Protein AF-A0A537XWY4-F1 (afdb_monomer)

Solvent-accessible surface area (backbone atoms only — not comparable to full-atom values): 31792 Å² total; per-residue (Å²): 140,81,87,78,77,74,81,78,78,73,82,76,59,54,28,32,31,28,60,40,84,79,43,77,38,29,49,48,29,44,55,50,41,40,56,51,14,59,76,58,73,21,31,32,36,41,32,32,64,43,63,71,95,50,64,73,91,37,80,66,21,56,52,53,57,57,52,48,55,60,50,35,61,50,43,32,52,53,22,27,73,66,48,43,95,41,23,36,51,47,65,44,80,39,90,48,57,33,62,51,52,33,51,49,38,61,76,71,60,31,45,30,41,36,35,31,40,69,84,62,86,61,78,48,66,61,61,75,73,39,53,49,47,35,32,67,75,67,43,94,45,47,68,45,77,38,89,42,71,60,99,77,85,60,94,78,85,91,80,86,87,88,85,93,86,77,95,74,81,87,75,84,58,75,63,60,58,53,49,53,51,50,51,54,50,45,46,56,73,56,28,62,61,52,52,59,58,70,95,82,62,90,43,74,72,48,45,40,51,20,20,50,40,46,40,55,40,25,55,72,73,29,44,71,41,20,51,50,35,37,59,50,34,62,36,66,73,64,42,58,68,50,38,28,59,44,18,59,66,52,66,52,85,48,84,72,78,51,67,73,55,52,51,52,49,46,21,66,75,68,71,34,28,53,67,81,53,27,69,45,68,48,86,65,59,77,44,50,44,63,54,35,35,29,24,44,32,26,33,65,89,69,49,56,27,32,40,39,38,43,46,92,55,35,65,63,54,48,55,54,52,49,55,55,47,50,61,47,42,63,70,47,62,80,37,80,85,48,64,80,75,39,63,56,63,65,50,48,56,49,51,53,57,51,54,59,51,68,63,27,35,52,57,30,52,51,43,43,56,53,45,42,64,69,36,67,86,36,94,28,44,49,52,60,54,67,43,71,91,72,36,37,50,53,32,37,35,29,44,53,81,90,46,44,52,46,91,68,49,68,88,52,70,57,38,41,51,29,25,51,44,53,56,36,49,50,52,42,19,46,65,70,70,18,47,35,68,40,66,52,40,58,90,40,31,28,27,44,95,73,24,42,31,50,72,70,45,82,44,66,43,68,44,56,70,71,56,31,53,49,49,51,50,43,54,47,18,59,70,69,70,33,45,66,57,35,42,53,51,50,30,53,63,33,74,43,77,83,51,87,84,56,63,60,68,63,48,37,50,52,53,40,52,54,54,57,66,59,62,80,48,56,72,58,67,56,56,67,11,58,52,41,41,53,52,44,55,52,26,51,78,60,78,39,57,54,53,60,60,54,35,35,48,12,51,21,42,35,36,38,50,53,46,26,41,72,54,30,75,82,60,39,60,61,80,54,74,110

Secondary structure (DSSP, 8-state):
----PPPPPPPP--EEEEE--S-HHHHHHHHHHHHHHHHHT-EEEEEEEEPPSS-TTSHHHHHHHHHHHHHHHHHHHHHHHHHGGGEEEEEEE-S-HHHHHHHHHHHTT-SEEEEE-TTT-SSS--TTTSHHHHHHHH-SSEEEEE--S-TTSS--------------PPPPPHHHHHHHHHHHHHHHHH-HHHHS--TT--SHHHHHHHHHHHHHHHHHH-HHHHHHHHHHHT-TTTS-HHHHHHHTT-----PPPPHHHHHHHHHHHHSS-GGGTEEEE-SS-SEE-SSEEEEEEEETTS-EEEEEEE-TTHHHHHHHHHHHHHHHHHHHHT-TTTTTT--HHHHHHHHHHHHHHHT-HHHHHHHHHHHHHHHTT-TTEE-PPB-TTT--SSEEEEE----EEGGGPPSSHHHHHHHHHHHHHHHIIIIIISEEES---GGGEEEETTEEEE---S-EEE--HHHHHHHHHHHHHHHTT-HHHHHHHHHHHTT-TT-TTS-HHHHHHHHHHHHHHHTTS-GGG--HHHHHHHHHHHHHHTT----HHHHHHHHHHHHHHHHHHHH-TT--HHHH--

Structure (mmCIF, N/CA/C/O backbone):
data_AF-A0A537XWY4-F1
#
_entry.id   AF-A0A537XWY4-F1
#
loop_
_atom_site.group_PDB
_atom_site.id
_atom_site.type_symbol
_atom_site.label_atom_id
_atom_site.label_alt_id
_atom_site.label_comp_id
_atom_site.label_asym_id
_atom_site.label_entity_id
_atom_site.label_seq_id
_atom_site.pdbx_PDB_ins_code
_atom_site.Cartn_x
_atom_site.Cartn_y
_atom_site.Cartn_z
_atom_site.occupancy
_atom_site.B_iso_or_equiv
_atom_site.auth_seq_id
_atom_site.auth_comp_id
_atom_site.auth_asym_id
_atom_site.auth_atom_id
_atom_site.pdbx_PDB_model_num
ATOM 1 N N . MET A 1 1 ? -67.926 -27.534 29.501 1.00 45.12 1 MET A N 1
ATOM 2 C CA . MET A 1 1 ? -67.457 -26.530 30.479 1.00 45.12 1 MET A CA 1
ATOM 3 C C . MET A 1 1 ? -65.952 -26.402 30.316 1.00 45.12 1 MET A C 1
ATOM 5 O O . MET A 1 1 ? -65.242 -27.316 30.701 1.00 45.12 1 MET A O 1
ATOM 9 N N . SER A 1 2 ? -65.482 -25.346 29.653 1.00 41.69 2 SER A N 1
ATOM 10 C CA . SER A 1 2 ? -64.055 -25.030 29.535 1.00 41.69 2 SER A CA 1
ATOM 11 C C . SER A 1 2 ? -63.851 -23.666 30.183 1.00 41.69 2 SER A C 1
ATOM 13 O O . SER A 1 2 ? -64.477 -22.681 29.791 1.00 41.69 2 SER A O 1
ATOM 15 N N . ASN A 1 3 ? -63.074 -23.680 31.259 1.00 44.19 3 ASN A N 1
ATOM 16 C CA . ASN A 1 3 ? -62.752 -22.554 32.114 1.00 44.19 3 ASN A CA 1
ATOM 17 C C . ASN A 1 3 ? -61.763 -21.653 31.356 1.00 44.19 3 ASN A C 1
ATOM 19 O O . ASN A 1 3 ? -60.586 -21.985 31.259 1.00 44.19 3 ASN A O 1
ATOM 23 N N . ARG A 1 4 ? -62.236 -20.552 30.757 1.00 45.38 4 ARG A N 1
ATOM 24 C CA . ARG A 1 4 ? -61.344 -19.490 30.271 1.00 45.38 4 ARG A CA 1
ATOM 25 C C . ARG A 1 4 ? -60.924 -18.661 31.479 1.00 45.38 4 ARG A C 1
ATOM 27 O O . ARG A 1 4 ? -61.712 -17.863 31.983 1.00 45.38 4 ARG A O 1
ATOM 34 N N . GLU A 1 5 ? -59.704 -18.893 31.945 1.00 46.38 5 GLU A N 1
ATOM 35 C CA . GLU A 1 5 ? -59.029 -18.019 32.899 1.00 46.38 5 GLU A CA 1
ATOM 36 C C . GLU A 1 5 ? -59.039 -16.580 32.364 1.00 46.38 5 GLU A C 1
ATOM 38 O O . GLU A 1 5 ? -58.740 -16.328 31.194 1.00 46.38 5 GLU A O 1
ATOM 43 N N . ARG A 1 6 ? -59.449 -15.632 33.214 1.00 44.97 6 ARG A N 1
ATOM 44 C CA . ARG A 1 6 ? -59.308 -14.202 32.923 1.00 44.97 6 ARG A CA 1
ATOM 45 C C . ARG A 1 6 ? -57.811 -13.883 32.809 1.00 44.97 6 ARG A C 1
ATOM 47 O O . ARG A 1 6 ? -57.036 -14.471 33.565 1.00 44.97 6 ARG A O 1
ATOM 54 N N . PRO A 1 7 ? -57.394 -12.950 31.936 1.00 44.97 7 PRO A N 1
ATOM 55 C CA . PRO A 1 7 ? -56.022 -12.460 31.952 1.00 44.97 7 PRO A CA 1
ATOM 56 C C . PRO A 1 7 ? -55.705 -11.942 33.360 1.00 44.97 7 PRO A C 1
ATOM 58 O O . PRO A 1 7 ? -56.519 -11.211 33.929 1.00 44.97 7 PRO A O 1
ATOM 61 N N . ARG A 1 8 ? -54.561 -12.340 33.932 1.00 47.19 8 ARG A N 1
ATOM 62 C CA . ARG A 1 8 ? -54.026 -11.702 35.144 1.00 47.19 8 ARG A CA 1
ATOM 63 C C . ARG A 1 8 ? -53.954 -10.195 34.871 1.00 47.19 8 ARG A C 1
ATOM 65 O O . ARG A 1 8 ? -53.407 -9.808 33.839 1.00 47.19 8 ARG A O 1
ATOM 72 N N . GLU A 1 9 ? -54.551 -9.377 35.739 1.00 51.00 9 GLU A N 1
ATOM 73 C CA . GLU A 1 9 ? -54.390 -7.919 35.687 1.00 51.00 9 GLU A CA 1
ATOM 74 C C . GLU A 1 9 ? -52.894 -7.600 35.617 1.00 51.00 9 GLU A C 1
ATOM 76 O O . GLU A 1 9 ? -52.096 -8.192 36.350 1.00 51.00 9 GLU A O 1
ATOM 81 N N . ALA A 1 10 ? -52.507 -6.726 34.684 1.00 54.03 10 ALA A N 1
ATOM 82 C CA . ALA A 1 10 ? -51.133 -6.257 34.598 1.00 54.03 10 ALA A CA 1
ATOM 83 C C . ALA A 1 10 ? -50.747 -5.636 35.954 1.00 54.03 10 ALA A C 1
ATOM 85 O O . ALA A 1 10 ? -51.573 -4.916 36.524 1.00 54.03 10 ALA A O 1
ATOM 86 N N . PRO A 1 11 ? -49.547 -5.922 36.492 1.00 58.84 11 PRO A N 1
ATOM 87 C CA . PRO A 1 11 ? -49.111 -5.335 37.753 1.00 58.84 11 PRO A CA 1
ATOM 88 C C . PRO A 1 11 ? -49.225 -3.807 37.669 1.00 58.84 11 PRO A C 1
ATOM 90 O O . PRO A 1 11 ? -48.776 -3.195 36.699 1.00 58.84 11 PRO A O 1
ATOM 93 N N . GLY A 1 12 ? -49.913 -3.204 38.641 1.00 73.69 12 GLY A N 1
ATOM 94 C CA . GLY A 1 12 ? -50.089 -1.756 38.700 1.00 73.69 12 GLY A CA 1
ATOM 95 C C . GLY A 1 12 ? -48.750 -1.067 38.948 1.00 73.69 12 GLY A C 1
ATOM 96 O O . GLY A 1 12 ? -47.970 -1.532 39.769 1.00 73.69 12 GLY A O 1
ATOM 97 N N . VAL A 1 13 ? -48.486 0.035 38.245 1.00 89.19 13 VAL A N 1
ATOM 98 C CA . VAL A 1 13 ? -47.272 0.842 38.437 1.00 89.19 13 VAL A CA 1
ATOM 99 C C . VAL A 1 13 ? -47.462 1.711 39.682 1.00 89.19 13 VAL A C 1
ATOM 101 O O . VAL A 1 13 ? -48.176 2.709 39.624 1.00 89.19 13 VAL A O 1
ATOM 104 N N . GLY A 1 14 ? -46.867 1.316 40.807 1.00 91.25 14 GLY A N 1
ATOM 105 C CA . GLY A 1 14 ? -46.901 2.045 42.077 1.00 91.25 14 GLY A CA 1
ATOM 106 C C . GLY A 1 14 ? -45.656 2.900 42.326 1.00 91.25 14 GLY A C 1
ATOM 107 O O . GLY A 1 14 ? -45.759 3.941 42.978 1.00 91.25 14 GLY A O 1
ATOM 108 N N . ARG A 1 15 ? -44.499 2.511 41.777 1.00 95.38 15 ARG A N 1
ATOM 109 C CA . ARG A 1 15 ? -43.216 3.216 41.923 1.00 95.38 15 ARG A CA 1
ATOM 110 C C . ARG A 1 15 ? -42.468 3.323 40.602 1.00 95.38 15 ARG A C 1
ATOM 112 O O . ARG A 1 15 ? -42.154 2.317 39.964 1.00 95.38 15 ARG A O 1
ATOM 119 N N . VAL A 1 16 ? -42.145 4.556 40.225 1.00 97.00 16 VAL A N 1
ATOM 120 C CA . VAL A 1 16 ? -41.323 4.883 39.058 1.00 97.00 16 VAL A CA 1
ATOM 121 C C . VAL A 1 16 ? -39.999 5.452 39.547 1.00 97.00 16 VAL A C 1
ATOM 123 O O . VAL A 1 16 ? -39.978 6.439 40.280 1.00 97.00 16 VAL A O 1
ATOM 126 N N . MET A 1 17 ? -38.894 4.855 39.119 1.00 97.50 17 MET A N 1
ATOM 127 C CA . MET A 1 17 ? -37.550 5.318 39.435 1.00 97.50 17 MET A CA 1
ATOM 128 C C . MET A 1 17 ? -36.852 5.856 38.187 1.00 97.50 17 MET A C 1
ATOM 130 O O . MET A 1 17 ? -37.028 5.330 37.089 1.00 97.50 17 MET A O 1
ATOM 134 N N . VAL A 1 18 ? -36.048 6.901 38.354 1.00 96.50 18 VAL A N 1
ATOM 135 C CA . VAL A 1 18 ? -35.192 7.468 37.310 1.00 96.50 18 VAL A CA 1
ATOM 136 C C . VAL A 1 18 ? -33.863 7.896 37.913 1.00 96.50 18 VAL A C 1
ATOM 138 O O . VAL A 1 18 ? -33.824 8.485 38.994 1.00 96.50 18 VAL A O 1
ATOM 141 N N . ALA A 1 19 ? -32.771 7.604 37.213 1.00 92.00 19 ALA A N 1
ATOM 142 C CA . ALA A 1 19 ? -31.450 8.083 37.588 1.00 92.00 19 ALA A CA 1
ATOM 143 C C . ALA A 1 19 ? -31.110 9.382 36.849 1.00 92.00 19 ALA A C 1
ATOM 145 O O . ALA A 1 19 ? -31.498 9.563 35.693 1.00 92.00 19 ALA A O 1
ATOM 146 N N . THR A 1 20 ? -30.378 10.281 37.503 1.00 88.56 20 THR A N 1
ATOM 147 C CA . THR A 1 20 ? -29.928 11.537 36.903 1.00 88.56 20 THR A CA 1
ATOM 148 C C . THR A 1 20 ? -28.519 11.908 37.343 1.00 88.56 20 THR A C 1
ATOM 150 O O . THR A 1 20 ? -28.173 11.832 38.519 1.00 88.56 20 THR A O 1
ATOM 153 N N . ASP A 1 21 ? -27.716 12.339 36.377 1.00 82.62 21 ASP A N 1
ATOM 154 C CA . ASP A 1 21 ? -26.444 13.041 36.555 1.00 82.62 21 ASP A CA 1
ATOM 155 C C . ASP A 1 21 ? -26.603 14.561 36.354 1.00 82.62 21 ASP A C 1
ATOM 157 O O . ASP A 1 21 ? -25.618 15.295 36.359 1.00 82.62 21 ASP A O 1
ATOM 161 N N . ARG A 1 22 ? -27.850 15.035 36.184 1.00 81.81 22 ARG A N 1
ATOM 162 C CA . ARG A 1 22 ? -28.225 16.426 35.871 1.00 81.81 22 ARG A CA 1
ATOM 163 C C . ARG A 1 22 ? -27.750 16.911 34.495 1.00 81.81 22 ARG A C 1
ATOM 165 O O . ARG A 1 22 ? -27.754 18.113 34.240 1.00 81.81 22 ARG A O 1
ATOM 172 N N . SER A 1 23 ? -27.384 16.000 33.593 1.00 79.50 23 SER A N 1
ATOM 173 C CA . SER A 1 23 ? -27.190 16.327 32.179 1.00 79.50 23 SER A CA 1
ATOM 174 C C . SER A 1 23 ? -28.523 16.653 31.493 1.00 79.50 23 SER A C 1
ATOM 176 O O . SER A 1 23 ? -29.594 16.210 31.918 1.00 79.50 23 SER A O 1
ATOM 178 N N . GLU A 1 24 ? -28.472 17.365 30.364 1.00 76.50 24 GLU A N 1
ATOM 179 C CA . GLU A 1 24 ? -29.677 17.682 29.581 1.00 76.50 24 GLU A CA 1
ATOM 180 C C . GLU A 1 24 ? -30.437 16.425 29.127 1.00 76.50 24 GLU A C 1
ATOM 182 O O . GLU A 1 24 ? -31.668 16.419 29.043 1.00 76.50 24 GLU A O 1
ATOM 187 N N . THR A 1 25 ? -29.714 15.341 28.833 1.00 80.00 25 THR A N 1
ATOM 188 C CA . THR A 1 25 ? -30.325 14.075 28.413 1.00 80.00 25 THR A CA 1
ATOM 189 C C . THR A 1 25 ? -30.989 13.348 29.581 1.00 80.00 25 THR A C 1
ATOM 191 O O . THR A 1 25 ? -32.087 12.812 29.412 1.00 80.00 25 THR A O 1
ATOM 194 N N . ALA A 1 26 ? -30.386 13.381 30.772 1.00 83.31 26 ALA A N 1
ATOM 195 C CA . ALA A 1 26 ? -30.977 12.824 31.980 1.00 83.31 26 ALA A CA 1
ATOM 196 C C . ALA A 1 26 ? -32.210 13.617 32.429 1.00 83.31 26 ALA A C 1
ATOM 198 O O . ALA A 1 26 ? -33.225 13.016 32.776 1.00 83.31 26 ALA A O 1
ATOM 199 N N . ASP A 1 27 ? -32.194 14.949 32.331 1.00 86.25 27 ASP A N 1
ATOM 200 C CA . ASP A 1 27 ? -33.353 15.785 32.668 1.00 86.25 27 ASP A CA 1
ATOM 201 C C . ASP A 1 27 ? -34.571 15.486 31.768 1.00 86.25 27 ASP A C 1
ATOM 203 O O . ASP A 1 27 ? -35.715 15.496 32.235 1.00 86.25 27 ASP A O 1
ATOM 207 N N . ARG A 1 28 ? -34.355 15.117 30.496 1.00 85.75 28 ARG A N 1
ATOM 208 C CA . ARG A 1 28 ? -35.433 14.621 29.614 1.00 85.75 28 ARG A CA 1
ATOM 209 C C . ARG A 1 28 ? -36.006 13.289 30.102 1.00 85.75 28 ARG A C 1
ATOM 211 O O . ARG A 1 28 ? -37.226 13.117 30.093 1.00 85.75 28 ARG A O 1
ATOM 218 N N . ALA A 1 29 ? -35.152 12.366 30.546 1.00 91.19 29 ALA A N 1
ATOM 219 C CA . ALA A 1 29 ? -35.600 11.099 31.121 1.00 91.19 29 ALA A CA 1
ATOM 220 C C . ALA A 1 29 ? -36.385 11.312 32.424 1.00 91.19 29 ALA A C 1
ATOM 222 O O . ALA A 1 29 ? -37.442 10.708 32.608 1.00 91.19 29 ALA A O 1
ATOM 223 N N . VAL A 1 30 ? -35.935 12.238 33.275 1.00 93.94 30 VAL A N 1
ATOM 224 C CA . VAL A 1 30 ? -36.631 12.639 34.505 1.00 93.94 30 VAL A CA 1
ATOM 225 C C . VAL A 1 30 ? -38.008 13.229 34.201 1.00 93.94 30 VAL A C 1
ATOM 227 O O . VAL A 1 30 ? -38.995 12.824 34.815 1.00 93.94 30 VAL A O 1
ATOM 230 N N . GLY A 1 31 ? -38.113 14.137 33.227 1.00 91.06 31 GLY A N 1
ATOM 231 C CA . GLY A 1 31 ? -39.401 14.711 32.823 1.00 91.06 31 GLY A CA 1
ATOM 232 C C . GLY A 1 31 ? -40.384 13.657 32.301 1.00 91.06 31 GLY A C 1
ATOM 233 O O . GLY A 1 31 ? -41.583 13.698 32.603 1.00 91.06 31 GLY A O 1
ATOM 234 N N . TRP A 1 32 ? -39.876 12.666 31.565 1.00 94.44 32 TRP A N 1
ATOM 235 C CA . TRP A 1 32 ? -40.682 11.540 31.101 1.00 94.44 32 TRP A CA 1
ATOM 236 C C . TRP A 1 32 ? -41.152 10.659 32.269 1.00 94.44 32 TRP A C 1
ATOM 238 O O . TRP A 1 32 ? -42.342 10.351 32.364 1.00 94.44 32 TRP A O 1
ATOM 248 N N . ALA A 1 33 ? -40.251 10.318 33.196 1.00 95.00 33 ALA A N 1
ATOM 249 C CA . ALA A 1 33 ? -40.562 9.533 34.389 1.00 95.00 33 ALA A CA 1
ATOM 250 C C . ALA A 1 33 ? -41.595 10.224 35.289 1.00 95.00 33 ALA A C 1
ATOM 252 O O . ALA A 1 33 ? -42.541 9.582 35.741 1.00 95.00 33 ALA A O 1
ATOM 253 N N . ALA A 1 34 ? -41.477 11.540 35.485 1.00 93.31 34 ALA A N 1
ATOM 254 C CA . ALA A 1 34 ? -42.448 12.330 36.238 1.00 93.31 34 ALA A CA 1
ATOM 255 C C . ALA A 1 34 ? -43.839 12.299 35.585 1.00 93.31 34 ALA A C 1
ATOM 257 O O . ALA A 1 34 ? -44.843 12.095 36.265 1.00 93.31 34 ALA A O 1
ATOM 258 N N . THR A 1 35 ? -43.901 12.410 34.254 1.00 93.44 35 THR A N 1
ATOM 259 C CA . THR A 1 35 ? -45.162 12.303 33.499 1.00 93.44 35 THR A CA 1
ATOM 260 C C . THR A 1 35 ? -45.792 10.913 33.642 1.00 93.44 35 THR A C 1
ATOM 262 O O . THR A 1 35 ? -47.014 10.788 33.751 1.00 93.44 35 THR A O 1
ATOM 265 N N . LEU A 1 36 ? -44.971 9.858 33.645 1.00 92.88 36 LEU A N 1
ATOM 266 C CA . LEU A 1 36 ? -45.437 8.492 33.868 1.00 92.88 36 LEU A CA 1
ATOM 267 C C . LEU A 1 36 ? -45.976 8.320 35.295 1.00 92.88 36 LEU A C 1
ATOM 269 O O . LEU A 1 36 ? -47.082 7.809 35.470 1.00 92.88 36 LEU A O 1
ATOM 273 N N . ALA A 1 37 ? -45.222 8.770 36.299 1.00 93.25 37 ALA A N 1
ATOM 274 C CA . ALA A 1 37 ? -45.607 8.656 37.699 1.00 93.25 37 ALA A CA 1
ATOM 275 C C . ALA A 1 37 ? -46.914 9.405 37.993 1.00 93.25 37 ALA A C 1
ATOM 277 O O . ALA A 1 37 ? -47.792 8.891 38.689 1.00 93.25 37 ALA A O 1
ATOM 278 N N . ASP A 1 38 ? -47.094 10.591 37.410 1.00 91.62 38 ASP A N 1
ATOM 279 C CA . ASP A 1 38 ? -48.334 11.346 37.550 1.00 91.62 38 ASP A CA 1
ATOM 280 C C . ASP A 1 38 ? -49.530 10.607 36.934 1.00 91.62 38 ASP A C 1
ATOM 282 O O . ASP A 1 38 ? -50.553 10.426 37.594 1.00 91.62 38 ASP A O 1
ATOM 286 N N . ARG A 1 39 ? -49.365 10.067 35.717 1.00 92.25 39 ARG A N 1
ATOM 287 C CA . ARG A 1 39 ? -50.417 9.316 35.011 1.00 92.25 39 ARG A CA 1
ATOM 288 C C . ARG A 1 39 ? -50.935 8.114 35.803 1.00 92.25 39 ARG A C 1
ATOM 290 O O . ARG A 1 39 ? -52.124 7.813 35.717 1.00 92.25 39 ARG A O 1
ATOM 297 N N . TYR A 1 40 ? -50.058 7.420 36.521 1.00 91.62 40 TYR A N 1
ATOM 298 C CA . TYR A 1 40 ? -50.412 6.222 37.287 1.00 91.62 40 TYR A CA 1
ATOM 299 C C . TYR A 1 40 ? -50.686 6.494 38.770 1.00 91.62 40 TYR A C 1
ATOM 301 O O . TYR A 1 40 ? -51.041 5.571 39.496 1.00 91.62 40 TYR A O 1
ATOM 309 N N . GLY A 1 41 ? -50.553 7.739 39.239 1.00 90.75 41 GLY A N 1
ATOM 310 C CA . GLY A 1 41 ? -50.647 8.029 40.671 1.00 90.75 41 GLY A CA 1
ATOM 311 C C . GLY A 1 41 ? -49.486 7.440 41.491 1.00 90.75 41 GLY A C 1
ATOM 312 O O . GLY A 1 41 ? -49.612 7.306 42.704 1.00 90.75 41 GLY A O 1
ATOM 313 N N . ALA A 1 42 ? -48.369 7.100 40.843 1.00 93.94 42 ALA A N 1
ATOM 314 C CA . ALA A 1 42 ? -47.212 6.433 41.434 1.00 93.94 42 ALA A CA 1
ATOM 315 C C . ALA A 1 42 ? -46.295 7.398 42.207 1.00 93.94 42 ALA A C 1
ATOM 317 O O . ALA A 1 42 ? -46.360 8.621 42.031 1.00 93.94 42 ALA A O 1
ATOM 318 N N . GLU A 1 43 ? -45.422 6.840 43.046 1.00 96.50 43 GLU A N 1
ATOM 319 C CA . GLU A 1 43 ? -44.282 7.552 43.634 1.00 96.50 43 GLU A CA 1
ATOM 320 C C . GLU A 1 43 ? -43.171 7.738 42.590 1.00 96.50 43 GLU A C 1
ATOM 322 O O . GLU A 1 43 ? -42.927 6.841 41.778 1.00 96.50 43 GLU A O 1
ATOM 327 N N . LEU A 1 44 ? -42.499 8.895 42.611 1.00 96.81 44 LEU A N 1
ATOM 328 C CA . LEU A 1 44 ? -41.341 9.180 41.760 1.00 96.81 44 LEU A CA 1
ATOM 329 C C . LEU A 1 44 ? -40.073 9.183 42.609 1.00 96.81 44 LEU A C 1
ATOM 331 O O . LEU A 1 44 ? -39.912 10.043 43.476 1.00 96.81 44 LEU A O 1
ATOM 335 N N . TYR A 1 45 ? -39.160 8.269 42.305 1.00 96.88 45 TYR A N 1
ATOM 336 C CA . TYR A 1 45 ? -37.841 8.180 42.916 1.00 96.88 45 TYR A CA 1
ATOM 337 C C . TYR A 1 45 ? -36.781 8.730 41.963 1.00 96.88 45 TYR A C 1
ATOM 339 O O . TYR A 1 45 ? -36.561 8.176 40.886 1.00 96.88 45 TYR A O 1
ATOM 347 N N . VAL A 1 46 ? -36.114 9.814 42.361 1.00 95.50 46 VAL A N 1
ATOM 348 C CA . VAL A 1 46 ? -34.989 10.393 41.616 1.00 95.50 46 VAL A CA 1
ATOM 349 C C . VAL A 1 46 ? -33.681 9.994 42.292 1.00 95.50 46 VAL A C 1
ATOM 351 O O . VAL A 1 46 ? -33.416 10.381 43.430 1.00 95.50 46 VAL A O 1
ATOM 354 N N . VAL A 1 47 ? -32.863 9.217 41.592 1.00 93.69 47 VAL A N 1
ATOM 355 C CA . VAL A 1 47 ? -31.593 8.697 42.106 1.00 93.69 47 VAL A CA 1
ATOM 356 C C . VAL A 1 47 ? -30.428 9.430 41.453 1.00 93.69 47 VAL A C 1
ATOM 358 O O . VAL A 1 47 ? -30.420 9.623 40.242 1.00 93.69 47 VAL A O 1
ATOM 361 N N . GLN A 1 48 ? -29.425 9.810 42.237 1.00 90.12 48 GLN A N 1
ATOM 362 C CA . GLN A 1 48 ? -28.163 10.345 41.728 1.00 90.12 48 GLN A CA 1
ATOM 363 C C . GLN A 1 48 ? -27.008 9.503 42.257 1.00 90.12 48 GLN A C 1
ATOM 365 O O . GLN A 1 48 ? -26.894 9.288 43.464 1.00 90.12 48 GLN A O 1
ATOM 370 N N . VAL A 1 49 ? -26.144 9.043 41.353 1.00 85.50 49 VAL A N 1
ATOM 371 C CA . VAL A 1 49 ? -24.909 8.347 41.719 1.00 85.50 49 VAL A CA 1
ATOM 372 C C . VAL A 1 49 ? -23.740 9.301 41.537 1.00 85.50 49 VAL A C 1
ATOM 374 O O . VAL A 1 49 ? -23.566 9.888 40.471 1.00 85.50 49 VAL A O 1
ATOM 377 N N . VAL A 1 50 ? -22.959 9.473 42.594 1.00 80.62 50 VAL A N 1
ATOM 378 C CA . VAL A 1 50 ? -21.744 10.281 42.620 1.00 80.62 50 VAL A CA 1
ATOM 379 C C . VAL A 1 50 ? -20.557 9.327 42.559 1.00 80.62 50 VAL A C 1
ATOM 381 O O . VAL A 1 50 ? -20.390 8.490 43.442 1.00 80.62 50 VAL A O 1
ATOM 384 N N . VAL A 1 51 ? -19.733 9.456 41.522 1.00 74.31 51 VAL A N 1
ATOM 385 C CA . VAL A 1 51 ? -18.507 8.662 41.376 1.00 74.31 51 VAL A CA 1
ATOM 386 C C . VAL A 1 51 ? -17.383 9.365 42.148 1.00 74.31 51 VAL A C 1
ATOM 388 O O . VAL A 1 51 ? -17.095 10.524 41.836 1.00 74.31 51 VAL A O 1
ATOM 391 N N . PRO A 1 52 ? -16.773 8.731 43.167 1.00 65.19 52 PRO A N 1
ATOM 392 C CA . PRO A 1 52 ? -15.733 9.366 43.974 1.00 65.19 52 PRO A CA 1
ATOM 393 C C . PRO A 1 52 ? -14.450 9.566 43.156 1.00 65.19 52 PRO A C 1
ATOM 395 O O . PRO A 1 52 ? -14.014 8.664 42.441 1.00 65.19 52 PRO A O 1
ATOM 398 N N . ALA A 1 53 ? -13.824 10.740 43.272 1.00 55.97 53 ALA A N 1
ATOM 399 C CA . ALA A 1 53 ? -12.580 11.048 42.557 1.00 55.97 53 ALA A CA 1
ATOM 400 C C . ALA A 1 53 ? -11.341 10.516 43.298 1.00 55.97 53 ALA A C 1
ATOM 402 O O . ALA A 1 53 ? -10.269 10.384 42.707 1.00 55.97 53 ALA A O 1
ATOM 403 N N . ASN A 1 54 ? -11.486 10.194 44.589 1.00 54.62 54 ASN A N 1
ATOM 404 C CA . ASN A 1 54 ? -10.426 9.675 45.445 1.00 54.62 54 ASN A CA 1
ATOM 405 C C . ASN A 1 54 ? -10.910 8.464 46.265 1.00 54.62 54 ASN A C 1
ATOM 407 O O . ASN A 1 54 ? -12.077 8.408 46.654 1.00 54.62 54 ASN A O 1
ATOM 411 N N . PRO A 1 55 ? -10.030 7.504 46.617 1.00 54.47 55 PRO A N 1
ATOM 412 C CA . PRO A 1 55 ? -10.402 6.384 47.477 1.00 54.47 55 PRO A CA 1
ATOM 413 C C . PRO A 1 55 ? -10.938 6.862 48.833 1.00 54.47 55 PRO A C 1
ATOM 415 O O . PRO A 1 55 ? -10.336 7.731 49.476 1.00 54.47 55 PRO A O 1
ATOM 418 N N . ALA A 1 56 ? -12.012 6.226 49.312 1.00 54.00 56 ALA A N 1
ATOM 419 C CA . ALA A 1 56 ? -12.722 6.578 50.551 1.00 54.00 56 ALA A CA 1
ATOM 420 C C . ALA A 1 56 ? -11.843 6.584 51.822 1.00 54.00 56 ALA A C 1
ATOM 422 O O . ALA A 1 56 ? -12.226 7.139 52.847 1.00 54.00 56 ALA A O 1
ATOM 423 N N . VAL A 1 57 ? -10.655 5.977 51.760 1.00 51.56 57 VAL A N 1
ATOM 424 C CA . VAL A 1 57 ? -9.682 5.883 52.862 1.00 51.56 57 VAL A CA 1
ATOM 425 C C . VAL A 1 57 ? -8.824 7.148 53.030 1.00 51.56 57 VAL A C 1
ATOM 427 O O . VAL A 1 57 ? -7.993 7.208 53.934 1.00 51.56 57 VAL A O 1
ATOM 430 N N . THR A 1 58 ? -8.984 8.145 52.156 1.00 56.88 58 THR A N 1
ATOM 431 C CA . THR A 1 58 ? -8.204 9.392 52.165 1.00 56.88 58 THR A CA 1
ATOM 432 C C . THR A 1 58 ? -8.959 10.540 52.841 1.00 56.88 58 THR A C 1
ATOM 434 O O . THR A 1 58 ? -10.188 10.576 52.855 1.00 56.88 58 THR A O 1
ATOM 437 N N . GLU A 1 59 ? -8.223 11.524 53.370 1.00 53.19 59 GLU A N 1
ATOM 438 C CA . GLU A 1 59 ? -8.788 12.752 53.963 1.00 53.19 59 GLU A CA 1
ATOM 439 C C . GLU A 1 59 ? -9.651 13.537 52.947 1.00 53.19 59 GLU A C 1
ATOM 441 O O . GLU A 1 59 ? -10.651 14.153 53.313 1.00 53.19 59 GLU A O 1
ATOM 446 N N . TYR A 1 60 ? -9.324 13.418 51.654 1.00 53.44 60 TYR A N 1
ATOM 447 C CA . TYR A 1 60 ? -10.103 13.942 50.527 1.00 53.44 60 TYR A CA 1
ATOM 448 C C . TYR A 1 60 ? -11.396 13.142 50.270 1.00 53.44 60 TYR A C 1
ATOM 450 O O . TYR A 1 60 ? -12.443 13.742 50.041 1.00 53.44 60 TYR A O 1
ATOM 458 N N . GLY A 1 61 ? -11.375 11.811 50.413 1.00 55.31 61 GLY A N 1
ATOM 459 C CA . GLY A 1 61 ? -12.573 10.962 50.317 1.00 55.31 61 GLY A CA 1
ATOM 460 C C . GLY A 1 61 ? -13.600 11.207 51.437 1.00 55.31 61 GLY A C 1
ATOM 461 O O . GLY A 1 61 ? -14.807 11.147 51.204 1.00 55.31 61 GLY A O 1
ATOM 462 N N . ALA A 1 62 ? -13.151 11.567 52.646 1.00 55.28 62 ALA A N 1
ATOM 463 C CA . ALA A 1 62 ? -14.044 11.951 53.748 1.00 55.28 62 ALA A CA 1
ATOM 464 C C . ALA A 1 62 ? -14.757 13.302 53.503 1.00 55.28 62 ALA A C 1
ATOM 466 O O . ALA A 1 62 ? -15.903 13.498 53.927 1.00 55.28 62 ALA A O 1
ATOM 467 N N . ALA A 1 63 ? -14.109 14.227 52.785 1.00 55.00 63 ALA A N 1
ATOM 468 C CA . ALA A 1 63 ? -14.717 15.486 52.356 1.00 55.00 63 ALA A CA 1
ATOM 469 C C . ALA A 1 63 ? -15.776 15.267 51.256 1.00 55.00 63 ALA A C 1
ATOM 471 O O . ALA A 1 63 ? -16.859 15.853 51.335 1.00 55.00 63 ALA A O 1
ATOM 472 N N . GLU A 1 64 ? -15.521 14.363 50.302 1.00 56.56 64 GLU A N 1
ATOM 473 C CA . GLU A 1 64 ? -16.476 13.974 49.246 1.00 56.56 64 GLU A CA 1
ATOM 474 C C . GLU A 1 64 ? -17.765 13.353 49.832 1.00 56.56 64 GLU A C 1
ATOM 476 O O . GLU A 1 64 ? -18.872 13.694 49.408 1.00 56.56 64 GLU A O 1
ATOM 481 N N . ALA A 1 65 ? -17.661 12.546 50.896 1.00 56.22 65 ALA A N 1
ATOM 482 C CA . ALA A 1 65 ? -18.825 11.993 51.603 1.00 56.22 65 ALA A CA 1
ATOM 483 C C . ALA A 1 65 ? -19.701 13.067 52.286 1.00 56.22 65 ALA A C 1
ATOM 485 O O . ALA A 1 65 ? -20.922 12.926 52.367 1.00 56.22 65 ALA A O 1
ATOM 486 N N . THR A 1 66 ? -19.101 14.169 52.749 1.00 57.69 66 THR A N 1
ATOM 487 C CA . THR A 1 66 ? -19.836 15.299 53.350 1.00 57.69 66 THR A CA 1
ATOM 488 C C . THR A 1 66 ? -20.553 16.130 52.274 1.00 57.69 66 THR A C 1
ATOM 490 O O . THR A 1 66 ? -21.641 16.658 52.507 1.00 57.69 66 THR A O 1
ATOM 493 N N . GLN A 1 67 ? -19.985 16.192 51.065 1.00 60.16 67 GLN A N 1
ATOM 494 C CA . GLN A 1 67 ? -20.564 16.852 49.891 1.00 60.16 67 GLN A CA 1
ATOM 495 C C . GLN A 1 67 ? -21.799 16.103 49.348 1.00 60.16 67 GLN A C 1
ATOM 497 O O . GLN A 1 67 ? -22.761 16.737 48.909 1.00 60.16 67 GLN A O 1
ATOM 502 N N . ALA A 1 68 ? -21.831 14.770 49.479 1.00 60.78 68 ALA A N 1
ATOM 503 C CA . ALA A 1 68 ? -22.991 13.941 49.135 1.00 60.78 68 ALA A CA 1
ATOM 504 C C . ALA A 1 68 ? -24.235 14.238 50.002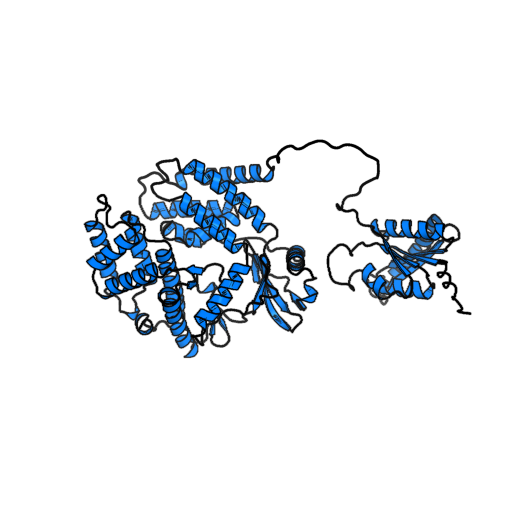 1.00 60.78 68 ALA A C 1
ATOM 506 O O . ALA A 1 68 ? -25.362 14.157 49.513 1.00 60.78 68 ALA A O 1
ATOM 507 N N . GLY A 1 69 ? -24.051 14.648 51.264 1.00 63.25 69 GLY A N 1
ATOM 508 C CA . GLY A 1 69 ? -25.155 15.045 52.148 1.00 63.25 69 GLY A CA 1
ATOM 509 C C . GLY A 1 69 ? -25.863 16.327 51.694 1.00 63.25 69 GLY A C 1
ATOM 510 O O . GLY A 1 69 ? -27.089 16.384 51.682 1.00 63.25 69 GLY A O 1
ATOM 511 N N . ALA A 1 70 ? -25.107 17.333 51.241 1.00 67.06 70 ALA A N 1
ATOM 512 C CA . ALA A 1 70 ? -25.680 18.565 50.689 1.00 67.06 70 ALA A CA 1
ATOM 513 C C . ALA A 1 70 ? -26.382 18.329 49.337 1.00 67.06 70 ALA A C 1
ATOM 515 O O . ALA A 1 70 ? -27.425 18.929 49.068 1.00 67.06 70 ALA A O 1
ATOM 516 N N . ALA A 1 71 ? -25.847 17.418 48.514 1.00 70.94 71 ALA A N 1
ATOM 517 C CA . ALA A 1 71 ? -26.475 16.996 47.261 1.00 70.94 71 ALA A CA 1
ATOM 518 C C . ALA A 1 71 ? -27.824 16.287 47.491 1.00 70.94 71 ALA A C 1
ATOM 520 O O . ALA A 1 71 ? -28.752 16.461 46.701 1.00 70.94 71 ALA A O 1
ATOM 521 N N . ALA A 1 72 ? -27.976 15.546 48.596 1.00 79.81 72 ALA A N 1
ATOM 522 C CA . ALA A 1 72 ? -29.225 14.859 48.928 1.00 79.81 72 ALA A CA 1
ATOM 523 C C . ALA A 1 72 ? -30.386 15.831 49.203 1.00 79.81 72 ALA A C 1
ATOM 525 O O . ALA A 1 72 ? -31.483 15.643 48.676 1.00 79.81 72 ALA A O 1
ATOM 526 N N . ASP A 1 73 ? -30.146 16.912 49.952 1.00 81.88 73 ASP A N 1
ATOM 527 C CA . ASP A 1 73 ? -31.174 17.924 50.242 1.00 81.88 73 ASP A CA 1
ATOM 528 C C . ASP A 1 73 ? -31.607 18.705 48.990 1.00 81.88 73 ASP A C 1
ATOM 530 O O . ASP A 1 73 ? -32.751 19.163 48.874 1.00 81.88 73 ASP A O 1
ATOM 534 N N . GLU A 1 74 ? -30.693 18.907 48.040 1.00 85.62 74 GLU A N 1
ATOM 535 C CA . GLU A 1 74 ? -31.006 19.520 46.749 1.00 85.62 74 GLU A CA 1
ATOM 536 C C . GLU A 1 74 ? -31.821 18.579 45.858 1.00 85.62 74 GLU A C 1
ATOM 538 O O . GLU A 1 74 ? -32.860 18.984 45.325 1.00 85.62 74 GLU A O 1
ATOM 543 N N . LEU A 1 75 ? -31.412 17.313 45.764 1.00 88.50 75 LEU A N 1
ATOM 544 C CA . LEU A 1 75 ? -32.115 16.309 44.974 1.00 88.50 75 LEU A CA 1
ATOM 545 C C . LEU A 1 75 ? -33.522 16.035 45.520 1.00 88.50 75 LEU A C 1
ATOM 547 O O . LEU A 1 75 ? -34.466 15.891 44.742 1.00 88.50 75 LEU A O 1
ATOM 551 N N . GLN A 1 76 ? -33.704 16.053 46.844 1.00 91.38 76 GLN A N 1
ATOM 552 C CA . GLN A 1 76 ? -35.019 15.898 47.467 1.00 91.38 76 GLN A CA 1
ATOM 553 C C . GLN A 1 76 ? -35.954 17.054 47.111 1.00 91.38 76 GLN A C 1
ATOM 555 O O . GLN A 1 76 ? -37.117 16.825 46.770 1.00 91.38 76 GLN A O 1
ATOM 560 N N . ARG A 1 77 ? -35.456 18.298 47.131 1.00 88.81 77 ARG A N 1
ATOM 561 C CA . ARG A 1 77 ? -36.236 19.466 46.689 1.00 88.81 77 ARG A CA 1
ATOM 562 C C . ARG A 1 77 ? -36.603 19.368 45.210 1.00 88.81 77 ARG A C 1
ATOM 564 O O . ARG A 1 77 ? -37.731 19.698 44.849 1.00 88.81 77 ARG A O 1
ATOM 571 N N . PHE A 1 78 ? -35.687 18.885 44.374 1.00 90.31 78 PHE A N 1
ATOM 572 C CA . PHE A 1 78 ? -35.944 18.658 42.954 1.00 90.31 78 PHE A CA 1
ATOM 573 C C . PHE A 1 78 ? -37.026 17.590 42.723 1.00 90.31 78 PHE A C 1
ATOM 575 O O . PHE A 1 78 ? -37.996 17.849 42.011 1.00 90.31 78 PHE A O 1
ATOM 582 N N . ALA A 1 79 ? -36.936 16.438 43.395 1.00 91.00 79 ALA A N 1
ATOM 583 C CA . ALA A 1 79 ? -37.934 15.371 43.306 1.00 91.00 79 ALA A CA 1
ATOM 584 C C . ALA A 1 79 ? -39.328 15.829 43.780 1.00 91.00 79 ALA A C 1
ATOM 586 O O . ALA A 1 79 ? -40.333 15.558 43.118 1.00 91.00 79 ALA A O 1
ATOM 587 N N . MET A 1 80 ? -39.401 16.583 44.884 1.00 91.06 80 MET A N 1
ATOM 588 C CA . MET A 1 80 ? -40.660 17.174 45.364 1.00 91.06 80 MET A CA 1
ATOM 589 C C . MET A 1 80 ? -41.216 18.231 44.404 1.00 91.06 80 MET A C 1
ATOM 591 O O . MET A 1 80 ? -42.431 18.357 44.274 1.00 91.06 80 MET A O 1
ATOM 595 N N . GLY A 1 81 ? -40.355 18.966 43.695 1.00 90.12 81 GLY A N 1
ATOM 596 C CA . GLY A 1 81 ? -40.775 19.895 42.645 1.00 90.12 81 GLY A CA 1
ATOM 597 C C . GLY A 1 81 ? -41.450 19.205 41.455 1.00 90.12 81 GLY A C 1
ATOM 598 O O . GLY A 1 81 ? -42.320 19.799 40.824 1.00 90.12 81 GLY A O 1
ATOM 599 N N . LEU A 1 82 ? -41.086 17.950 41.173 1.00 90.38 82 LEU A N 1
ATOM 600 C CA . LEU A 1 82 ? -41.622 17.167 40.056 1.00 90.38 82 LEU A CA 1
ATOM 601 C C . LEU A 1 82 ? -42.897 16.390 40.409 1.00 90.38 82 LEU A C 1
ATOM 603 O O . LEU A 1 82 ? -43.797 16.304 39.579 1.00 90.38 82 LEU A O 1
ATOM 607 N N . ALA A 1 83 ? -42.977 15.816 41.616 1.00 90.50 83 ALA A N 1
ATOM 608 C CA . ALA A 1 83 ? -44.057 14.898 42.006 1.00 90.50 83 ALA A CA 1
ATOM 609 C C . ALA A 1 83 ? -44.775 15.264 43.325 1.00 90.50 83 ALA A C 1
ATOM 611 O O . ALA A 1 83 ? -45.601 14.494 43.823 1.00 90.50 83 ALA A O 1
ATOM 612 N N . GLY A 1 84 ? -44.494 16.432 43.910 1.00 90.62 84 GLY A N 1
ATOM 613 C CA . GLY A 1 84 ? -45.088 16.872 45.175 1.00 90.62 84 GLY A CA 1
ATOM 614 C C . GLY A 1 84 ? -44.701 15.967 46.349 1.00 90.62 84 GLY A C 1
ATOM 615 O O . GLY A 1 84 ? -43.551 15.551 46.476 1.00 90.62 84 GLY A O 1
ATOM 616 N N . GLU A 1 85 ? -45.669 15.619 47.201 1.00 90.69 85 GLU A N 1
ATOM 617 C CA . GLU A 1 85 ? -45.458 14.720 48.354 1.00 90.69 85 GLU A CA 1
ATOM 618 C C . GLU A 1 85 ? -45.064 13.284 47.955 1.00 90.69 85 GLU A C 1
ATOM 620 O O . GLU A 1 85 ? -44.531 12.541 48.781 1.00 90.69 85 GLU A O 1
ATOM 625 N N . ARG A 1 86 ? -45.288 12.908 46.687 1.00 91.56 86 ARG A N 1
ATOM 626 C CA . ARG A 1 86 ? -44.906 11.612 46.101 1.00 91.56 86 ARG A CA 1
ATOM 627 C C . ARG A 1 86 ? -43.468 11.590 45.562 1.00 91.56 86 ARG A C 1
ATOM 629 O O . ARG A 1 86 ? -43.032 10.562 45.050 1.00 91.56 86 ARG A O 1
ATOM 636 N N . GLY A 1 87 ? -42.746 12.711 45.643 1.00 93.88 87 GLY A N 1
ATOM 637 C CA . GLY A 1 87 ? -41.353 12.827 45.216 1.00 93.88 87 GLY A CA 1
ATOM 638 C C . GLY A 1 87 ? -40.372 12.366 46.293 1.00 93.88 87 GLY A C 1
ATOM 639 O O . GLY A 1 87 ? -40.306 12.938 47.386 1.00 93.88 87 GLY A O 1
ATOM 640 N N . ARG A 1 88 ? -39.570 11.353 45.973 1.00 95.12 88 ARG A N 1
ATOM 641 C CA . ARG A 1 88 ? -38.491 10.817 46.810 1.00 95.12 88 ARG A CA 1
ATOM 642 C C . ARG A 1 88 ? -37.162 10.936 46.075 1.00 95.12 88 ARG A C 1
ATOM 644 O O . ARG A 1 88 ? -37.123 10.922 44.846 1.00 95.12 88 ARG A O 1
ATOM 651 N N . SER A 1 89 ? -36.072 11.045 46.823 1.00 93.06 89 SER A N 1
ATOM 652 C CA . SER A 1 89 ? -34.731 11.093 46.252 1.00 93.06 89 SER A CA 1
ATOM 653 C C . SER A 1 89 ? -33.752 10.215 47.009 1.00 93.06 89 SER A C 1
ATOM 655 O O . SER A 1 89 ? -33.950 9.925 48.191 1.00 93.06 89 SER A O 1
ATOM 657 N N . ARG A 1 90 ? -32.688 9.808 46.320 1.00 89.81 90 ARG A N 1
ATOM 658 C CA . ARG A 1 90 ? -31.583 9.068 46.922 1.00 89.81 90 ARG A CA 1
ATOM 659 C C . ARG A 1 90 ? -30.271 9.434 46.244 1.00 89.81 90 ARG A C 1
ATOM 661 O O . ARG A 1 90 ? -30.168 9.373 45.023 1.00 89.81 90 ARG A O 1
ATOM 668 N N . VAL A 1 91 ? -29.270 9.789 47.044 1.00 87.75 91 VAL A N 1
ATOM 669 C CA . VAL A 1 91 ? -27.896 9.999 46.573 1.00 87.75 91 VAL A CA 1
ATOM 670 C C . VAL A 1 91 ? -27.050 8.818 47.022 1.00 87.75 91 VAL A C 1
ATOM 672 O O . VAL A 1 91 ? -27.120 8.404 48.178 1.00 87.75 91 VAL A O 1
ATOM 675 N N . MET A 1 92 ? -26.275 8.262 46.100 1.00 84.31 92 MET A N 1
ATOM 676 C CA . MET A 1 92 ? -25.383 7.131 46.339 1.00 84.31 92 MET A CA 1
ATOM 677 C C . MET A 1 92 ? -23.974 7.507 45.905 1.00 84.31 92 MET A C 1
ATOM 679 O O . MET A 1 92 ? -23.811 8.254 44.945 1.00 84.31 92 MET A O 1
ATOM 683 N N . VAL A 1 93 ? -22.968 6.986 46.602 1.00 80.25 93 VAL A N 1
ATOM 684 C CA . VAL A 1 93 ? -21.565 7.116 46.199 1.00 80.25 93 VAL A CA 1
ATOM 685 C C . VAL A 1 93 ? -21.083 5.732 45.802 1.00 80.25 93 VAL A C 1
ATOM 687 O O . VAL A 1 93 ? -21.089 4.832 46.639 1.00 80.25 93 VAL A O 1
ATOM 690 N N . ASP A 1 94 ? -20.736 5.557 44.532 1.00 78.44 94 ASP A N 1
ATOM 691 C CA . ASP A 1 94 ? -20.382 4.258 43.956 1.00 78.44 94 ASP A CA 1
ATOM 692 C C . ASP A 1 94 ? -19.481 4.472 42.735 1.00 78.44 94 ASP A C 1
ATOM 694 O O . ASP A 1 94 ? -19.679 5.425 41.979 1.00 78.44 94 ASP A O 1
ATOM 698 N N . ASP A 1 95 ? -18.487 3.609 42.551 1.00 75.12 95 ASP A N 1
ATOM 699 C CA . ASP A 1 95 ? -17.606 3.621 41.380 1.00 75.12 95 ASP A CA 1
ATOM 700 C C . ASP A 1 95 ? -18.274 3.008 40.138 1.00 75.12 95 ASP A C 1
ATOM 702 O O . ASP A 1 95 ? -17.822 3.240 39.016 1.00 75.12 95 ASP A O 1
ATOM 706 N N . ASP A 1 96 ? -19.395 2.302 40.323 1.00 79.94 96 ASP A N 1
ATOM 707 C CA . ASP A 1 96 ? -20.195 1.705 39.264 1.00 79.94 96 ASP A CA 1
ATOM 708 C C . ASP A 1 96 ? -21.638 2.259 39.243 1.00 79.94 96 ASP A C 1
ATOM 710 O O . ASP A 1 96 ? -22.558 1.686 39.846 1.00 79.94 96 ASP A O 1
ATOM 714 N N . PRO A 1 97 ? -21.893 3.343 38.480 1.00 84.25 97 PRO A N 1
ATOM 715 C CA . PRO A 1 97 ? -23.209 3.970 38.406 1.00 84.25 97 PRO A CA 1
ATOM 716 C C . PRO A 1 97 ? -24.332 3.026 37.987 1.00 84.25 97 PRO A C 1
ATOM 718 O O . PRO A 1 97 ? -25.435 3.100 38.525 1.00 84.25 97 PRO A O 1
ATOM 721 N N . ALA A 1 98 ? -24.072 2.120 37.043 1.00 87.06 98 ALA A N 1
ATOM 722 C CA . ALA A 1 98 ? -25.108 1.242 36.521 1.00 87.06 98 ALA A CA 1
ATOM 723 C C . ALA A 1 98 ? -25.561 0.226 37.571 1.00 87.06 98 ALA A C 1
ATOM 725 O O . ALA A 1 98 ? -26.761 0.059 37.791 1.00 87.06 98 ALA A O 1
ATOM 726 N N . MET A 1 99 ? -24.612 -0.421 38.251 1.00 89.12 99 MET A N 1
ATOM 727 C CA . MET A 1 99 ? -24.947 -1.406 39.278 1.00 89.12 99 MET A CA 1
ATOM 728 C C . MET A 1 99 ? -25.496 -0.752 40.545 1.00 89.12 99 MET A C 1
ATOM 730 O O . MET A 1 99 ? -26.371 -1.333 41.186 1.00 89.12 99 MET A O 1
ATOM 734 N N . ALA A 1 100 ? -25.064 0.466 40.878 1.00 87.50 100 ALA A N 1
ATOM 735 C CA . ALA A 1 100 ? -25.668 1.250 41.951 1.00 87.50 100 ALA A CA 1
ATOM 736 C C . ALA A 1 100 ? -27.150 1.548 41.678 1.00 87.50 100 ALA A C 1
ATOM 738 O O . ALA A 1 100 ? -27.988 1.348 42.557 1.00 87.50 100 ALA A O 1
ATOM 739 N N . ILE A 1 101 ? -27.491 1.951 40.447 1.00 93.00 101 ILE A N 1
ATOM 740 C CA . ILE A 1 101 ? -28.882 2.194 40.039 1.00 93.00 101 ILE A CA 1
ATOM 741 C C . ILE A 1 101 ? -29.700 0.897 40.086 1.00 93.00 101 ILE A C 1
ATOM 743 O O . ILE A 1 101 ? -30.826 0.911 40.576 1.00 93.00 101 ILE A O 1
ATOM 747 N N . VAL A 1 102 ? -29.149 -0.231 39.629 1.00 92.75 102 VAL A N 1
ATOM 748 C CA . VAL A 1 102 ? -29.834 -1.536 39.698 1.00 92.75 102 VAL A CA 1
ATOM 749 C C . VAL A 1 102 ? -30.122 -1.935 41.149 1.00 92.75 102 VAL A C 1
ATOM 751 O O . VAL A 1 102 ? -31.263 -2.266 41.465 1.00 92.75 102 VAL A O 1
ATOM 754 N N . ARG A 1 103 ? -29.137 -1.820 42.050 1.00 92.88 103 ARG A N 1
ATOM 755 C CA . ARG A 1 103 ? -29.334 -2.087 43.487 1.00 92.88 103 ARG A CA 1
ATOM 756 C C . ARG A 1 103 ? -30.395 -1.172 44.097 1.00 92.88 103 ARG A C 1
ATOM 758 O O . ARG A 1 103 ? -31.257 -1.645 44.829 1.00 92.88 103 ARG A O 1
ATOM 765 N N . ALA A 1 104 ? -30.381 0.118 43.757 1.00 92.06 104 ALA A N 1
ATOM 766 C CA . ALA A 1 104 ? -31.397 1.062 44.221 1.00 92.06 104 ALA A CA 1
ATOM 767 C C . ALA A 1 104 ? -32.807 0.669 43.752 1.00 92.06 104 ALA A C 1
ATOM 769 O O . ALA A 1 104 ? -33.758 0.758 44.525 1.00 92.06 104 ALA A O 1
ATOM 770 N N . ALA A 1 105 ? -32.943 0.192 42.511 1.00 94.25 105 ALA A N 1
ATOM 771 C CA . ALA A 1 105 ? -34.223 -0.258 41.969 1.00 94.25 105 ALA A CA 1
ATOM 772 C C . ALA A 1 105 ? -34.793 -1.436 42.768 1.00 94.25 105 ALA A C 1
ATOM 774 O O . ALA A 1 105 ? -35.996 -1.487 43.025 1.00 94.25 105 ALA A O 1
ATOM 775 N N . GLU A 1 106 ? -33.929 -2.372 43.163 1.00 92.81 106 GLU A N 1
ATOM 776 C CA . GLU A 1 106 ? -34.297 -3.542 43.960 1.00 92.81 106 GLU A CA 1
ATOM 777 C C . GLU A 1 106 ? -34.639 -3.163 45.407 1.00 92.81 106 GLU A C 1
ATOM 779 O O . GLU A 1 106 ? -35.674 -3.585 45.923 1.00 92.81 106 GLU A O 1
ATOM 784 N N . GLU A 1 107 ? -33.817 -2.329 46.049 1.00 92.50 107 GLU A N 1
ATOM 785 C CA . GLU A 1 107 ? -34.022 -1.891 47.436 1.00 92.50 107 GLU A CA 1
ATOM 786 C C . GLU A 1 107 ? -35.309 -1.078 47.619 1.00 92.50 107 GLU A C 1
ATOM 788 O O . GLU A 1 107 ? -36.038 -1.279 48.591 1.00 92.50 107 GLU A O 1
ATOM 793 N N . GLU A 1 108 ? -35.617 -0.187 46.673 1.00 91.38 108 GLU A N 1
ATOM 794 C CA . GLU A 1 108 ? -36.842 0.623 46.698 1.00 91.38 108 GLU A CA 1
ATOM 795 C C . GLU A 1 108 ? -38.061 -0.133 46.132 1.00 91.38 108 GLU A C 1
ATOM 797 O O . GLU A 1 108 ? -39.188 0.377 46.146 1.00 91.38 108 GLU A O 1
ATOM 802 N N . ALA A 1 109 ? -37.854 -1.365 45.648 1.00 92.44 109 ALA A N 1
ATOM 803 C CA . ALA A 1 109 ? -38.842 -2.176 44.943 1.00 92.44 109 ALA A CA 1
ATOM 804 C C . ALA A 1 109 ? -39.568 -1.364 43.854 1.00 92.44 109 ALA A C 1
ATOM 806 O O . ALA A 1 109 ? -40.792 -1.217 43.872 1.00 92.44 109 ALA A O 1
ATOM 807 N N . ALA A 1 110 ? -38.790 -0.776 42.943 1.00 93.44 110 ALA A N 1
ATOM 808 C CA . ALA A 1 110 ? -39.307 -0.019 41.813 1.00 93.44 110 ALA A CA 1
ATOM 809 C C . ALA A 1 110 ? -40.051 -0.946 40.838 1.00 93.44 110 ALA A C 1
ATOM 811 O O . ALA A 1 110 ? -39.511 -1.968 40.419 1.00 93.44 110 ALA A O 1
ATOM 812 N N . ASP A 1 111 ? -41.261 -0.566 40.420 1.00 94.25 111 ASP A N 1
ATOM 813 C CA . ASP A 1 111 ? -42.006 -1.312 39.396 1.00 94.25 111 ASP A CA 1
ATOM 814 C C . ASP A 1 111 ? -41.468 -1.000 37.995 1.00 94.25 111 ASP A C 1
ATOM 816 O O . ASP A 1 111 ? -41.398 -1.873 37.121 1.00 94.25 111 ASP A O 1
ATOM 820 N N . VAL A 1 112 ? -41.088 0.269 37.795 1.00 95.81 112 VAL A N 1
ATOM 821 C CA . VAL A 1 112 ? -40.567 0.801 36.538 1.00 95.81 112 VAL A CA 1
ATOM 822 C C . VAL A 1 112 ? -39.288 1.596 36.779 1.00 95.81 112 VAL A C 1
ATOM 824 O O . VAL A 1 112 ? -39.273 2.516 37.594 1.00 95.81 112 VAL A O 1
ATOM 827 N N . LEU A 1 113 ? -38.246 1.299 36.006 1.00 96.75 113 LEU A N 1
ATOM 828 C CA . LEU A 1 113 ? -37.002 2.059 35.940 1.00 96.75 113 LEU A CA 1
ATOM 829 C C . LEU A 1 113 ? -36.879 2.750 34.578 1.00 96.75 113 LEU A C 1
ATOM 831 O O . LEU A 1 113 ? -36.805 2.097 33.539 1.00 96.75 113 LEU A O 1
ATOM 835 N N . VAL A 1 114 ? -36.868 4.079 34.577 1.00 95.56 114 VAL A N 1
ATOM 836 C CA . VAL A 1 114 ? -36.751 4.910 33.374 1.00 95.56 114 VAL A CA 1
ATOM 837 C C . VAL A 1 114 ? -35.298 5.318 33.158 1.00 95.56 114 VAL A C 1
ATOM 839 O O . VAL A 1 114 ? -34.652 5.829 34.074 1.00 95.56 114 VAL A O 1
ATOM 842 N N . VAL A 1 115 ? -34.801 5.144 31.933 1.00 91.75 115 VAL A N 1
ATOM 843 C CA . VAL A 1 115 ? -33.434 5.515 31.543 1.00 91.75 115 VAL A CA 1
ATOM 844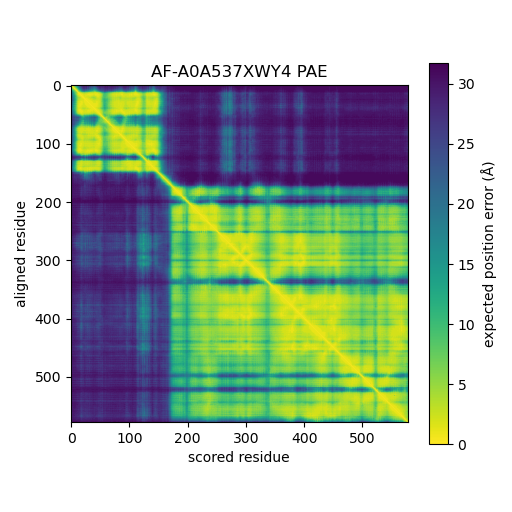 C C . VAL A 1 115 ? -33.435 6.202 30.175 1.00 91.75 115 VAL A C 1
ATOM 846 O O . VAL A 1 115 ? -34.193 5.824 29.285 1.00 91.75 115 VAL A O 1
ATOM 849 N N . GLY A 1 116 ? -32.603 7.228 29.988 1.00 86.75 116 GLY A N 1
ATOM 850 C CA . GLY A 1 116 ? -32.400 7.847 28.673 1.00 86.75 116 GLY A CA 1
ATOM 851 C C . GLY A 1 116 ? -31.562 6.968 27.739 1.00 86.75 116 GLY A C 1
ATOM 852 O O . GLY A 1 116 ? -30.764 6.159 28.198 1.00 86.75 116 GLY A O 1
ATOM 853 N N . ASN A 1 117 ? -31.695 7.150 26.425 1.00 79.88 117 ASN A N 1
ATOM 854 C CA . ASN A 1 117 ? -30.895 6.436 25.419 1.00 79.88 117 ASN A CA 1
ATOM 855 C C . ASN A 1 117 ? -29.545 7.109 25.097 1.00 79.88 117 ASN A C 1
ATOM 857 O O . ASN A 1 117 ? -28.900 6.747 24.111 1.00 79.88 117 ASN A O 1
ATOM 861 N N . ALA A 1 118 ? -29.120 8.091 25.900 1.00 72.25 118 ALA A N 1
ATOM 862 C CA . ALA A 1 118 ? -27.804 8.716 25.800 1.00 72.25 118 ALA A CA 1
ATOM 863 C C . ALA A 1 118 ? -26.703 7.643 25.894 1.00 72.25 118 ALA A C 1
ATOM 865 O O . ALA A 1 118 ? -26.657 6.879 26.854 1.00 72.25 118 ALA A O 1
ATOM 866 N N . GLY A 1 119 ? -25.859 7.547 24.864 1.00 63.31 119 GLY A N 1
ATOM 867 C CA . GLY A 1 119 ? -24.840 6.497 24.741 1.00 63.31 119 GLY A CA 1
ATOM 868 C C . GLY A 1 119 ? -25.305 5.199 24.064 1.00 63.31 119 GLY A C 1
ATOM 869 O O . GLY A 1 119 ? -24.467 4.348 23.792 1.00 63.31 119 GLY A O 1
ATOM 870 N N . MET A 1 120 ? -26.598 5.044 23.738 1.00 68.50 120 MET A N 1
ATOM 871 C CA . MET A 1 120 ? -27.124 3.902 22.962 1.00 68.50 120 MET A CA 1
ATOM 872 C C . MET A 1 120 ? -27.176 4.159 21.443 1.00 68.50 120 MET A C 1
ATOM 874 O O . MET A 1 120 ? -27.448 3.240 20.670 1.00 68.50 120 MET A O 1
ATOM 878 N N . ALA A 1 121 ? -26.962 5.403 20.998 1.00 52.41 121 ALA A N 1
ATOM 879 C CA . ALA A 1 121 ? -26.932 5.782 19.585 1.00 52.41 121 ALA A CA 1
ATOM 880 C C . ALA A 1 121 ? -25.522 5.593 19.003 1.00 52.41 121 ALA A C 1
ATOM 882 O O . ALA A 1 121 ? -24.746 6.530 18.872 1.00 52.41 121 ALA A O 1
ATOM 883 N N . GLY A 1 122 ? -25.220 4.344 18.677 1.00 49.72 122 GLY A N 1
ATOM 884 C CA . GLY A 1 122 ? -24.018 3.865 18.005 1.00 49.72 122 GLY A CA 1
ATOM 885 C C . GLY A 1 122 ? -24.228 2.367 17.845 1.00 49.72 122 GLY A C 1
ATOM 886 O O . GLY A 1 122 ? -24.580 1.697 18.820 1.00 49.72 122 GLY A O 1
ATOM 887 N N . ARG A 1 123 ? -24.206 1.837 16.617 1.00 39.78 123 ARG A N 1
ATOM 888 C CA . ARG A 1 123 ? -24.476 0.407 16.443 1.00 39.78 123 ARG A CA 1
ATOM 889 C C . ARG A 1 123 ? -23.251 -0.384 16.882 1.00 39.78 123 ARG A C 1
ATOM 891 O O . ARG A 1 123 ? -22.368 -0.579 16.064 1.00 39.78 123 ARG A O 1
ATOM 898 N N . LYS A 1 124 ? -23.418 -0.924 18.101 1.00 39.88 124 LYS A N 1
ATOM 899 C CA . LYS A 1 124 ? -22.923 -2.202 18.633 1.00 39.88 124 LYS A CA 1
ATOM 900 C C . LYS A 1 124 ? -21.437 -2.173 18.990 1.00 39.88 124 LYS A C 1
ATOM 902 O O . LYS A 1 124 ? -20.686 -1.733 18.152 1.00 39.88 124 LYS A O 1
ATOM 907 N N . GLU A 1 125 ? -20.909 -2.648 20.121 1.00 40.69 125 GLU A N 1
ATOM 908 C CA . GLU A 1 125 ? -21.347 -3.192 21.411 1.00 40.69 125 GLU A CA 1
ATOM 909 C C . GLU A 1 125 ? -20.180 -2.949 22.386 1.00 40.69 125 GLU A C 1
ATOM 911 O O . GLU A 1 125 ? -19.198 -3.670 22.425 1.00 40.69 125 GLU A O 1
ATOM 916 N N . PHE A 1 126 ? -20.384 -2.044 23.328 1.00 32.38 126 PHE A N 1
ATOM 917 C CA . PHE A 1 126 ? -20.326 -2.540 24.688 1.00 32.38 126 PHE A CA 1
ATOM 918 C C . PHE A 1 126 ? -21.743 -2.456 25.240 1.00 32.38 126 PHE A C 1
ATOM 920 O O . PHE A 1 126 ? -22.188 -1.432 25.769 1.00 32.38 126 PHE A O 1
ATOM 927 N N . LEU A 1 127 ? -22.472 -3.571 25.148 1.00 37.56 127 LEU A N 1
ATOM 928 C CA . LEU A 1 127 ? -23.730 -3.765 25.881 1.00 37.56 127 LEU A CA 1
ATOM 929 C C . LEU A 1 127 ? -23.526 -3.618 27.403 1.00 37.56 127 LEU A C 1
ATOM 931 O O . LEU A 1 127 ? -24.490 -3.461 28.147 1.00 37.56 127 LEU A O 1
ATOM 935 N N . LEU A 1 128 ? -22.272 -3.615 27.870 1.00 43.34 128 LEU A N 1
ATOM 936 C CA . LEU A 1 128 ? -21.905 -3.483 29.273 1.00 43.34 128 LEU A CA 1
ATOM 937 C C . LEU A 1 128 ? -21.024 -2.268 29.618 1.00 43.34 128 LEU A C 1
ATOM 939 O O . LEU A 1 128 ? -20.599 -2.190 30.763 1.00 43.34 128 LEU A O 1
ATOM 943 N N . ALA A 1 129 ? -20.759 -1.317 28.710 1.00 45.03 129 ALA A N 1
ATOM 944 C CA . ALA A 1 129 ? -19.957 -0.124 29.050 1.00 45.03 129 ALA A CA 1
ATOM 945 C C . ALA A 1 129 ? -20.816 1.110 29.335 1.00 45.03 129 ALA A C 1
ATOM 947 O O . ALA A 1 129 ? -20.492 1.881 30.235 1.00 45.03 129 ALA A O 1
ATOM 948 N N . ASN A 1 130 ? -21.937 1.296 28.625 1.00 66.94 130 ASN A N 1
ATOM 949 C CA . ASN A 1 130 ? -22.833 2.418 28.903 1.00 66.94 130 ASN A CA 1
ATOM 950 C C . ASN A 1 130 ? -23.898 2.052 29.956 1.00 66.94 130 ASN A C 1
ATOM 952 O O . ASN A 1 130 ? -24.386 0.921 30.044 1.00 66.94 130 ASN A O 1
ATOM 956 N N . VAL A 1 131 ? -24.249 3.037 30.783 1.00 77.19 131 VAL A N 1
ATOM 957 C CA . VAL A 1 131 ? -25.177 2.876 31.911 1.00 77.19 131 VAL A CA 1
ATOM 958 C C . VAL A 1 131 ? -26.556 2.334 31.481 1.00 77.19 131 VAL A C 1
ATOM 960 O O . VAL A 1 131 ? -27.029 1.395 32.126 1.00 77.19 131 VAL A O 1
ATOM 963 N N . PRO A 1 132 ? -27.197 2.817 30.394 1.00 81.94 132 PRO A N 1
ATOM 964 C CA . PRO A 1 132 ? -28.515 2.323 29.988 1.00 81.94 132 PRO A CA 1
ATOM 965 C C . PRO A 1 132 ? -28.539 0.850 29.577 1.00 81.94 132 PRO A C 1
ATOM 967 O O . PRO A 1 132 ? -29.452 0.123 29.979 1.00 81.94 132 PRO A O 1
ATOM 970 N N . ASN A 1 133 ? -27.532 0.377 28.834 1.00 76.38 133 ASN A N 1
ATOM 971 C CA . ASN A 1 133 ? -27.476 -1.024 28.427 1.00 76.38 133 ASN A CA 1
ATOM 972 C C . ASN A 1 133 ? -27.253 -1.933 29.642 1.00 76.38 133 ASN A C 1
ATOM 974 O O . ASN A 1 133 ? -27.967 -2.924 29.802 1.00 76.38 133 ASN A O 1
ATOM 978 N N . ARG A 1 134 ? -26.337 -1.567 30.546 1.00 80.94 134 ARG A N 1
ATOM 979 C CA . ARG A 1 134 ? -26.077 -2.329 31.778 1.00 80.94 134 ARG A CA 1
ATOM 980 C C . ARG A 1 134 ? -27.314 -2.439 32.663 1.00 80.94 134 ARG A C 1
ATOM 982 O O . ARG A 1 134 ? -27.599 -3.522 33.170 1.00 80.94 134 ARG A O 1
ATOM 989 N N . ILE A 1 135 ? -28.075 -1.355 32.807 1.00 87.94 135 ILE A N 1
ATOM 990 C CA . ILE A 1 135 ? -29.338 -1.362 33.554 1.00 87.94 135 ILE A CA 1
ATOM 991 C C . ILE A 1 135 ? -30.357 -2.291 32.885 1.00 87.94 135 ILE A C 1
ATOM 993 O O . ILE A 1 135 ? -30.952 -3.123 33.567 1.00 87.94 135 ILE A O 1
ATOM 997 N N . SER A 1 136 ? -30.524 -2.203 31.560 1.00 85.69 136 SER A N 1
ATOM 998 C CA . SER A 1 136 ? -31.486 -3.033 30.823 1.00 85.69 136 SER A CA 1
ATOM 999 C C . SER A 1 136 ? -31.231 -4.538 30.956 1.00 85.69 136 SER A C 1
ATOM 1001 O O . SER A 1 136 ? -32.174 -5.311 30.807 1.00 85.69 136 SER A O 1
ATOM 1003 N N . HIS A 1 137 ? -29.987 -4.957 31.201 1.00 81.06 137 HIS A N 1
ATOM 1004 C CA . HIS A 1 137 ? -29.630 -6.372 31.338 1.00 81.06 137 HIS A CA 1
ATOM 1005 C C . HIS A 1 137 ? -29.691 -6.890 32.780 1.00 81.06 137 HIS A C 1
ATOM 1007 O O . HIS A 1 137 ? -29.834 -8.094 32.971 1.00 81.06 137 HIS A O 1
ATOM 1013 N N . ASN A 1 138 ? -29.569 -6.015 33.785 1.00 83.94 138 ASN A N 1
ATOM 1014 C CA . ASN A 1 138 ? -29.417 -6.430 35.185 1.00 83.94 138 ASN A CA 1
ATOM 1015 C C . ASN A 1 138 ? -30.609 -6.062 36.084 1.00 83.94 138 ASN A C 1
ATOM 1017 O O . ASN A 1 138 ? -30.754 -6.647 37.153 1.00 83.94 138 ASN A O 1
ATOM 1021 N N . ALA A 1 139 ? -31.464 -5.115 35.688 1.00 90.25 139 ALA A N 1
ATOM 1022 C CA . ALA A 1 139 ? -32.623 -4.735 36.493 1.00 90.25 139 ALA A CA 1
ATOM 1023 C C . ALA A 1 139 ? -33.707 -5.827 36.491 1.00 90.25 139 ALA A C 1
ATOM 1025 O O . ALA A 1 139 ? -34.085 -6.351 35.445 1.00 90.25 139 ALA A O 1
ATOM 1026 N N . GLN A 1 140 ? -34.262 -6.122 37.669 1.00 90.38 140 GLN A N 1
ATOM 1027 C CA . GLN A 1 140 ? -35.339 -7.110 37.844 1.00 90.38 140 GLN A CA 1
ATOM 1028 C C . GLN A 1 140 ? -36.756 -6.516 37.710 1.00 90.38 140 GLN A C 1
ATOM 1030 O O . GLN A 1 140 ? -37.746 -7.207 37.950 1.00 90.38 140 GLN A O 1
ATOM 1035 N N . CYS A 1 141 ? -36.869 -5.239 37.337 1.00 91.75 141 CYS A N 1
ATOM 1036 C CA . CYS A 1 141 ? -38.132 -4.525 37.146 1.00 91.75 141 CYS A CA 1
ATOM 1037 C C . CYS A 1 141 ? -38.348 -4.118 35.680 1.00 91.75 141 CYS A C 1
ATOM 1039 O O . CYS A 1 141 ? -37.513 -4.374 34.813 1.00 91.75 141 CYS A O 1
ATOM 1041 N N . THR A 1 142 ? -39.487 -3.487 35.374 1.00 94.06 142 THR A N 1
ATOM 1042 C CA . THR A 1 142 ? -39.755 -3.018 34.007 1.00 94.06 142 THR A CA 1
ATOM 1043 C C . THR A 1 142 ? -38.820 -1.861 33.669 1.00 94.06 142 THR A C 1
ATOM 1045 O O . THR A 1 142 ? -38.952 -0.778 34.231 1.00 94.06 142 THR A O 1
ATOM 1048 N N . VAL A 1 143 ? -37.912 -2.046 32.714 1.00 94.25 143 VAL A N 1
ATOM 1049 C CA . VAL A 1 143 ? -37.045 -0.960 32.235 1.00 94.25 143 VAL A CA 1
ATOM 1050 C C . VAL A 1 143 ? -37.688 -0.267 31.036 1.00 94.25 143 VAL A C 1
ATOM 1052 O O . VAL A 1 143 ? -38.082 -0.919 30.069 1.00 94.25 143 VAL A O 1
ATOM 1055 N N . ILE A 1 144 ? -37.784 1.063 31.080 1.00 93.88 144 ILE A N 1
ATOM 1056 C CA . ILE A 1 144 ? -38.244 1.885 29.958 1.00 93.88 144 ILE A CA 1
ATOM 1057 C C . ILE A 1 144 ? -37.106 2.785 29.495 1.00 93.88 144 ILE A C 1
ATOM 1059 O O . ILE A 1 144 ? -36.653 3.667 30.222 1.00 93.88 144 ILE A O 1
ATOM 1063 N N . ILE A 1 145 ? -36.700 2.589 28.245 1.00 90.69 145 ILE A N 1
ATOM 1064 C CA . ILE A 1 145 ? -35.676 3.397 27.592 1.00 90.69 145 ILE A CA 1
ATOM 1065 C C . ILE A 1 145 ? -36.362 4.494 26.781 1.00 90.69 145 ILE A C 1
ATOM 1067 O O . ILE A 1 145 ? -37.175 4.211 25.897 1.00 90.69 145 ILE A O 1
ATOM 1071 N N . VAL A 1 146 ? -36.044 5.750 27.080 1.00 88.62 146 VAL A N 1
ATOM 1072 C CA . VAL A 1 146 ? -36.668 6.917 26.449 1.00 88.62 146 VAL A CA 1
ATOM 1073 C C . VAL A 1 146 ? -35.695 7.621 25.513 1.00 88.62 146 VAL A C 1
ATOM 1075 O O . VAL A 1 146 ? -34.506 7.740 25.804 1.00 88.62 146 VAL A O 1
ATOM 1078 N N . ASN A 1 147 ? -36.197 8.089 24.368 1.00 82.81 147 ASN A N 1
ATOM 1079 C CA . ASN A 1 147 ? -35.370 8.820 23.416 1.00 82.81 147 ASN A CA 1
ATOM 1080 C C . ASN A 1 147 ? -35.077 10.230 23.942 1.00 82.81 147 ASN A C 1
ATOM 1082 O O . ASN A 1 147 ? -35.975 11.071 24.009 1.00 82.81 147 ASN A O 1
ATOM 1086 N N . THR A 1 148 ? -33.827 10.475 24.319 1.00 78.62 148 THR A N 1
ATOM 1087 C CA . THR A 1 148 ? -33.348 11.740 24.878 1.00 78.62 148 THR A CA 1
ATOM 1088 C C . THR A 1 148 ? -32.391 12.474 23.939 1.00 78.62 148 THR A C 1
ATOM 1090 O O . THR A 1 148 ? -32.094 13.639 24.202 1.00 78.62 148 THR A O 1
ATOM 1093 N N . ILE A 1 149 ? -31.996 11.862 22.814 1.00 64.25 149 ILE A N 1
ATOM 1094 C CA . ILE A 1 149 ? -31.109 12.431 21.786 1.00 64.25 149 ILE A CA 1
ATOM 1095 C C . ILE A 1 149 ? -31.941 12.958 20.596 1.00 64.25 149 ILE A C 1
ATOM 1097 O O . ILE A 1 149 ? -32.848 12.282 20.111 1.00 64.25 149 ILE A O 1
ATOM 1101 N N . SER A 1 150 ? -31.649 14.172 20.111 1.00 49.84 150 SER A N 1
ATOM 1102 C CA . SER A 1 150 ? -32.251 14.703 18.871 1.00 49.84 150 SER A CA 1
ATOM 1103 C C . SER A 1 150 ? -31.488 14.208 17.626 1.00 49.84 150 SER A C 1
ATOM 1105 O O . SER A 1 150 ? -30.270 14.079 17.710 1.00 49.84 150 SER A O 1
ATOM 1107 N N . PRO A 1 151 ? -32.147 13.994 16.466 1.00 44.22 151 PRO A N 1
ATOM 1108 C CA . PRO A 1 151 ? -31.521 13.422 15.262 1.00 44.22 151 PRO A CA 1
ATOM 1109 C C . PRO A 1 151 ? -30.303 14.176 14.690 1.00 44.22 151 PRO A C 1
ATOM 1111 O O . PRO A 1 151 ? -29.529 13.556 13.974 1.00 44.22 151 PRO A O 1
ATOM 1114 N N . ASP A 1 152 ? -30.119 15.463 15.014 1.00 41.19 152 ASP A N 1
ATOM 1115 C CA . ASP A 1 152 ? -29.090 16.336 14.415 1.00 41.19 152 ASP A CA 1
ATOM 1116 C C . ASP A 1 152 ? -28.068 16.907 15.422 1.00 41.19 152 ASP A C 1
ATOM 1118 O O . ASP A 1 152 ? -27.343 17.840 15.098 1.00 41.19 152 ASP A O 1
ATOM 1122 N N . GLY A 1 153 ? -28.005 16.419 16.666 1.00 46.69 153 GLY A N 1
ATOM 1123 C CA . GLY A 1 153 ? -27.009 16.903 17.643 1.00 46.69 153 GLY A CA 1
ATOM 1124 C C . GLY A 1 153 ? -27.164 18.360 18.129 1.00 46.69 153 GLY A C 1
ATOM 1125 O O . GLY A 1 153 ? -26.455 18.744 19.051 1.00 46.69 153 GLY A O 1
ATOM 1126 N N . ASP A 1 154 ? -28.122 19.137 17.606 1.00 33.78 154 ASP A N 1
ATOM 1127 C CA . ASP A 1 154 ? -28.437 20.507 18.044 1.00 33.78 154 ASP A CA 1
ATOM 1128 C C . ASP A 1 154 ? -29.839 20.640 18.682 1.00 33.78 154 ASP A C 1
ATOM 1130 O O . ASP A 1 154 ? -30.796 19.923 18.361 1.00 33.78 154 ASP A O 1
ATOM 1134 N N . VAL A 1 155 ? -29.968 21.593 19.616 1.00 36.72 155 VAL A N 1
ATOM 1135 C CA . VAL A 1 155 ? -31.199 21.903 20.368 1.00 36.72 155 VAL A CA 1
ATOM 1136 C C . VAL A 1 155 ? -32.272 22.496 19.445 1.00 36.72 155 VAL A C 1
ATOM 1138 O O . VAL A 1 155 ? -32.100 23.589 18.909 1.00 36.72 155 VAL A O 1
ATOM 1141 N N . GLN A 1 156 ? -33.441 21.847 19.333 1.00 28.81 156 GLN A N 1
ATOM 1142 C CA . GLN A 1 156 ? -34.633 22.459 18.730 1.00 28.81 156 GLN A CA 1
ATOM 1143 C C . GLN A 1 156 ? -35.790 22.635 19.718 1.00 28.81 156 GLN A C 1
ATOM 1145 O O . GLN A 1 156 ? -36.332 21.685 20.284 1.00 28.81 156 GLN A O 1
ATOM 1150 N N . VAL A 1 157 ? -36.214 23.894 19.842 1.00 32.69 157 VAL A N 1
ATOM 1151 C CA . VAL A 1 157 ? -37.497 24.324 20.403 1.00 32.69 157 VAL A CA 1
ATOM 1152 C C . VAL A 1 157 ? -38.600 24.055 19.375 1.00 32.69 157 VAL A C 1
ATOM 1154 O O . VAL A 1 157 ? -38.524 24.500 18.233 1.00 32.69 157 VAL A O 1
ATOM 1157 N N . VAL A 1 158 ? -39.668 23.370 19.786 1.00 28.72 158 VAL A N 1
ATOM 1158 C CA . VAL A 1 158 ? -40.840 23.097 18.937 1.00 28.72 158 VAL A CA 1
ATOM 1159 C C . VAL A 1 158 ? -41.631 24.378 18.653 1.00 28.72 158 VAL A C 1
ATOM 1161 O O . VAL A 1 158 ? -42.169 24.960 19.594 1.00 28.72 158 VAL A O 1
ATOM 1164 N N . ARG A 1 159 ? -41.829 24.737 17.369 1.00 23.45 159 ARG A N 1
ATOM 1165 C CA . ARG A 1 159 ? -43.023 25.456 16.848 1.00 23.45 159 ARG A CA 1
ATOM 1166 C C . ARG A 1 159 ? -43.327 25.117 15.364 1.00 23.45 159 ARG A C 1
ATOM 1168 O O . ARG A 1 159 ? -42.446 24.621 14.672 1.00 23.45 159 ARG A O 1
ATOM 1175 N N . PRO A 1 160 ? -44.582 25.299 14.881 1.00 27.17 160 PRO A N 1
ATOM 1176 C CA . PRO A 1 160 ? -45.188 24.428 13.863 1.00 27.17 160 PRO A CA 1
ATOM 1177 C C . PRO A 1 160 ? -45.244 24.957 12.406 1.00 27.17 160 PRO A C 1
ATOM 1179 O O . PRO A 1 160 ? -45.565 26.114 12.173 1.00 27.17 160 PRO A O 1
ATOM 1182 N N . ARG A 1 161 ? -45.081 23.994 11.475 1.00 26.86 161 ARG A N 1
ATOM 1183 C CA . ARG A 1 161 ? -45.599 23.784 10.089 1.00 26.86 161 ARG A CA 1
ATOM 1184 C C . ARG A 1 161 ? -45.441 24.818 8.943 1.00 26.86 161 ARG A C 1
ATOM 1186 O O . ARG A 1 161 ? -45.752 25.997 9.066 1.00 26.86 161 ARG A O 1
ATOM 1193 N N . THR A 1 162 ? -45.280 24.193 7.754 1.00 24.12 162 THR A N 1
ATOM 1194 C CA . THR A 1 162 ? -45.502 24.601 6.329 1.00 24.12 162 THR A CA 1
ATOM 1195 C C . THR A 1 162 ? -44.318 25.321 5.652 1.00 24.12 162 THR A C 1
ATOM 1197 O O . THR A 1 162 ? -43.735 26.193 6.266 1.00 24.12 162 THR A O 1
ATOM 1200 N N . ALA A 1 163 ? -43.868 25.039 4.415 1.00 23.52 163 ALA A N 1
ATOM 1201 C CA . ALA A 1 163 ? -44.473 24.419 3.228 1.00 23.52 163 ALA A CA 1
ATOM 1202 C C . ALA A 1 163 ? -43.404 23.868 2.237 1.00 23.52 163 ALA A C 1
ATOM 1204 O O . ALA A 1 163 ? -42.232 24.214 2.321 1.00 23.52 163 ALA A O 1
ATOM 1205 N N . ILE A 1 164 ? -43.843 23.046 1.275 1.00 28.97 164 ILE A N 1
ATOM 1206 C CA . ILE A 1 164 ? -43.067 22.479 0.151 1.00 28.97 164 ILE A CA 1
ATOM 1207 C C . ILE A 1 164 ? -42.893 23.509 -0.983 1.00 28.97 164 ILE A C 1
ATOM 1209 O O . ILE A 1 164 ? -43.873 24.157 -1.348 1.00 28.97 164 ILE A O 1
ATOM 1213 N N . ARG A 1 165 ? -41.694 23.575 -1.584 1.00 25.89 165 ARG A N 1
ATOM 1214 C CA . ARG A 1 165 ? -41.320 23.953 -2.979 1.00 25.89 165 ARG A CA 1
ATOM 1215 C C . ARG A 1 165 ? -39.788 23.838 -3.046 1.00 25.89 165 ARG A C 1
ATOM 1217 O O . ARG A 1 165 ? -39.148 24.190 -2.070 1.00 25.89 165 ARG A O 1
ATOM 1224 N N . GLY A 1 166 ? -39.088 23.391 -4.077 1.00 23.92 166 GLY A N 1
ATOM 1225 C CA . GLY A 1 166 ? -39.312 22.995 -5.465 1.00 23.92 166 GLY A CA 1
ATOM 1226 C C . GLY A 1 166 ? -37.886 22.821 -6.029 1.00 23.92 166 GLY A C 1
ATOM 1227 O O . GLY A 1 166 ? -36.983 23.519 -5.574 1.00 23.92 166 GLY A O 1
ATOM 1228 N N . GLY A 1 167 ? -37.652 21.842 -6.904 1.00 34.66 167 GLY A N 1
ATOM 1229 C CA . GLY A 1 167 ? -36.299 21.454 -7.324 1.00 34.66 167 GLY A CA 1
ATOM 1230 C C . GLY A 1 167 ? -35.499 22.570 -8.004 1.00 34.66 167 GLY A C 1
ATOM 1231 O O . GLY A 1 167 ? -36.017 23.245 -8.888 1.00 34.66 167 GLY A O 1
ATOM 1232 N N . GLU A 1 168 ? -34.226 22.683 -7.623 1.00 24.02 168 GLU A N 1
ATOM 1233 C CA . GLU A 1 168 ? -33.152 23.357 -8.357 1.00 24.02 168 GLU A CA 1
ATOM 1234 C C . GLU A 1 168 ? -31.847 22.564 -8.161 1.00 24.02 168 GLU A C 1
ATOM 1236 O O . GLU A 1 168 ? -31.612 21.983 -7.101 1.00 24.02 168 GLU A O 1
ATOM 1241 N N . PHE A 1 169 ? -31.044 22.506 -9.226 1.00 26.58 169 PHE A N 1
ATOM 1242 C CA . PHE A 1 169 ? -29.780 21.775 -9.361 1.00 26.58 169 PHE A CA 1
ATOM 1243 C C . PHE A 1 169 ? -28.749 22.117 -8.261 1.00 26.58 169 PHE A C 1
ATOM 1245 O O . PHE A 1 169 ? -28.796 23.224 -7.716 1.00 26.58 169 PHE A O 1
ATOM 1252 N N . PRO A 1 170 ? -27.792 21.217 -7.938 1.00 30.48 170 PRO A N 1
ATOM 1253 C CA . PRO A 1 170 ? -26.856 21.439 -6.841 1.00 30.48 170 PRO A CA 1
ATOM 1254 C C . PRO A 1 170 ? -25.976 22.665 -7.105 1.00 30.48 170 PRO A C 1
ATOM 1256 O O . PRO A 1 170 ? -25.374 22.810 -8.169 1.00 30.48 170 PRO A O 1
ATOM 1259 N N . LYS A 1 171 ? -25.911 23.552 -6.111 1.00 33.56 171 LYS A N 1
ATOM 1260 C CA . LYS A 1 171 ? -25.003 24.700 -6.068 1.00 33.56 171 LYS A CA 1
ATOM 1261 C C . LYS A 1 171 ? -23.573 24.185 -5.881 1.00 33.56 171 LYS A C 1
ATOM 1263 O O . LYS A 1 171 ? -23.332 23.397 -4.976 1.00 33.56 171 LYS A O 1
ATOM 1268 N N . THR A 1 172 ? -22.640 24.661 -6.702 1.00 37.66 172 THR A N 1
ATOM 1269 C CA . THR A 1 172 ? -21.187 24.462 -6.547 1.00 37.66 172 THR A CA 1
ATOM 1270 C C . THR A 1 172 ? -20.737 24.742 -5.113 1.00 37.66 172 THR A C 1
ATOM 1272 O O . THR A 1 172 ? -20.945 25.848 -4.606 1.00 37.66 172 THR A O 1
ATOM 1275 N N . GLU A 1 173 ? -20.125 23.745 -4.475 1.00 45.28 173 GLU A N 1
ATOM 1276 C CA . GLU A 1 173 ? -19.658 23.812 -3.091 1.00 45.28 173 GLU A CA 1
ATOM 1277 C C . GLU A 1 173 ? -18.491 24.811 -2.919 1.00 45.28 173 GLU A C 1
ATOM 1279 O O . GLU A 1 173 ? -17.573 24.842 -3.746 1.00 45.28 173 GLU A O 1
ATOM 1284 N N . PRO A 1 174 ? -18.460 25.607 -1.830 1.00 52.31 174 PRO A N 1
ATOM 1285 C CA . PRO A 1 174 ? -17.375 26.551 -1.522 1.00 52.31 174 PRO A CA 1
ATOM 1286 C C . PRO A 1 174 ? -15.973 25.917 -1.466 1.00 52.31 174 PRO A C 1
ATOM 1288 O O . PRO A 1 174 ? -14.975 26.595 -1.722 1.00 52.31 174 PRO A O 1
ATOM 1291 N N . HIS A 1 175 ? -15.896 24.619 -1.157 1.00 56.41 175 HIS A N 1
ATOM 1292 C CA . HIS A 1 175 ? -14.646 23.871 -1.019 1.00 56.41 175 HIS A CA 1
ATOM 1293 C C . HIS A 1 175 ? -13.913 23.673 -2.356 1.00 56.41 175 HIS A C 1
ATOM 1295 O O . HIS A 1 175 ? -12.703 23.896 -2.414 1.00 56.41 175 HIS A O 1
ATOM 1301 N N . LEU A 1 176 ? -14.625 23.381 -3.451 1.00 61.47 176 LEU A N 1
ATOM 1302 C CA . LEU A 1 176 ? -14.031 23.199 -4.785 1.00 61.47 176 LEU A CA 1
ATOM 1303 C C . LEU A 1 176 ? -13.404 24.491 -5.326 1.00 61.47 176 LEU A C 1
ATOM 1305 O O . LEU A 1 176 ? -12.306 24.479 -5.883 1.00 61.47 176 LEU A O 1
ATOM 1309 N N . ALA A 1 177 ? -14.070 25.631 -5.120 1.00 65.94 177 ALA A N 1
ATOM 1310 C CA . ALA A 1 177 ? -13.553 26.933 -5.542 1.00 65.94 177 ALA A CA 1
ATOM 1311 C C . ALA A 1 177 ? -12.288 27.330 -4.756 1.00 65.94 177 ALA A C 1
ATOM 1313 O O . ALA A 1 177 ? -11.319 27.833 -5.337 1.00 65.94 177 ALA A O 1
ATOM 1314 N N . ALA A 1 178 ? -12.267 27.067 -3.445 1.00 72.25 178 ALA A N 1
ATOM 1315 C CA . ALA A 1 178 ? -11.092 27.288 -2.605 1.00 72.25 178 ALA A CA 1
ATOM 1316 C C . ALA A 1 178 ? -9.925 26.367 -3.008 1.00 72.25 178 ALA A C 1
ATOM 1318 O O . ALA A 1 178 ? -8.792 26.837 -3.151 1.00 72.25 178 ALA A O 1
ATOM 1319 N N . ARG A 1 179 ? -10.205 25.082 -3.268 1.00 77.12 179 ARG A N 1
ATOM 1320 C CA . ARG A 1 179 ? -9.215 24.093 -3.721 1.00 77.12 179 ARG A CA 1
ATOM 1321 C C . ARG A 1 179 ? -8.625 24.466 -5.081 1.00 77.12 179 ARG A C 1
ATOM 1323 O O . ARG A 1 179 ? -7.405 24.550 -5.206 1.00 77.12 179 ARG A O 1
ATOM 1330 N N . GLY A 1 180 ? -9.460 24.819 -6.059 1.00 75.12 180 GLY A N 1
ATOM 1331 C CA . GLY A 1 180 ? -9.010 25.286 -7.374 1.00 75.12 180 GLY A CA 1
ATOM 1332 C C . GLY A 1 180 ? -8.156 26.558 -7.302 1.00 75.12 180 GLY A C 1
ATOM 1333 O O . GLY A 1 180 ? -7.137 26.663 -7.985 1.00 75.12 180 GLY A O 1
ATOM 1334 N N . THR A 1 181 ? -8.507 27.498 -6.416 1.00 76.12 181 THR A N 1
ATOM 1335 C CA . THR A 1 181 ? -7.703 28.711 -6.176 1.00 76.12 181 THR A CA 1
ATOM 1336 C C . THR A 1 181 ? -6.336 28.364 -5.582 1.00 76.12 181 THR A C 1
ATOM 1338 O O . THR A 1 181 ? -5.322 28.922 -6.010 1.00 76.12 181 THR A O 1
ATOM 1341 N N . ARG A 1 182 ? -6.272 27.411 -4.642 1.00 78.31 182 ARG A N 1
ATOM 1342 C CA . ARG A 1 182 ? -5.008 26.924 -4.071 1.00 78.31 182 ARG A CA 1
ATOM 1343 C C . ARG A 1 182 ? -4.129 26.277 -5.139 1.00 78.31 182 ARG A C 1
ATOM 1345 O O . ARG A 1 182 ? -2.964 26.654 -5.239 1.00 78.31 182 ARG A O 1
ATOM 1352 N N . ILE A 1 183 ? -4.688 25.396 -5.974 1.00 76.62 183 ILE A N 1
ATOM 1353 C CA . ILE A 1 183 ? -3.955 24.767 -7.085 1.00 76.62 183 ILE A CA 1
ATOM 1354 C C . ILE A 1 183 ? -3.365 25.835 -8.009 1.00 76.62 183 ILE A C 1
ATOM 1356 O O . ILE A 1 183 ? -2.159 25.852 -8.253 1.00 76.62 183 ILE A O 1
ATOM 1360 N N . ALA A 1 184 ? -4.189 26.785 -8.460 1.00 72.19 184 ALA A N 1
ATOM 1361 C CA . ALA A 1 184 ? -3.740 27.879 -9.317 1.00 72.19 184 ALA A CA 1
ATOM 1362 C C . ALA A 1 184 ? -2.633 28.728 -8.666 1.00 72.19 184 ALA A C 1
ATOM 1364 O O . ALA A 1 184 ? -1.666 29.097 -9.333 1.00 72.19 184 ALA A O 1
ATOM 1365 N N . THR A 1 185 ? -2.741 29.005 -7.365 1.00 77.81 185 THR A N 1
ATOM 1366 C CA . THR A 1 185 ? -1.746 29.790 -6.619 1.00 77.81 185 THR A CA 1
ATOM 1367 C C . THR A 1 185 ? -0.401 29.070 -6.533 1.00 77.81 185 THR A C 1
ATOM 1369 O O . THR A 1 185 ? 0.633 29.681 -6.804 1.00 77.81 185 THR A O 1
ATOM 1372 N N . VAL A 1 186 ? -0.400 27.775 -6.206 1.00 77.94 186 VAL A N 1
ATOM 1373 C CA . VAL A 1 186 ? 0.830 26.972 -6.119 1.00 77.94 186 VAL A CA 1
ATOM 1374 C C . VAL A 1 186 ? 1.481 26.843 -7.498 1.00 77.94 186 VAL A C 1
ATOM 1376 O O . VAL A 1 186 ? 2.670 27.121 -7.646 1.00 77.94 186 VAL A O 1
ATOM 1379 N N . MET A 1 187 ? 0.700 26.550 -8.540 1.00 71.12 187 MET A N 1
ATOM 1380 C CA . MET A 1 187 ? 1.203 26.480 -9.919 1.00 71.12 187 MET A CA 1
ATOM 1381 C C . MET A 1 187 ? 1.780 27.821 -10.406 1.00 71.12 187 MET A C 1
ATOM 1383 O O . MET A 1 187 ? 2.777 27.850 -11.130 1.00 71.12 187 MET A O 1
ATOM 1387 N N . ALA A 1 188 ? 1.195 28.952 -9.994 1.00 70.94 188 ALA A N 1
ATOM 1388 C CA . ALA A 1 188 ? 1.729 30.279 -10.296 1.00 70.94 188 ALA A CA 1
ATOM 1389 C C . ALA A 1 188 ? 3.035 30.574 -9.539 1.00 70.94 188 ALA A C 1
ATOM 1391 O O . ALA A 1 188 ? 3.963 31.125 -10.133 1.00 70.94 188 ALA A O 1
ATOM 1392 N N . LYS A 1 189 ? 3.128 30.179 -8.261 1.00 75.19 189 LYS A N 1
ATOM 1393 C CA . LYS A 1 189 ? 4.313 30.349 -7.401 1.00 75.19 189 LYS A CA 1
ATOM 1394 C C . LYS A 1 189 ? 5.527 29.583 -7.923 1.00 75.19 189 LYS A C 1
ATOM 1396 O O . LYS A 1 189 ? 6.619 30.142 -7.965 1.00 75.19 189 LYS A O 1
ATOM 1401 N N . HIS A 1 190 ? 5.331 28.334 -8.342 1.00 71.31 190 HIS A N 1
ATOM 1402 C CA . HIS A 1 190 ? 6.399 27.517 -8.935 1.00 71.31 190 HIS A CA 1
ATOM 1403 C C . HIS A 1 190 ? 6.675 27.876 -10.398 1.00 71.31 190 HIS A C 1
ATOM 1405 O O . HIS A 1 190 ? 7.677 27.445 -10.950 1.00 71.31 190 HIS A O 1
ATOM 1411 N N . GLY A 1 191 ? 5.833 28.725 -11.000 1.00 57.97 191 GLY A N 1
ATOM 1412 C CA . GLY A 1 191 ? 5.986 29.250 -12.347 1.00 57.97 191 GLY A CA 1
ATOM 1413 C C . GLY A 1 191 ? 5.756 28.182 -13.412 1.00 57.97 191 GLY A C 1
ATOM 1414 O O . GLY A 1 191 ? 6.620 27.358 -13.677 1.00 57.97 191 GLY A O 1
ATOM 1415 N N . VAL A 1 192 ? 4.639 28.259 -14.142 1.00 57.25 192 VAL A N 1
ATOM 1416 C CA . VAL A 1 192 ? 4.335 27.342 -15.266 1.00 57.25 192 VAL A CA 1
ATOM 1417 C C . VAL A 1 192 ? 5.494 27.265 -16.283 1.00 57.25 192 VAL A C 1
ATOM 1419 O O . VAL A 1 192 ? 5.768 26.212 -16.834 1.00 57.25 192 VAL A O 1
ATOM 1422 N N . LYS A 1 193 ? 6.247 28.356 -16.487 1.00 47.38 193 LYS A N 1
ATOM 1423 C CA . LYS A 1 193 ? 7.454 28.372 -17.340 1.00 47.38 193 LYS A CA 1
ATOM 1424 C C . LYS A 1 193 ? 8.699 27.714 -16.729 1.00 47.38 193 LYS A C 1
ATOM 1426 O O . LYS A 1 193 ? 9.606 27.408 -17.482 1.00 47.38 193 LYS A O 1
ATOM 1431 N N . ALA A 1 194 ? 8.781 27.564 -15.411 1.00 50.50 194 ALA A N 1
ATOM 1432 C CA . ALA A 1 194 ? 9.866 26.861 -14.722 1.00 50.50 194 ALA A CA 1
ATOM 1433 C C . ALA A 1 194 ? 9.529 25.375 -14.484 1.00 50.50 194 ALA A C 1
ATOM 1435 O O . ALA A 1 194 ? 10.436 24.563 -14.354 1.00 50.50 194 ALA A O 1
ATOM 1436 N N . LEU A 1 195 ? 8.238 25.021 -14.500 1.00 51.09 195 LEU A N 1
ATOM 1437 C CA . LEU A 1 195 ? 7.737 23.642 -14.538 1.00 51.09 195 LEU A CA 1
ATOM 1438 C C . LEU A 1 195 ? 7.799 23.029 -15.949 1.00 51.09 195 LEU A C 1
ATOM 1440 O O . LEU A 1 195 ? 8.050 21.839 -16.086 1.00 51.09 195 LEU A O 1
ATOM 1444 N N . PHE A 1 196 ? 7.596 23.846 -16.990 1.00 54.75 196 PHE A N 1
ATOM 1445 C CA . PHE A 1 196 ? 7.495 23.419 -18.393 1.00 54.75 196 PHE A CA 1
ATOM 1446 C C . PHE A 1 196 ? 8.372 24.303 -19.307 1.00 54.75 196 PHE A C 1
ATOM 1448 O O . PHE A 1 196 ? 7.854 25.022 -20.159 1.00 54.75 196 PHE A O 1
ATOM 1455 N N . GLY A 1 197 ? 9.686 24.342 -19.051 1.00 48.44 197 GLY A N 1
ATOM 1456 C CA . GLY A 1 197 ? 10.684 25.249 -19.652 1.00 48.44 197 GLY A CA 1
ATOM 1457 C C . GLY A 1 197 ? 10.626 25.490 -21.171 1.00 48.44 197 GLY A C 1
ATOM 1458 O O . GLY A 1 197 ? 10.015 24.751 -21.935 1.00 48.44 197 GLY A O 1
ATOM 1459 N N . ARG A 1 198 ? 11.288 26.568 -21.626 1.00 41.97 198 ARG A N 1
ATOM 1460 C CA . ARG A 1 198 ? 11.405 26.918 -23.057 1.00 41.97 198 ARG A CA 1
ATOM 1461 C C . ARG A 1 198 ? 12.156 25.823 -23.840 1.00 41.97 198 ARG A C 1
ATOM 1463 O O . ARG A 1 198 ? 13.160 25.341 -23.324 1.00 41.97 198 ARG A O 1
ATOM 1470 N N . PRO A 1 199 ? 11.763 25.539 -25.099 1.00 40.94 199 PRO A N 1
ATOM 1471 C CA . PRO A 1 199 ? 12.535 24.670 -25.988 1.00 40.94 199 PRO A CA 1
ATOM 1472 C C . PRO A 1 199 ? 13.923 25.296 -26.198 1.00 40.94 199 PRO A C 1
ATOM 1474 O O . PRO A 1 199 ? 14.004 26.422 -26.703 1.00 40.94 199 PRO A O 1
ATOM 1477 N N . GLY A 1 200 ? 14.990 24.637 -25.732 1.00 46.22 200 GLY A N 1
ATOM 1478 C CA . GLY A 1 200 ? 16.370 25.120 -25.877 1.00 46.22 200 GLY A CA 1
ATOM 1479 C C . GLY A 1 200 ? 17.270 25.080 -24.632 1.00 46.22 200 GLY A C 1
ATOM 1480 O O . GLY A 1 200 ? 18.445 25.419 -24.757 1.00 46.22 200 GLY A O 1
ATOM 1481 N N . GLU A 1 201 ? 16.789 24.662 -23.455 1.00 46.91 201 GLU A N 1
ATOM 1482 C CA . GLU A 1 201 ? 17.648 24.256 -22.317 1.00 46.91 201 GLU A CA 1
ATOM 1483 C C . GLU A 1 201 ? 17.692 22.717 -22.214 1.00 46.91 201 GLU A C 1
ATOM 1485 O O . GLU A 1 201 ? 17.420 22.117 -21.174 1.00 46.91 201 GLU A O 1
ATOM 1490 N N . ASP A 1 202 ? 18.006 22.069 -23.338 1.00 51.50 202 ASP A N 1
ATOM 1491 C CA . ASP A 1 202 ? 17.831 20.630 -23.583 1.00 51.50 202 ASP A CA 1
ATOM 1492 C C . ASP A 1 202 ? 18.989 19.787 -23.004 1.00 51.50 202 ASP A C 1
ATOM 1494 O O . ASP A 1 202 ? 19.646 19.011 -23.696 1.00 51.50 202 ASP A O 1
ATOM 1498 N N . GLY A 1 203 ? 19.286 19.964 -21.714 1.00 61.53 203 GLY A N 1
ATOM 1499 C CA . GLY A 1 203 ? 20.290 19.184 -20.983 1.00 61.53 203 GLY A CA 1
ATOM 1500 C C . GLY A 1 203 ? 19.721 18.543 -19.717 1.00 61.53 203 GLY A C 1
ATOM 1501 O O . GLY A 1 203 ? 18.785 19.067 -19.112 1.00 61.53 203 GLY A O 1
ATOM 1502 N N . ALA A 1 204 ? 20.316 17.431 -19.268 1.00 60.38 204 ALA A N 1
ATOM 1503 C CA . ALA A 1 204 ? 19.914 16.720 -18.042 1.00 60.38 204 ALA A CA 1
ATOM 1504 C C . ALA A 1 204 ? 19.834 17.647 -16.804 1.00 60.38 204 ALA A C 1
ATOM 1506 O O . ALA A 1 204 ? 18.969 17.498 -15.943 1.00 60.38 204 ALA A O 1
ATOM 1507 N N . THR A 1 205 ? 20.691 18.672 -16.738 1.00 65.75 205 THR A N 1
ATOM 1508 C CA . THR A 1 205 ? 20.712 19.671 -15.657 1.00 65.75 205 THR A CA 1
ATOM 1509 C C . THR A 1 205 ? 19.452 20.546 -15.618 1.00 65.75 205 THR A C 1
ATOM 1511 O O . THR A 1 205 ? 18.972 20.869 -14.532 1.00 65.75 205 THR A O 1
ATOM 1514 N N . GLY A 1 206 ? 18.895 20.907 -16.781 1.00 72.69 206 GLY A N 1
ATOM 1515 C CA . GLY A 1 206 ? 17.651 21.678 -16.884 1.00 72.69 206 GLY A CA 1
ATOM 1516 C C . GLY A 1 206 ? 16.437 20.847 -16.469 1.00 72.69 206 GLY A C 1
ATOM 1517 O O . GLY A 1 206 ? 15.622 21.303 -15.665 1.00 72.69 206 GLY A O 1
ATOM 1518 N N . ARG A 1 207 ? 16.380 19.584 -16.921 1.00 73.00 207 ARG A N 1
ATOM 1519 C CA . ARG A 1 207 ? 15.338 18.616 -16.533 1.00 73.00 207 ARG A CA 1
ATOM 1520 C C . ARG A 1 207 ? 15.313 18.353 -15.027 1.00 73.00 207 ARG A C 1
ATOM 1522 O O . ARG A 1 207 ? 14.242 18.421 -14.434 1.00 73.00 207 ARG A O 1
ATOM 1529 N N . ARG A 1 208 ? 16.471 18.174 -14.373 1.00 80.12 208 ARG A N 1
ATOM 1530 C CA . ARG A 1 208 ? 16.539 18.047 -12.898 1.00 80.12 208 ARG A CA 1
ATOM 1531 C C . ARG A 1 208 ? 15.994 19.281 -12.171 1.00 80.12 208 ARG A C 1
ATOM 1533 O O . ARG A 1 208 ? 15.334 19.149 -11.145 1.00 80.12 208 ARG A O 1
ATOM 1540 N N . GLY A 1 209 ? 16.249 20.485 -12.688 1.00 79.06 209 GLY A N 1
ATOM 1541 C CA . GLY A 1 209 ? 15.680 21.716 -12.130 1.00 79.06 209 GLY A CA 1
ATOM 1542 C C . GLY A 1 209 ? 14.149 21.732 -12.200 1.00 79.06 209 GLY A C 1
ATOM 1543 O O . GLY A 1 209 ? 13.487 21.991 -11.197 1.00 79.06 209 GLY A O 1
ATOM 1544 N N . GLN A 1 210 ? 13.589 21.388 -13.361 1.00 77.44 210 GLN A N 1
ATOM 1545 C CA . GLN A 1 210 ? 12.139 21.310 -13.581 1.00 77.44 210 GLN A CA 1
ATOM 1546 C C . GLN A 1 210 ? 11.483 20.234 -12.706 1.00 77.44 210 GLN A C 1
ATOM 1548 O O . GLN A 1 210 ? 10.475 20.500 -12.050 1.00 77.44 210 GLN A O 1
ATOM 1553 N N . ALA A 1 211 ? 12.098 19.053 -12.623 1.00 84.06 211 ALA A N 1
ATOM 1554 C CA . ALA A 1 211 ? 11.650 17.948 -11.785 1.00 84.06 211 ALA A CA 1
ATOM 1555 C C . ALA A 1 211 ? 11.549 18.344 -10.300 1.00 84.06 211 ALA A C 1
ATOM 1557 O O . ALA A 1 211 ? 10.537 18.080 -9.651 1.00 84.06 211 ALA A O 1
ATOM 1558 N N . ARG A 1 212 ? 12.534 19.088 -9.775 1.00 85.81 212 ARG A N 1
ATOM 1559 C CA . ARG A 1 212 ? 12.507 19.625 -8.399 1.00 85.81 212 ARG A CA 1
ATOM 1560 C C . ARG A 1 212 ? 11.386 20.624 -8.160 1.00 85.81 212 ARG A C 1
ATOM 1562 O O . ARG A 1 212 ? 10.786 20.621 -7.081 1.00 85.81 212 ARG A O 1
ATOM 1569 N N . HIS A 1 213 ? 11.113 21.490 -9.134 1.00 81.31 213 HIS A N 1
ATOM 1570 C CA . HIS A 1 213 ? 9.994 22.426 -9.054 1.00 81.31 213 HIS A CA 1
ATOM 1571 C C . HIS A 1 213 ? 8.657 21.686 -9.058 1.00 81.31 213 HIS A C 1
ATOM 1573 O O . HIS A 1 213 ? 7.792 22.012 -8.248 1.00 81.31 213 HIS A O 1
ATOM 1579 N N . LEU A 1 214 ? 8.511 20.656 -9.898 1.00 83.06 214 LEU A N 1
ATOM 1580 C CA . LEU A 1 214 ? 7.306 19.830 -9.935 1.00 83.06 214 LEU A CA 1
ATOM 1581 C C . LEU A 1 214 ? 7.095 19.094 -8.612 1.00 83.06 214 LEU A C 1
ATOM 1583 O O . LEU A 1 214 ? 6.026 19.216 -8.023 1.00 83.06 214 LEU A O 1
ATOM 1587 N N . ARG A 1 215 ? 8.128 18.413 -8.103 1.00 88.25 215 ARG A N 1
ATOM 1588 C CA . ARG A 1 215 ? 8.111 17.745 -6.794 1.00 88.25 215 ARG A CA 1
ATOM 1589 C C . ARG A 1 215 ? 7.645 18.703 -5.694 1.00 88.25 215 ARG A C 1
ATOM 1591 O O . ARG A 1 215 ? 6.685 18.420 -4.990 1.00 88.25 215 ARG A O 1
ATOM 1598 N N . SER A 1 216 ? 8.262 19.884 -5.614 1.00 84.88 216 SER A N 1
ATOM 1599 C CA . SER A 1 216 ? 7.934 20.892 -4.594 1.00 84.88 216 SER A CA 1
ATOM 1600 C C . SER A 1 216 ? 6.510 21.450 -4.739 1.00 84.88 216 SER A C 1
ATOM 1602 O O . SER A 1 216 ? 5.870 21.780 -3.741 1.00 84.88 216 SER A O 1
ATOM 1604 N N . ALA A 1 217 ? 5.998 21.562 -5.969 1.00 82.81 217 ALA A N 1
ATOM 1605 C CA . ALA A 1 217 ? 4.614 21.948 -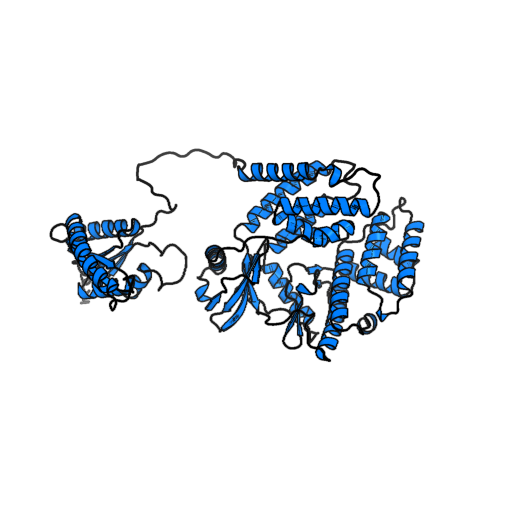6.214 1.00 82.81 217 ALA A CA 1
ATOM 1606 C C . ALA A 1 217 ? 3.642 20.867 -5.724 1.00 82.81 217 ALA A C 1
ATOM 1608 O O . ALA A 1 217 ? 2.699 21.191 -5.008 1.00 82.81 217 ALA A O 1
ATOM 1609 N N . LEU A 1 218 ? 3.892 19.596 -6.053 1.00 85.50 218 LEU A N 1
ATOM 1610 C CA . LEU A 1 218 ? 3.060 18.471 -5.618 1.00 85.50 218 LEU A CA 1
ATOM 1611 C C . LEU A 1 218 ? 3.037 18.335 -4.086 1.00 85.50 218 LEU A C 1
ATOM 1613 O O . LEU A 1 218 ? 1.960 18.174 -3.516 1.00 85.50 218 LEU A O 1
ATOM 1617 N N . GLU A 1 219 ? 4.177 18.518 -3.411 1.00 84.25 219 GLU A N 1
ATOM 1618 C CA . GLU A 1 219 ? 4.251 18.558 -1.939 1.00 84.25 219 GLU A CA 1
ATOM 1619 C C . GLU A 1 219 ? 3.381 19.678 -1.340 1.00 84.25 219 GLU A C 1
ATOM 1621 O O . GLU A 1 219 ? 2.663 19.467 -0.364 1.00 84.25 219 GLU A O 1
ATOM 1626 N N . GLU A 1 220 ? 3.405 20.879 -1.927 1.00 83.06 220 GLU A N 1
ATOM 1627 C CA . GLU A 1 220 ? 2.649 22.038 -1.427 1.00 83.06 220 GLU A CA 1
ATOM 1628 C C . GLU A 1 220 ? 1.130 21.923 -1.674 1.00 83.06 220 GLU A C 1
ATOM 1630 O O . GLU A 1 220 ? 0.308 22.442 -0.896 1.00 83.06 220 GLU A O 1
ATOM 1635 N N . LEU A 1 221 ? 0.745 21.229 -2.748 1.00 81.25 221 LEU A N 1
ATOM 1636 C CA . LEU A 1 221 ? -0.648 20.903 -3.066 1.00 81.25 221 LEU A CA 1
ATOM 1637 C C . LEU A 1 221 ? -1.239 19.879 -2.087 1.00 81.25 221 LEU A C 1
ATOM 1639 O O . LEU A 1 221 ? -2.442 19.920 -1.803 1.00 81.25 221 LEU A O 1
ATOM 1643 N N . GLY A 1 222 ? -0.384 19.050 -1.492 1.00 81.44 222 GLY A N 1
ATOM 1644 C CA . GLY A 1 222 ? -0.714 18.173 -0.380 1.00 81.44 222 GLY A CA 1
ATOM 1645 C C . GLY A 1 222 ? -0.713 16.687 -0.748 1.00 81.44 222 GLY A C 1
ATOM 1646 O O . GLY A 1 222 ? -0.300 16.317 -1.847 1.00 81.44 222 GLY A O 1
ATOM 1647 N N . PRO A 1 223 ? -1.188 15.832 0.172 1.00 80.94 223 PRO A N 1
ATOM 1648 C CA . PRO A 1 223 ? -0.969 14.385 0.119 1.00 80.94 223 PRO A CA 1
ATOM 1649 C C . PRO A 1 223 ? -1.468 13.710 -1.163 1.00 80.94 223 PRO A C 1
ATOM 1651 O O . PRO A 1 223 ? -0.726 12.950 -1.774 1.00 80.94 223 PRO A O 1
ATOM 1654 N N . THR A 1 224 ? -2.660 14.064 -1.656 1.00 80.69 224 THR A N 1
ATOM 1655 C CA . THR A 1 224 ? -3.184 13.536 -2.928 1.00 80.69 224 THR A CA 1
ATOM 1656 C C . THR A 1 224 ? -2.226 13.785 -4.093 1.00 80.69 224 THR A C 1
ATOM 1658 O O . THR A 1 224 ? -1.953 12.884 -4.877 1.00 80.69 224 THR A O 1
ATOM 1661 N N . PHE A 1 225 ? -1.659 14.989 -4.193 1.00 82.19 225 PHE A N 1
ATOM 1662 C CA . PHE A 1 225 ? -0.728 15.350 -5.264 1.00 82.19 225 PHE A CA 1
ATOM 1663 C C . PHE A 1 225 ? 0.657 14.728 -5.076 1.00 82.19 225 PHE A C 1
ATOM 1665 O O . PHE A 1 225 ? 1.289 14.357 -6.066 1.00 82.19 225 PHE A O 1
ATOM 1672 N N . ALA A 1 226 ? 1.111 14.557 -3.833 1.00 84.00 226 ALA A N 1
ATOM 1673 C CA . ALA A 1 226 ? 2.314 13.784 -3.536 1.00 84.00 226 ALA A CA 1
ATOM 1674 C C . ALA A 1 226 ? 2.156 12.322 -3.991 1.00 84.00 226 ALA A C 1
ATOM 1676 O O . ALA A 1 226 ? 3.002 11.814 -4.729 1.00 84.00 226 ALA A O 1
ATOM 1677 N N . LYS A 1 227 ? 1.018 11.694 -3.670 1.00 82.69 227 LYS A N 1
ATOM 1678 C CA . LYS A 1 227 ? 0.673 10.341 -4.113 1.00 82.69 227 LYS A CA 1
ATOM 1679 C C . LYS A 1 227 ? 0.562 10.236 -5.636 1.00 82.69 227 LYS A C 1
ATOM 1681 O O . LYS A 1 227 ? 1.081 9.293 -6.222 1.00 82.69 227 LYS A O 1
ATOM 1686 N N . LEU A 1 228 ? -0.032 11.227 -6.306 1.00 82.00 228 LEU A N 1
ATOM 1687 C CA . LEU A 1 228 ? -0.042 11.304 -7.774 1.00 82.00 228 LEU A CA 1
ATOM 1688 C C . LEU A 1 228 ? 1.378 11.349 -8.357 1.00 82.00 228 LEU A C 1
ATOM 1690 O O . LEU A 1 228 ? 1.666 10.664 -9.336 1.00 82.00 228 LEU A O 1
ATOM 1694 N N . GLY A 1 229 ? 2.280 12.122 -7.749 1.00 84.56 229 GLY A N 1
ATOM 1695 C CA . GLY A 1 229 ? 3.686 12.148 -8.143 1.00 84.56 229 GLY A CA 1
ATOM 1696 C C . GLY A 1 229 ? 4.376 10.795 -7.954 1.00 84.56 229 GLY A C 1
ATOM 1697 O O . GLY A 1 229 ? 5.083 10.352 -8.856 1.00 84.56 229 GLY A O 1
ATOM 1698 N N . GLN A 1 230 ? 4.113 10.097 -6.845 1.00 83.44 230 GLN A N 1
ATOM 1699 C CA . GLN A 1 230 ? 4.613 8.735 -6.624 1.00 83.44 230 GLN A CA 1
ATOM 1700 C C . GLN A 1 230 ? 4.083 7.764 -7.687 1.00 83.44 230 GLN A C 1
ATOM 1702 O O . GLN A 1 230 ? 4.878 7.053 -8.297 1.00 83.44 230 GLN A O 1
ATOM 1707 N N . VAL A 1 231 ? 2.777 7.774 -7.984 1.00 82.12 231 VAL A N 1
ATOM 1708 C CA . VAL A 1 231 ? 2.189 6.941 -9.049 1.00 82.12 231 VAL A CA 1
ATOM 1709 C C . VAL A 1 231 ? 2.860 7.244 -10.391 1.00 82.12 231 VAL A C 1
ATOM 1711 O O . VAL A 1 231 ? 3.258 6.322 -11.100 1.00 82.12 231 VAL A O 1
ATOM 1714 N N . LEU A 1 232 ? 3.083 8.517 -10.724 1.00 81.56 232 LEU A N 1
ATOM 1715 C CA . LEU A 1 232 ? 3.789 8.900 -11.949 1.00 81.56 232 LEU A CA 1
ATOM 1716 C C . LEU A 1 232 ? 5.251 8.461 -11.983 1.00 81.56 232 LEU A C 1
ATOM 1718 O O . LEU A 1 232 ? 5.737 8.062 -13.039 1.00 81.56 232 LEU A O 1
ATOM 1722 N N . SER A 1 233 ? 5.941 8.458 -10.843 1.00 81.56 233 SER A N 1
ATOM 1723 C CA . SER A 1 233 ? 7.309 7.933 -10.747 1.00 81.56 233 SER A CA 1
ATOM 1724 C C . SER A 1 233 ? 7.396 6.432 -11.059 1.00 81.56 233 SER A C 1
ATOM 1726 O O . SER A 1 233 ? 8.476 5.888 -11.256 1.00 81.56 233 SER A O 1
ATOM 1728 N N . THR A 1 234 ? 6.266 5.728 -11.146 1.00 76.38 234 THR A N 1
ATOM 1729 C CA . THR A 1 234 ? 6.240 4.316 -11.547 1.00 76.38 234 THR A CA 1
ATOM 1730 C C . THR A 1 234 ? 6.072 4.103 -13.052 1.00 76.38 234 THR A C 1
ATOM 1732 O O . THR A 1 234 ? 6.100 2.958 -13.501 1.00 76.38 234 THR A O 1
ATOM 1735 N N . ARG A 1 235 ? 5.935 5.182 -13.837 1.00 77.62 235 ARG A N 1
ATOM 1736 C CA . ARG A 1 235 ? 5.691 5.155 -15.286 1.00 77.62 235 ARG A CA 1
ATOM 1737 C C . ARG A 1 235 ? 6.857 5.751 -16.084 1.00 77.62 235 ARG A C 1
ATOM 1739 O O . ARG A 1 235 ? 6.770 6.898 -16.529 1.00 77.62 235 ARG A O 1
ATOM 1746 N N . PRO A 1 236 ? 7.943 4.981 -16.295 1.00 72.81 236 PRO A N 1
ATOM 1747 C CA . PRO A 1 236 ? 9.099 5.449 -17.057 1.00 72.81 236 PRO A CA 1
ATOM 1748 C C . PRO A 1 236 ? 8.818 5.721 -18.533 1.00 72.81 236 PRO A C 1
ATOM 1750 O O . PRO A 1 236 ? 9.572 6.428 -19.187 1.00 72.81 236 PRO A O 1
ATOM 1753 N N . ASP A 1 237 ? 7.711 5.201 -19.050 1.00 74.56 237 ASP A N 1
ATOM 1754 C CA . ASP A 1 237 ? 7.224 5.487 -20.392 1.00 74.56 237 ASP A CA 1
ATOM 1755 C C . ASP A 1 237 ? 6.545 6.864 -20.520 1.00 74.56 237 ASP A C 1
ATOM 1757 O O . ASP A 1 237 ? 6.383 7.361 -21.632 1.00 74.56 237 ASP A O 1
ATOM 1761 N N . LEU A 1 238 ? 6.155 7.495 -19.402 1.00 75.62 238 LEU A N 1
ATOM 1762 C CA . LEU A 1 238 ? 5.450 8.784 -19.394 1.00 75.62 238 LEU A CA 1
ATOM 1763 C C . LEU A 1 238 ? 6.334 9.972 -19.005 1.00 75.62 238 LEU A C 1
ATOM 1765 O O . LEU A 1 238 ? 5.978 11.114 -19.305 1.00 75.62 238 LEU A O 1
ATOM 1769 N N . LEU A 1 239 ? 7.443 9.735 -18.300 1.00 76.19 239 LEU A N 1
ATOM 1770 C CA . LEU A 1 239 ? 8.288 10.788 -17.745 1.00 76.19 239 LEU A CA 1
ATOM 1771 C C . LEU A 1 239 ? 9.777 10.504 -17.964 1.00 76.19 239 LEU A C 1
ATOM 1773 O O . LEU A 1 239 ? 10.204 9.364 -17.813 1.00 76.19 239 LEU A O 1
ATOM 1777 N N . PRO A 1 240 ? 10.600 11.538 -18.223 1.00 75.44 240 PRO A N 1
ATOM 1778 C CA . PRO A 1 240 ? 12.050 11.383 -18.240 1.00 75.44 240 PRO A CA 1
ATOM 1779 C C . PRO A 1 240 ? 12.604 10.955 -16.875 1.00 75.44 240 PRO A C 1
ATOM 1781 O O . PRO A 1 240 ? 12.083 11.355 -15.831 1.00 75.44 240 PRO A O 1
ATOM 1784 N N . THR A 1 241 ? 13.726 10.237 -16.881 1.00 76.12 241 THR A N 1
ATOM 1785 C CA . THR A 1 241 ? 14.375 9.654 -15.693 1.00 76.12 241 THR A CA 1
ATOM 1786 C C . THR A 1 241 ? 14.638 10.670 -14.579 1.00 76.12 241 THR A C 1
ATOM 1788 O O . THR A 1 241 ? 14.434 10.368 -13.407 1.00 76.12 241 THR A O 1
ATOM 1791 N N . GLU A 1 242 ? 14.982 11.920 -14.907 1.00 83.88 242 GLU A N 1
ATOM 1792 C CA . GLU A 1 242 ? 15.186 12.968 -13.898 1.00 83.88 242 GLU A CA 1
ATOM 1793 C C . GLU A 1 242 ? 13.906 13.326 -13.122 1.00 83.88 242 GLU A C 1
ATOM 1795 O O . GLU A 1 242 ? 13.983 13.697 -11.952 1.00 83.88 242 GLU A O 1
ATOM 1800 N N . PHE A 1 243 ? 12.735 13.232 -13.761 1.00 83.69 243 PHE A N 1
ATOM 1801 C CA . PHE A 1 243 ? 11.441 13.444 -13.109 1.00 83.69 243 PHE A CA 1
ATOM 1802 C C . PHE A 1 243 ? 11.061 12.247 -12.250 1.00 83.69 243 PHE A C 1
ATOM 1804 O O . PHE A 1 243 ? 10.625 12.434 -11.120 1.00 83.69 243 PHE A O 1
ATOM 1811 N N . ILE A 1 244 ? 11.270 11.034 -12.761 1.00 82.75 244 ILE A N 1
ATOM 1812 C CA . ILE A 1 244 ? 11.046 9.789 -12.022 1.00 82.75 244 ILE A CA 1
ATOM 1813 C C . ILE A 1 244 ? 11.831 9.808 -10.709 1.00 82.75 244 ILE A C 1
ATOM 1815 O O . ILE A 1 244 ? 11.238 9.627 -9.649 1.00 82.75 244 ILE A O 1
ATOM 1819 N N . GLU A 1 245 ? 13.139 10.083 -10.775 1.00 83.69 245 GLU A N 1
ATOM 1820 C CA . GLU A 1 245 ? 14.029 10.121 -9.609 1.00 83.69 245 GLU A CA 1
ATOM 1821 C C . GLU A 1 245 ? 13.536 11.108 -8.541 1.00 83.69 245 GLU A C 1
ATOM 1823 O O . GLU A 1 245 ? 13.468 10.765 -7.365 1.00 83.69 245 GLU A O 1
ATOM 1828 N N . GLU A 1 246 ? 13.175 12.332 -8.933 1.00 88.00 246 GLU A N 1
ATOM 1829 C CA . GLU A 1 246 ? 12.742 13.371 -7.990 1.00 88.00 246 GLU A CA 1
ATOM 1830 C C . GLU A 1 246 ? 11.336 13.092 -7.433 1.00 88.00 246 GLU A C 1
ATOM 1832 O O . GLU A 1 246 ? 11.104 13.276 -6.236 1.00 88.00 246 GLU A O 1
ATOM 1837 N N . LEU A 1 247 ? 10.401 12.611 -8.260 1.00 87.56 247 LEU A N 1
ATOM 1838 C CA . LEU A 1 247 ? 9.041 12.273 -7.830 1.00 87.56 247 LEU A CA 1
ATOM 1839 C C . LEU A 1 247 ? 9.007 11.030 -6.932 1.00 87.56 247 LEU A C 1
ATOM 1841 O O . LEU A 1 247 ? 8.191 10.977 -6.016 1.00 87.56 247 LEU A O 1
ATOM 1845 N N . ALA A 1 248 ? 9.923 10.077 -7.123 1.00 83.31 248 ALA A N 1
ATOM 1846 C CA . ALA A 1 248 ? 10.059 8.907 -6.255 1.00 83.31 248 ALA A CA 1
ATOM 1847 C C . ALA A 1 248 ? 10.443 9.269 -4.807 1.00 83.31 248 ALA A C 1
ATOM 1849 O O . ALA A 1 248 ? 10.230 8.475 -3.896 1.00 83.31 248 ALA A O 1
ATOM 1850 N N . THR A 1 249 ? 10.990 10.468 -4.567 1.00 85.06 249 THR A N 1
ATOM 1851 C CA . THR A 1 249 ? 11.308 10.946 -3.207 1.00 85.06 249 THR A CA 1
ATOM 1852 C C . THR A 1 249 ? 10.129 11.581 -2.474 1.00 85.06 249 THR A C 1
ATOM 1854 O O . THR A 1 249 ? 10.269 11.935 -1.301 1.00 85.06 249 THR A O 1
ATOM 1857 N N . LEU A 1 250 ? 8.987 11.762 -3.145 1.00 84.00 250 LEU A N 1
ATOM 1858 C CA . LEU A 1 250 ? 7.793 12.316 -2.519 1.00 84.00 250 LEU A CA 1
ATOM 1859 C C . LEU A 1 250 ? 7.368 11.415 -1.367 1.00 84.00 250 LEU A C 1
ATOM 1861 O O . LEU A 1 250 ? 7.216 10.209 -1.540 1.00 84.00 250 LEU A O 1
ATOM 1865 N N . GLN A 1 251 ? 7.147 12.006 -0.199 1.00 69.38 251 GLN A N 1
ATOM 1866 C CA . GLN A 1 251 ? 6.625 11.296 0.960 1.00 69.38 251 GLN A CA 1
ATOM 1867 C C . GLN A 1 251 ? 5.236 11.800 1.316 1.00 69.38 251 GLN A C 1
ATOM 1869 O O . GLN A 1 251 ? 4.960 13.002 1.298 1.00 69.38 251 GLN A O 1
ATOM 1874 N N . ASP A 1 252 ? 4.387 10.864 1.719 1.00 68.94 252 ASP A N 1
ATOM 1875 C CA . ASP A 1 252 ? 3.064 11.156 2.242 1.00 68.94 252 ASP A CA 1
ATOM 1876 C C . ASP A 1 252 ? 3.201 11.560 3.712 1.00 68.94 252 ASP A C 1
ATOM 1878 O O . ASP A 1 252 ? 3.190 10.721 4.608 1.00 68.94 252 ASP A O 1
ATOM 1882 N N . ASN A 1 253 ? 3.360 12.857 3.983 1.00 66.81 253 ASN A N 1
ATOM 1883 C CA . ASN A 1 253 ? 3.345 13.351 5.357 1.00 66.81 253 ASN A CA 1
ATOM 1884 C C . ASN A 1 253 ? 1.919 13.740 5.751 1.00 66.81 253 ASN A C 1
ATOM 1886 O O . ASN A 1 253 ? 1.472 14.865 5.506 1.00 66.81 253 ASN A O 1
ATOM 1890 N N . VAL A 1 254 ? 1.196 12.783 6.330 1.00 78.06 254 VAL A N 1
ATOM 1891 C CA . VAL A 1 254 ? -0.193 12.964 6.759 1.00 78.06 254 VAL A CA 1
ATOM 1892 C C . VAL A 1 254 ? -0.296 12.660 8.249 1.00 78.06 254 VAL A C 1
ATOM 1894 O O . VAL A 1 254 ? 0.216 11.625 8.684 1.00 78.06 254 VAL A O 1
ATOM 1897 N N . PRO A 1 255 ? -0.953 13.518 9.052 1.00 84.69 255 PRO A N 1
ATOM 1898 C CA . PRO A 1 255 ? -1.179 13.209 10.455 1.00 84.69 255 PRO A CA 1
ATOM 1899 C C . PRO A 1 255 ? -1.940 11.880 10.590 1.00 84.69 255 PRO A C 1
ATOM 1901 O O . PRO A 1 255 ? -2.830 11.594 9.774 1.00 84.69 255 PRO A O 1
ATOM 1904 N N . PRO A 1 256 ? -1.608 11.057 11.597 1.00 89.75 256 PRO A N 1
ATOM 1905 C CA . PRO A 1 256 ? -2.400 9.884 11.911 1.00 89.75 256 PRO A CA 1
ATOM 1906 C C . PRO A 1 256 ? -3.873 10.228 12.143 1.00 89.75 256 PRO A C 1
ATOM 1908 O O . PRO A 1 256 ? -4.182 11.286 12.691 1.00 89.75 256 PRO A O 1
ATOM 1911 N N . LEU A 1 257 ? -4.763 9.328 11.733 1.00 86.19 257 LEU A N 1
ATOM 1912 C CA . LEU A 1 257 ? -6.153 9.311 12.176 1.00 86.19 257 LEU A CA 1
ATOM 1913 C C . LEU A 1 257 ? -6.203 9.220 13.701 1.00 86.19 257 LEU A C 1
ATOM 1915 O O . LEU A 1 257 ? -5.364 8.550 14.315 1.00 86.19 257 LEU A O 1
ATOM 1919 N N . THR A 1 258 ? -7.200 9.864 14.298 1.00 87.00 258 THR A N 1
ATOM 1920 C CA . THR A 1 258 ? -7.491 9.666 15.718 1.00 87.00 258 THR A CA 1
ATOM 1921 C C . THR A 1 258 ? -8.036 8.259 15.953 1.00 87.00 258 THR A C 1
ATOM 1923 O O . THR A 1 258 ? -8.594 7.630 15.052 1.00 87.00 258 THR A O 1
ATOM 1926 N N . GLU A 1 259 ? -7.917 7.767 17.183 1.00 80.75 259 GLU A N 1
ATOM 1927 C CA . GLU A 1 259 ? -8.504 6.483 17.584 1.00 80.75 259 GLU A CA 1
ATOM 1928 C C . GLU A 1 259 ? -10.008 6.425 17.260 1.00 80.75 259 GLU A C 1
ATOM 1930 O O . GLU A 1 259 ? -10.482 5.464 16.662 1.00 80.75 259 GLU A O 1
ATOM 1935 N N . GLU A 1 260 ? -10.739 7.512 17.525 1.00 82.12 260 GLU A N 1
ATOM 1936 C CA . GLU A 1 260 ? -12.167 7.643 17.205 1.00 82.12 260 GLU A CA 1
ATOM 1937 C C . GLU A 1 260 ? -12.469 7.553 15.698 1.00 82.12 260 GLU A C 1
ATOM 1939 O O . GLU A 1 260 ? -13.540 7.102 15.289 1.00 82.12 260 GLU A O 1
ATOM 1944 N N . GLU A 1 261 ? -11.572 8.036 14.837 1.00 87.06 261 GLU A N 1
ATOM 1945 C CA . GLU A 1 261 ? -11.715 7.908 13.384 1.00 87.06 261 GLU A CA 1
ATOM 1946 C C . GLU A 1 261 ? -11.467 6.475 12.921 1.00 87.06 261 GLU A C 1
ATOM 1948 O O . GLU A 1 261 ? -12.248 5.964 12.118 1.00 87.06 261 GLU A O 1
ATOM 1953 N N . VAL A 1 262 ? -10.428 5.825 13.452 1.00 88.62 262 VAL A N 1
ATOM 1954 C CA . VAL A 1 262 ? -10.089 4.428 13.147 1.00 88.62 262 VAL A CA 1
ATOM 1955 C C . VAL A 1 262 ? -11.236 3.507 13.554 1.00 88.62 262 VAL A C 1
ATOM 1957 O O . VAL A 1 262 ? -11.781 2.805 12.701 1.00 88.62 262 VAL A O 1
ATOM 1960 N N . VAL A 1 263 ? -11.664 3.582 14.818 1.00 84.88 263 VAL A N 1
ATOM 1961 C CA . VAL A 1 263 ? -12.767 2.784 15.375 1.00 84.88 263 VAL A CA 1
ATOM 1962 C C . VAL A 1 263 ? -14.034 2.962 14.548 1.00 84.88 263 VAL A C 1
ATOM 1964 O O . VAL A 1 263 ? -14.620 1.989 14.087 1.00 84.88 263 VAL A O 1
ATOM 1967 N N . ARG A 1 264 ? -14.413 4.207 14.248 1.00 86.38 264 ARG A N 1
ATOM 1968 C CA . ARG A 1 264 ? -15.610 4.499 13.452 1.00 86.38 264 ARG A CA 1
ATOM 1969 C C . ARG A 1 264 ? -15.583 3.868 12.062 1.00 86.38 264 ARG A C 1
ATOM 1971 O O . ARG A 1 264 ? -16.625 3.405 11.608 1.00 86.38 264 ARG A O 1
ATOM 1978 N N . VAL A 1 265 ? -14.448 3.882 11.359 1.00 89.56 265 VAL A N 1
ATOM 1979 C CA . VAL A 1 265 ? -14.354 3.220 10.045 1.00 89.56 265 VAL A CA 1
ATOM 1980 C C . VAL A 1 265 ? -14.455 1.708 10.211 1.00 89.56 265 VAL A C 1
ATOM 1982 O O . VAL A 1 265 ? -15.197 1.073 9.469 1.00 89.56 265 VAL A O 1
ATOM 1985 N N . MET A 1 266 ? -13.768 1.138 11.199 1.00 88.25 266 MET A N 1
ATOM 1986 C CA . MET A 1 266 ? -13.817 -0.300 11.461 1.00 88.25 266 MET A CA 1
ATOM 1987 C C . MET A 1 266 ? -15.239 -0.774 11.770 1.00 88.25 266 MET A C 1
ATOM 1989 O O . MET A 1 266 ? -15.728 -1.679 11.106 1.00 88.25 266 MET A O 1
ATOM 1993 N N . GLU A 1 267 ? -15.948 -0.122 12.691 1.00 85.38 267 GLU A N 1
ATOM 1994 C CA . GLU A 1 267 ? -17.329 -0.476 13.049 1.00 85.38 267 GLU A CA 1
ATOM 1995 C C . GLU A 1 267 ? -18.305 -0.335 11.870 1.00 85.38 267 GLU A C 1
ATOM 1997 O O . GLU A 1 267 ? -19.221 -1.143 11.704 1.00 85.38 267 GLU A O 1
ATOM 2002 N N . GLN A 1 268 ? -18.109 0.677 11.015 1.00 86.88 268 GLN A N 1
ATOM 2003 C CA . GLN A 1 268 ? -18.909 0.851 9.798 1.00 86.88 268 GLN A CA 1
ATOM 2004 C C . GLN A 1 268 ? -18.744 -0.320 8.826 1.00 86.88 268 GLN A C 1
ATOM 2006 O O . GLN A 1 268 ? -19.736 -0.772 8.255 1.00 86.88 268 GLN A O 1
ATOM 2011 N N . GLU A 1 269 ? -17.510 -0.784 8.628 1.00 89.69 269 GLU A N 1
ATOM 2012 C CA . GLU A 1 269 ? -17.193 -1.854 7.680 1.00 89.69 269 GLU A CA 1
ATOM 2013 C C . GLU A 1 269 ? -17.517 -3.247 8.239 1.00 89.69 269 GLU A C 1
ATOM 2015 O O . GLU A 1 269 ? -18.022 -4.094 7.505 1.00 89.69 269 GLU A O 1
ATOM 2020 N N . LEU A 1 270 ? -17.295 -3.474 9.536 1.00 87.12 270 LEU A N 1
ATOM 2021 C CA . LEU A 1 270 ? -17.592 -4.741 10.215 1.00 87.12 270 LEU A CA 1
ATOM 2022 C C . LEU A 1 270 ? -19.097 -4.915 10.490 1.00 87.12 270 LEU A C 1
ATOM 2024 O O . LEU A 1 270 ? -19.598 -6.038 10.554 1.00 87.12 270 LEU A O 1
ATOM 2028 N N . GLY A 1 271 ? -19.843 -3.816 10.664 1.00 79.25 271 GLY A N 1
ATOM 2029 C CA . GLY A 1 271 ? -21.279 -3.826 10.985 1.00 79.25 271 GLY A CA 1
ATOM 2030 C C . GLY A 1 271 ? -21.617 -4.260 12.423 1.00 79.25 271 GLY A C 1
ATOM 2031 O O . GLY A 1 271 ? -22.795 -4.426 12.766 1.00 79.25 271 GLY A O 1
ATOM 2032 N N . VAL A 1 272 ? -20.584 -4.442 13.241 1.00 77.25 272 VAL A N 1
ATOM 2033 C CA . VAL A 1 272 ? -20.541 -4.847 14.654 1.00 77.25 272 VAL A CA 1
ATOM 2034 C C . VAL A 1 272 ? -19.396 -4.041 15.309 1.00 77.25 272 VAL A C 1
ATOM 2036 O O . VAL A 1 272 ? -18.616 -3.443 14.557 1.00 77.25 272 VAL A O 1
ATOM 2039 N N . PRO A 1 273 ? -19.265 -3.965 16.648 1.00 78.50 273 PRO A N 1
ATOM 2040 C CA . PRO A 1 273 ? -18.115 -3.284 17.239 1.00 78.50 273 PRO A CA 1
ATOM 2041 C C . PRO A 1 273 ? -16.837 -3.970 16.819 1.00 78.50 273 PRO A C 1
ATOM 2043 O O . PRO A 1 273 ? -16.799 -5.184 16.594 1.00 78.50 273 PRO A O 1
ATOM 2046 N N . TRP A 1 274 ? -15.763 -3.199 16.807 1.00 82.88 274 TRP A N 1
ATOM 2047 C CA . TRP A 1 274 ? -14.462 -3.777 16.554 1.00 82.88 274 TRP A CA 1
ATOM 2048 C C . TRP A 1 274 ? -14.058 -4.757 17.672 1.00 82.88 274 TRP A C 1
ATOM 2050 O O . TRP A 1 274 ? -13.423 -5.761 17.369 1.00 82.88 274 TRP A O 1
ATOM 2060 N N . GLU A 1 275 ? -14.488 -4.551 18.920 1.00 82.88 275 GLU A N 1
ATOM 2061 C CA . GLU A 1 275 ? -14.169 -5.413 20.071 1.00 82.88 275 GLU A CA 1
ATOM 2062 C C . GLU A 1 275 ? -14.774 -6.828 19.992 1.00 82.88 275 GLU A C 1
ATOM 2064 O O . GLU A 1 275 ? -14.256 -7.759 20.607 1.00 82.88 275 GLU A O 1
ATOM 2069 N N . ASP A 1 276 ? -15.839 -7.030 19.207 1.00 81.88 276 ASP A N 1
ATOM 2070 C CA . ASP A 1 276 ? -16.388 -8.376 18.963 1.00 81.88 276 ASP A CA 1
ATOM 2071 C C . ASP A 1 276 ? -15.474 -9.207 18.044 1.00 81.88 276 ASP A C 1
ATOM 2073 O O . ASP A 1 276 ? -15.556 -10.439 18.003 1.00 81.88 276 ASP A O 1
ATOM 2077 N N . VAL A 1 277 ? -14.604 -8.533 17.289 1.00 87.50 277 VAL A N 1
ATOM 2078 C CA . VAL A 1 277 ? -13.720 -9.124 16.278 1.00 87.50 277 VAL A CA 1
ATOM 2079 C C . VAL A 1 277 ? -12.267 -9.138 16.753 1.00 87.50 277 VAL A C 1
ATOM 2081 O O . VAL A 1 277 ? -11.576 -10.150 16.601 1.00 87.50 277 VAL A O 1
ATOM 2084 N N . PHE A 1 278 ? -11.804 -8.048 17.366 1.00 89.25 278 PHE A N 1
ATOM 2085 C CA . PHE A 1 278 ? -10.435 -7.880 17.844 1.00 89.25 278 PHE A CA 1
ATOM 2086 C C . PHE A 1 278 ? -10.386 -7.777 19.371 1.00 89.25 278 PHE A C 1
ATOM 2088 O O . PHE A 1 278 ? -11.124 -7.019 19.984 1.00 89.25 278 PHE A O 1
ATOM 2095 N N . ASP A 1 279 ? -9.449 -8.504 19.974 1.00 87.75 279 ASP A N 1
ATOM 2096 C CA . ASP A 1 279 ? -9.102 -8.410 21.395 1.00 87.75 279 ASP A CA 1
ATOM 2097 C C . ASP A 1 279 ? -8.342 -7.110 21.704 1.00 87.75 279 ASP A C 1
ATOM 2099 O O . ASP A 1 279 ? -8.564 -6.463 22.725 1.00 87.75 279 ASP A O 1
ATOM 2103 N N . THR A 1 280 ? -7.439 -6.701 20.807 1.00 87.62 280 THR A N 1
ATOM 2104 C CA . THR A 1 280 ? -6.647 -5.471 20.954 1.00 87.62 280 THR A CA 1
ATOM 2105 C C . THR A 1 280 ? -6.360 -4.826 19.606 1.00 87.62 280 THR A C 1
ATOM 2107 O O . THR A 1 280 ? -6.149 -5.523 18.615 1.00 87.62 280 THR A O 1
ATOM 2110 N N . ILE A 1 281 ? -6.276 -3.495 19.584 1.00 89.81 281 ILE A N 1
ATOM 2111 C CA . ILE A 1 281 ? -5.730 -2.701 18.476 1.00 89.81 281 ILE A CA 1
ATOM 2112 C C . ILE A 1 281 ? -4.704 -1.737 19.067 1.00 89.81 281 ILE A C 1
ATOM 2114 O O . ILE A 1 281 ? -4.962 -1.090 20.080 1.00 89.81 281 ILE A O 1
ATOM 2118 N N . ASP A 1 282 ? -3.525 -1.657 18.455 1.00 88.69 282 ASP A N 1
ATOM 2119 C CA . ASP A 1 282 ? -2.498 -0.698 18.851 1.00 88.69 282 ASP A CA 1
ATOM 2120 C C . ASP A 1 282 ? -2.937 0.718 18.437 1.00 88.69 282 ASP A C 1
ATOM 2122 O O . ASP A 1 282 ? -3.119 0.966 17.237 1.00 88.69 282 ASP A O 1
ATOM 2126 N N . PRO A 1 283 ? -3.111 1.661 19.382 1.00 80.62 283 PRO A N 1
ATOM 2127 C CA . PRO A 1 283 ? -3.501 3.028 19.051 1.00 80.62 283 PRO A CA 1
ATOM 2128 C C . PRO A 1 283 ? -2.420 3.753 18.238 1.00 80.62 283 PRO A C 1
ATOM 2130 O O . PRO A 1 283 ? -2.729 4.682 17.489 1.00 80.62 283 PRO A O 1
ATOM 2133 N N . ALA A 1 284 ? -1.154 3.336 18.349 1.00 89.44 284 ALA A N 1
ATOM 2134 C CA . ALA A 1 284 ? -0.088 3.856 17.510 1.00 89.44 284 ALA A CA 1
ATOM 2135 C C . ALA A 1 284 ? -0.096 3.134 16.150 1.00 89.44 284 ALA A C 1
ATOM 2137 O O . ALA A 1 284 ? 0.059 1.910 16.096 1.00 89.44 284 ALA A O 1
ATOM 2138 N N . PRO A 1 285 ? -0.235 3.857 15.024 1.00 93.12 285 PRO A N 1
ATOM 2139 C CA . PRO A 1 285 ? -0.187 3.217 13.722 1.00 93.12 285 PRO A CA 1
ATOM 2140 C C . PRO A 1 285 ? 1.218 2.695 13.411 1.00 93.12 285 PRO A C 1
ATOM 2142 O O . PRO A 1 285 ? 2.231 3.327 13.714 1.00 93.12 285 PRO A O 1
ATOM 2145 N N . LEU A 1 286 ? 1.260 1.563 12.715 1.00 90.19 286 LEU A N 1
ATOM 2146 C CA . LEU A 1 286 ? 2.447 1.045 12.039 1.00 90.19 286 LEU A CA 1
ATOM 2147 C C . LEU A 1 286 ? 2.941 1.996 10.955 1.00 90.19 286 LEU A C 1
ATOM 2149 O O . LEU A 1 286 ? 4.138 2.238 10.821 1.00 90.19 286 LEU A O 1
ATOM 2153 N N . ALA A 1 287 ? 1.992 2.488 10.164 1.00 87.81 287 ALA A N 1
ATOM 2154 C CA . ALA A 1 287 ? 2.220 3.374 9.042 1.00 87.81 287 ALA A CA 1
ATOM 2155 C C . ALA A 1 287 ? 0.967 4.218 8.812 1.00 87.81 287 ALA A C 1
ATOM 2157 O O . ALA A 1 287 ? -0.155 3.746 8.997 1.00 87.81 287 ALA A O 1
ATOM 2158 N N . ALA A 1 288 ? 1.155 5.459 8.378 1.00 87.94 288 ALA A N 1
ATOM 2159 C CA . ALA A 1 288 ? 0.078 6.347 7.971 1.00 87.94 288 ALA A CA 1
ATOM 2160 C C . ALA A 1 288 ? 0.397 6.879 6.573 1.00 87.94 288 ALA A C 1
ATOM 2162 O O . ALA A 1 288 ? 1.470 7.433 6.355 1.00 87.94 288 ALA A O 1
ATOM 2163 N N . GLY A 1 289 ? -0.528 6.697 5.635 1.00 85.19 289 GLY A N 1
ATOM 2164 C CA . GLY A 1 289 ? -0.424 7.192 4.265 1.00 85.19 289 GLY A CA 1
ATOM 2165 C C . GLY A 1 289 ? -1.609 8.078 3.890 1.00 85.19 289 GLY A C 1
ATOM 2166 O O . GLY A 1 289 ? -2.502 8.333 4.708 1.00 85.19 289 GLY A O 1
ATOM 2167 N N . THR A 1 290 ? -1.626 8.541 2.639 1.00 83.94 290 THR A N 1
ATOM 2168 C CA . THR A 1 290 ? -2.690 9.413 2.113 1.00 83.94 290 THR A CA 1
ATOM 2169 C C . THR A 1 290 ? -4.060 8.739 2.082 1.00 83.94 290 THR A C 1
ATOM 2171 O O . THR A 1 290 ? -5.056 9.372 2.411 1.00 83.94 290 THR A O 1
ATOM 2174 N N . ILE A 1 291 ? -4.128 7.455 1.723 1.00 88.69 291 ILE A N 1
ATOM 2175 C CA . ILE A 1 291 ? -5.403 6.730 1.573 1.00 88.69 291 ILE A CA 1
ATOM 2176 C C . ILE A 1 291 ? -5.770 5.961 2.840 1.00 88.69 291 ILE A C 1
ATOM 2178 O O . ILE A 1 291 ? -6.945 5.858 3.189 1.00 88.69 291 ILE A O 1
ATOM 2182 N N . ALA A 1 292 ? -4.773 5.417 3.533 1.00 91.81 292 ALA A N 1
ATOM 2183 C CA . ALA A 1 292 ? -4.981 4.440 4.587 1.00 91.81 292 ALA A CA 1
ATOM 2184 C C . ALA A 1 292 ? -4.015 4.629 5.752 1.00 91.81 292 ALA A C 1
ATOM 2186 O O . ALA A 1 292 ? -2.931 5.195 5.604 1.00 91.81 292 ALA A O 1
ATOM 2187 N N . GLN A 1 293 ? -4.400 4.083 6.895 1.00 93.38 293 GLN A N 1
ATOM 2188 C CA . GLN A 1 293 ? -3.560 3.926 8.068 1.00 93.38 293 GLN A CA 1
ATOM 2189 C C . GLN A 1 293 ? -3.519 2.454 8.466 1.00 93.38 293 GLN A C 1
ATOM 2191 O O . GLN A 1 293 ? -4.517 1.750 8.357 1.00 93.38 293 GLN A O 1
ATOM 2196 N N . VAL A 1 294 ? -2.358 1.983 8.899 1.00 94.25 294 VAL A N 1
ATOM 2197 C CA . VAL A 1 294 ? -2.100 0.578 9.207 1.00 94.25 294 VAL A CA 1
ATOM 2198 C C . VAL A 1 294 ? -1.870 0.435 10.706 1.00 94.25 294 VAL A C 1
ATOM 2200 O O . VAL A 1 294 ? -1.062 1.169 11.271 1.00 94.25 294 VAL A O 1
ATOM 2203 N N . HIS A 1 295 ? -2.543 -0.516 11.345 1.00 95.50 295 HIS A N 1
ATOM 2204 C CA . HIS A 1 295 ? -2.461 -0.792 12.779 1.00 95.50 295 HIS A CA 1
ATOM 2205 C C . HIS A 1 295 ? -2.103 -2.250 13.045 1.00 95.50 295 HIS A C 1
ATOM 2207 O O . HIS A 1 295 ? -2.487 -3.137 12.286 1.00 95.50 295 HIS A O 1
ATOM 2213 N N . ARG A 1 296 ? -1.400 -2.504 14.152 1.00 96.12 296 ARG A N 1
ATOM 2214 C CA . ARG A 1 296 ? -1.321 -3.856 14.721 1.00 96.12 296 ARG A CA 1
ATOM 2215 C C . ARG A 1 296 ? -2.606 -4.152 15.474 1.00 96.12 296 ARG A C 1
ATOM 2217 O O . ARG A 1 296 ? -3.113 -3.276 16.170 1.00 96.12 296 ARG A O 1
ATOM 2224 N N . ALA A 1 297 ? -3.079 -5.384 15.393 1.00 95.44 297 ALA A N 1
ATOM 2225 C CA . ALA A 1 297 ? -4.203 -5.852 16.181 1.00 95.44 297 ALA A CA 1
ATOM 2226 C C . ALA A 1 297 ? -4.059 -7.338 16.530 1.00 95.44 297 ALA A C 1
ATOM 2228 O O . ALA A 1 297 ? -3.231 -8.062 15.972 1.00 95.44 297 ALA A O 1
ATOM 2229 N N . THR A 1 298 ? -4.884 -7.793 17.463 1.00 95.50 298 THR A N 1
ATOM 2230 C CA . THR A 1 298 ? -5.036 -9.208 17.804 1.00 95.50 298 THR A CA 1
ATOM 2231 C C . THR A 1 298 ? -6.509 -9.559 17.677 1.00 95.50 298 THR A C 1
ATOM 2233 O O . THR A 1 298 ? -7.339 -8.864 18.253 1.00 95.50 298 THR A O 1
ATOM 2236 N N . LEU A 1 299 ? -6.850 -10.609 16.930 1.00 93.25 299 LEU A N 1
ATOM 2237 C CA . LEU A 1 299 ? -8.219 -11.126 16.850 1.00 93.25 299 LEU A CA 1
ATOM 2238 C C . LEU A 1 299 ? -8.645 -11.740 18.190 1.00 93.25 299 LEU A C 1
ATOM 2240 O O . LEU A 1 299 ? -7.800 -12.179 18.970 1.00 93.25 299 LEU A O 1
ATOM 2244 N N . THR A 1 300 ? -9.950 -11.860 18.443 1.00 86.38 300 THR A N 1
ATOM 2245 C CA . THR A 1 300 ? -10.484 -12.524 19.655 1.00 86.38 300 THR A CA 1
ATOM 2246 C C . THR A 1 300 ? -10.045 -13.991 19.797 1.00 86.38 300 THR A C 1
ATOM 2248 O O . THR A 1 300 ? -10.026 -14.536 20.900 1.00 86.38 300 THR A O 1
ATOM 2251 N N . GLY A 1 301 ? -9.622 -14.629 18.699 1.00 84.88 301 GLY A N 1
ATOM 2252 C CA . GLY A 1 301 ? -8.990 -15.955 18.689 1.00 84.88 301 GLY A CA 1
ATOM 2253 C C . GLY A 1 301 ? -7.512 -15.985 19.118 1.00 84.88 301 GLY A C 1
ATOM 2254 O O . GLY A 1 301 ? -6.938 -17.066 19.229 1.00 84.88 301 GLY A O 1
ATOM 2255 N N . GLY A 1 302 ? -6.888 -14.827 19.362 1.00 91.31 302 GLY A N 1
ATOM 2256 C CA . GLY A 1 302 ? -5.472 -14.679 19.728 1.00 91.31 302 GLY A CA 1
ATOM 2257 C C . GLY A 1 302 ? -4.507 -14.549 18.543 1.00 91.31 302 GLY A C 1
ATOM 2258 O O . GLY A 1 302 ? -3.297 -14.421 18.739 1.00 91.31 302 GLY A O 1
ATOM 2259 N N . GLU A 1 303 ? -5.016 -14.583 17.313 1.00 95.88 303 GLU A N 1
ATOM 2260 C CA . GLU A 1 303 ? -4.222 -14.428 16.094 1.00 95.88 303 GLU A CA 1
ATOM 2261 C C . GLU A 1 303 ? -3.774 -12.973 15.918 1.00 95.88 303 GLU A C 1
ATOM 2263 O O . GLU A 1 303 ? -4.564 -12.042 16.074 1.00 95.88 303 GLU A O 1
ATOM 2268 N N . ARG A 1 304 ? -2.491 -12.768 15.603 1.00 97.06 304 ARG A N 1
ATOM 2269 C CA . ARG A 1 304 ? -1.915 -11.434 15.399 1.00 97.06 304 ARG A CA 1
ATOM 2270 C C . ARG A 1 304 ? -2.086 -11.007 13.951 1.00 97.06 304 ARG A C 1
ATOM 2272 O O . ARG A 1 304 ? -1.664 -11.720 13.041 1.00 97.06 304 ARG A O 1
ATOM 2279 N N . VAL A 1 305 ? -2.660 -9.829 13.760 1.00 97.75 305 VAL A N 1
ATOM 2280 C CA . VAL A 1 305 ? -3.012 -9.301 12.446 1.00 97.75 305 VAL A CA 1
ATOM 2281 C C . VAL A 1 305 ? -2.571 -7.851 12.297 1.00 97.75 305 VAL A C 1
ATOM 2283 O O . VAL A 1 305 ? -2.319 -7.126 13.262 1.00 97.75 305 VAL A O 1
ATOM 2286 N N . VAL A 1 306 ? -2.477 -7.427 11.050 1.00 96.94 306 VAL A N 1
ATOM 2287 C CA . VAL A 1 306 ? -2.342 -6.041 10.642 1.00 96.94 306 VAL A CA 1
ATOM 2288 C C . VAL A 1 306 ? -3.655 -5.614 10.003 1.00 96.94 306 VAL A C 1
ATOM 2290 O O . VAL A 1 306 ? -4.205 -6.316 9.155 1.00 96.94 306 VAL A O 1
ATOM 2293 N N . VAL A 1 307 ? -4.155 -4.456 10.422 1.00 96.69 307 VAL A N 1
ATOM 2294 C CA . VAL A 1 307 ? -5.418 -3.887 9.959 1.00 96.69 307 VAL A CA 1
ATOM 2295 C C . VAL A 1 307 ? -5.130 -2.584 9.232 1.00 96.69 307 VAL A C 1
ATOM 2297 O O . VAL A 1 307 ? -4.646 -1.619 9.825 1.00 96.69 307 VAL A O 1
ATOM 2300 N N . LYS A 1 308 ? -5.419 -2.549 7.935 1.00 96.12 308 LYS A N 1
ATOM 2301 C CA . LYS A 1 308 ? -5.331 -1.353 7.096 1.00 96.12 308 LYS A CA 1
ATOM 2302 C C . LYS A 1 308 ? -6.719 -0.728 6.996 1.00 96.12 308 LYS A C 1
ATOM 2304 O O . LYS A 1 308 ? -7.655 -1.341 6.491 1.00 96.12 308 LYS A O 1
ATOM 2309 N N . VAL A 1 309 ? -6.842 0.494 7.499 1.00 95.94 309 VAL A N 1
ATOM 2310 C CA . 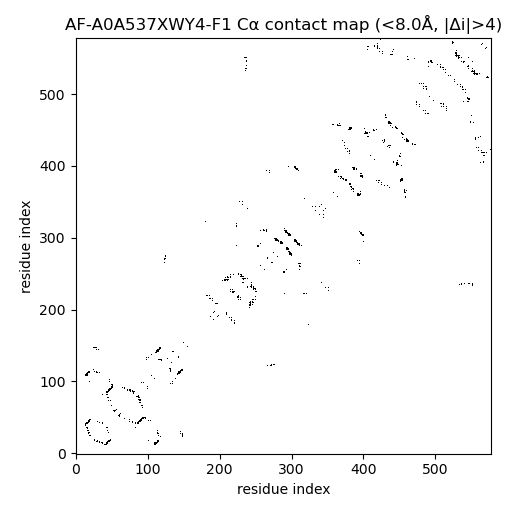VAL A 1 309 ? -8.090 1.253 7.623 1.00 95.94 309 VAL A CA 1
ATOM 2311 C C . VAL A 1 309 ? -8.040 2.445 6.677 1.00 95.94 309 VAL A C 1
ATOM 2313 O O . VAL A 1 309 ? -7.113 3.255 6.735 1.00 95.94 309 VAL A O 1
ATOM 2316 N N . GLN A 1 310 ? -9.021 2.566 5.784 1.00 94.94 310 GLN A N 1
ATOM 2317 C CA . GLN A 1 310 ? -9.102 3.694 4.859 1.00 94.94 310 GLN A CA 1
ATOM 2318 C C . GLN A 1 310 ? -9.494 4.975 5.603 1.00 94.94 310 GLN A C 1
ATOM 2320 O O . GLN A 1 310 ? -10.397 4.969 6.441 1.00 94.94 310 GLN A O 1
ATOM 2325 N N . ARG A 1 311 ? -8.867 6.106 5.263 1.00 92.56 311 ARG A N 1
ATOM 2326 C CA . ARG A 1 311 ? -9.257 7.402 5.828 1.00 92.56 311 ARG A CA 1
ATOM 2327 C C . ARG A 1 311 ? -10.695 7.750 5.423 1.00 92.56 311 ARG A C 1
ATOM 2329 O O . ARG A 1 311 ? -11.044 7.569 4.255 1.00 92.56 311 ARG A O 1
ATOM 2336 N N . PRO A 1 312 ? -11.522 8.301 6.332 1.00 87.81 312 PRO A N 1
ATOM 2337 C CA . PRO A 1 312 ? -12.924 8.609 6.044 1.00 87.81 312 PRO A CA 1
ATOM 2338 C C . PRO A 1 312 ? -13.144 9.470 4.793 1.00 87.81 312 PRO A C 1
ATOM 2340 O O . PRO A 1 312 ? -14.069 9.203 4.034 1.00 87.81 312 PRO A O 1
ATOM 2343 N N . THR A 1 313 ? -12.282 10.464 4.562 1.00 84.38 313 THR A N 1
ATOM 2344 C CA . THR A 1 313 ? -12.421 11.453 3.481 1.00 84.38 313 THR A CA 1
ATOM 2345 C C . THR A 1 313 ? -11.617 11.122 2.222 1.00 84.38 313 THR A C 1
ATOM 2347 O O . THR A 1 313 ? -11.737 11.841 1.233 1.00 84.38 313 THR A O 1
ATOM 2350 N N . ALA A 1 314 ? -10.830 10.034 2.208 1.00 87.19 314 ALA A N 1
ATOM 2351 C CA . ALA A 1 314 ? -9.887 9.745 1.119 1.00 87.19 314 ALA A CA 1
ATOM 2352 C C . ALA A 1 314 ? -10.561 9.710 -0.258 1.00 87.19 314 ALA A C 1
ATOM 2354 O O . ALA A 1 314 ? -10.057 10.304 -1.207 1.00 87.19 314 ALA A O 1
ATOM 2355 N N . ARG A 1 315 ? -11.718 9.042 -0.361 1.00 87.06 315 ARG A N 1
ATOM 2356 C CA . ARG A 1 315 ? -12.476 8.957 -1.614 1.00 87.06 315 ARG A CA 1
ATOM 2357 C C . ARG A 1 315 ? -12.908 10.338 -2.096 1.00 87.06 315 ARG A C 1
ATOM 2359 O O . ARG A 1 31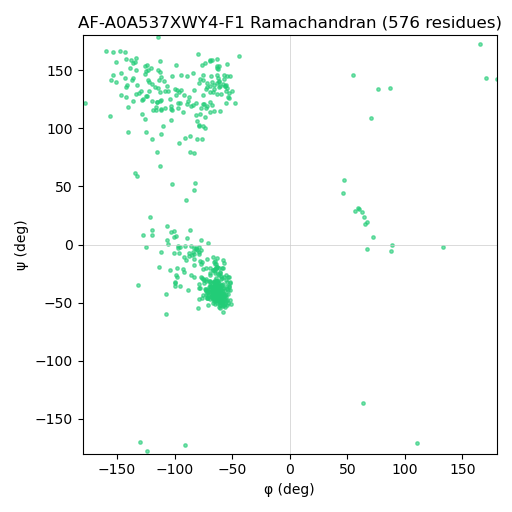5 ? -12.628 10.694 -3.229 1.00 87.06 315 ARG A O 1
ATOM 2366 N N . GLU A 1 316 ? -13.577 11.109 -1.246 1.00 84.94 316 GLU A N 1
ATOM 2367 C CA . GLU A 1 316 ? -14.107 12.423 -1.624 1.00 84.94 316 GLU A CA 1
ATOM 2368 C C . GLU A 1 316 ? -12.987 13.392 -2.023 1.00 84.94 316 GLU A C 1
ATOM 2370 O O . GLU A 1 316 ? -13.105 14.081 -3.034 1.00 84.94 316 GLU A O 1
ATOM 2375 N N . GLU A 1 317 ? -11.878 13.407 -1.282 1.00 83.62 317 GLU A N 1
ATOM 2376 C CA . GLU A 1 317 ? -10.720 14.253 -1.587 1.00 83.62 317 GLU A CA 1
ATOM 2377 C C . GLU A 1 317 ? -10.057 13.877 -2.918 1.00 83.62 317 GLU A C 1
ATOM 2379 O O . GLU A 1 317 ? -9.745 14.760 -3.721 1.00 83.62 317 GLU A O 1
ATOM 2384 N N . ILE A 1 318 ? -9.881 12.577 -3.180 1.00 85.06 318 ILE A N 1
ATOM 2385 C CA . ILE A 1 318 ? -9.307 12.079 -4.435 1.00 85.06 318 ILE A CA 1
ATOM 2386 C C . ILE A 1 318 ? -10.203 12.427 -5.624 1.00 85.06 318 ILE A C 1
ATOM 2388 O O . ILE A 1 318 ? -9.702 12.947 -6.617 1.00 85.06 318 ILE A O 1
ATOM 2392 N N . GLU A 1 319 ? -11.512 12.196 -5.528 1.00 85.00 319 GLU A N 1
ATOM 2393 C CA . GLU A 1 319 ? -12.462 12.500 -6.609 1.00 85.00 319 GLU A CA 1
ATOM 2394 C C . GLU A 1 319 ? -12.485 14.000 -6.936 1.00 85.00 319 GLU A C 1
ATOM 2396 O O . GLU A 1 319 ? -12.474 14.397 -8.103 1.00 85.00 319 GLU A O 1
ATOM 2401 N N . GLN A 1 320 ? -12.457 14.858 -5.911 1.00 83.81 320 GLN A N 1
ATOM 2402 C CA . GLN A 1 320 ? -12.398 16.308 -6.101 1.00 83.81 320 GLN A CA 1
ATOM 2403 C C . GLN A 1 320 ? -11.094 16.748 -6.778 1.00 83.81 320 GLN A C 1
ATOM 2405 O O . GLN A 1 320 ? -11.123 17.574 -7.695 1.00 83.81 320 GLN A O 1
ATOM 2410 N N . ASP A 1 321 ? -9.951 16.211 -6.346 1.00 83.50 321 ASP A N 1
ATOM 2411 C CA . ASP A 1 321 ? -8.651 16.548 -6.927 1.00 83.50 321 ASP A CA 1
ATOM 2412 C C . ASP A 1 321 ? -8.513 16.005 -8.365 1.00 83.50 321 ASP A C 1
ATOM 2414 O O . ASP A 1 321 ? -8.005 16.718 -9.236 1.00 83.50 321 ASP A O 1
ATOM 2418 N N . LEU A 1 322 ? -9.030 14.804 -8.654 1.00 82.06 322 LEU A N 1
ATOM 2419 C CA . LEU A 1 322 ? -9.077 14.236 -10.007 1.00 82.06 322 LEU A CA 1
ATOM 2420 C C . LEU A 1 322 ? -9.958 15.069 -10.945 1.00 82.06 322 LEU A C 1
ATOM 2422 O O . LEU A 1 322 ? -9.518 15.395 -12.045 1.00 82.06 322 LEU A O 1
ATOM 2426 N N . ALA A 1 323 ? -11.141 15.508 -10.506 1.00 81.50 323 ALA A N 1
ATOM 2427 C CA . ALA A 1 323 ? -12.002 16.378 -11.310 1.00 81.50 323 ALA A CA 1
ATOM 2428 C C . ALA A 1 323 ? -11.323 17.721 -11.651 1.00 81.50 323 ALA A C 1
ATOM 2430 O O . ALA A 1 323 ? -11.457 18.251 -12.756 1.00 81.50 323 ALA A O 1
ATOM 2431 N N . LEU A 1 324 ? -10.553 18.289 -10.715 1.00 77.12 324 LEU A N 1
ATOM 2432 C CA . LEU A 1 324 ? -9.786 19.515 -10.963 1.00 77.12 324 LEU A CA 1
ATOM 2433 C C . LEU A 1 324 ? -8.627 19.286 -11.944 1.00 77.12 324 LEU A C 1
ATOM 2435 O O . LEU A 1 324 ? -8.336 20.166 -12.761 1.00 77.12 324 LEU A O 1
ATOM 2439 N N . LEU A 1 325 ? -7.979 18.122 -11.875 1.00 75.06 325 LEU A N 1
ATOM 2440 C CA . LEU A 1 325 ? -6.922 17.720 -12.802 1.00 75.06 325 LEU A CA 1
ATOM 2441 C C . LEU A 1 325 ? -7.449 17.468 -14.212 1.00 75.06 325 LEU A C 1
ATOM 2443 O O . LEU A 1 325 ? -6.809 17.910 -15.162 1.00 75.06 325 LEU A O 1
ATOM 2447 N N . GLU A 1 326 ? -8.618 16.849 -14.353 1.00 76.69 326 GLU A N 1
ATOM 2448 C CA . GLU A 1 326 ? -9.284 16.639 -15.642 1.00 76.69 326 GLU A CA 1
ATOM 2449 C C . GLU A 1 326 ? -9.555 17.979 -16.340 1.00 76.69 326 GLU A C 1
ATOM 2451 O O . GLU A 1 326 ? -9.100 18.223 -17.459 1.00 76.69 326 GLU A O 1
ATOM 2456 N N . LEU A 1 327 ? -10.169 18.926 -15.618 1.00 71.50 327 LEU A N 1
ATOM 2457 C CA . LEU A 1 327 ? -10.429 20.282 -16.114 1.00 71.50 327 LEU A CA 1
ATOM 2458 C C . LEU A 1 327 ? -9.148 21.038 -16.500 1.00 71.50 327 LEU A C 1
ATOM 2460 O O . LEU A 1 327 ? -9.179 21.941 -17.345 1.00 71.50 327 LEU A O 1
ATOM 2464 N N . PHE A 1 328 ? -8.024 20.738 -15.846 1.00 70.25 328 PHE A N 1
ATOM 2465 C CA . PHE A 1 328 ? -6.723 21.290 -16.210 1.00 70.25 328 PHE A CA 1
ATOM 2466 C C . PHE A 1 328 ? -6.157 20.611 -17.462 1.00 70.25 328 PHE A C 1
ATOM 2468 O O . PHE A 1 328 ? -5.706 21.314 -18.370 1.00 70.25 328 PHE A O 1
ATOM 2475 N N . ALA A 1 329 ? -6.214 19.280 -17.532 1.00 69.50 329 ALA A N 1
ATOM 2476 C CA . ALA A 1 329 ? -5.738 18.485 -18.656 1.00 69.50 329 ALA A CA 1
ATOM 2477 C C . ALA A 1 329 ? -6.449 18.883 -19.955 1.00 69.50 329 ALA A C 1
ATOM 2479 O O . ALA A 1 329 ? -5.773 19.164 -20.946 1.00 69.50 329 ALA A O 1
ATOM 2480 N N . GLU A 1 330 ? -7.775 19.044 -19.943 1.00 69.25 330 GLU A N 1
ATOM 2481 C CA . GLU A 1 330 ? -8.546 19.521 -21.101 1.00 69.25 330 GLU A CA 1
ATOM 2482 C C . GLU A 1 330 ? -8.073 20.904 -21.583 1.00 69.25 330 GLU A C 1
ATOM 2484 O O . GLU A 1 330 ? -7.807 21.114 -22.766 1.00 69.25 330 GLU A O 1
ATOM 2489 N N . LYS A 1 331 ? -7.886 21.859 -20.661 1.00 66.94 331 LYS A N 1
ATOM 2490 C CA . LYS A 1 331 ? -7.484 23.242 -20.996 1.00 66.94 331 LYS A CA 1
ATOM 2491 C C . LYS A 1 331 ? -6.055 23.366 -21.516 1.00 66.94 331 LYS A C 1
ATOM 2493 O O . LYS A 1 331 ? -5.711 24.370 -22.149 1.00 66.94 331 LYS A O 1
ATOM 2498 N N . VAL A 1 332 ? -5.197 22.416 -21.167 1.00 64.00 332 VAL A N 1
ATOM 2499 C CA . VAL A 1 332 ? -3.772 22.429 -21.501 1.00 64.00 332 VAL A CA 1
ATOM 2500 C C . VAL A 1 332 ? -3.470 21.556 -22.714 1.00 64.00 332 VAL A C 1
ATOM 2502 O O . VAL A 1 332 ? -2.537 21.876 -23.451 1.00 64.00 332 VAL A O 1
ATOM 2505 N N . SER A 1 333 ? -4.296 20.540 -22.976 1.00 57.88 333 SER A N 1
ATOM 2506 C CA . SER A 1 333 ? -4.167 19.650 -24.131 1.00 57.88 333 SER A CA 1
ATOM 2507 C C . SER A 1 333 ? -4.126 20.419 -25.450 1.00 57.88 333 SER A C 1
ATOM 2509 O O . SER A 1 333 ? -3.324 20.085 -26.307 1.00 57.88 333 SER A O 1
ATOM 2511 N N . ASP A 1 334 ? -4.855 21.523 -25.611 1.00 56.97 334 ASP A N 1
ATOM 2512 C CA . ASP A 1 334 ? -4.849 22.300 -26.864 1.00 56.97 334 ASP A CA 1
ATOM 2513 C C . ASP A 1 334 ? -3.608 23.191 -27.078 1.00 56.97 334 ASP A C 1
ATOM 2515 O O . ASP A 1 334 ? -3.528 23.937 -28.059 1.00 56.97 334 ASP A O 1
ATOM 2519 N N . ARG A 1 335 ? -2.609 23.143 -26.185 1.00 59.78 335 ARG A N 1
ATOM 2520 C CA . ARG A 1 335 ? -1.389 23.953 -26.311 1.00 59.78 335 ARG A CA 1
ATOM 2521 C C . ARG A 1 335 ? -0.280 23.180 -27.042 1.00 59.78 335 ARG A C 1
ATOM 2523 O O . ARG A 1 335 ? 0.281 22.243 -26.473 1.00 59.78 335 ARG A O 1
ATOM 2530 N N . PRO A 1 336 ? 0.135 23.613 -28.251 1.00 49.00 336 PRO A N 1
ATOM 2531 C CA . PRO A 1 336 ? 1.064 22.858 -29.100 1.00 49.00 336 PRO A CA 1
ATOM 2532 C C . PRO A 1 336 ? 2.469 22.650 -28.506 1.00 49.00 336 PRO A C 1
ATOM 2534 O O . PRO A 1 336 ? 3.163 21.738 -28.931 1.00 49.00 336 PRO A O 1
ATOM 2537 N N . GLY A 1 337 ? 2.882 23.445 -27.511 1.00 49.97 337 GLY A N 1
ATOM 2538 C CA . GLY A 1 337 ? 4.181 23.289 -26.841 1.00 49.97 337 GLY A CA 1
ATOM 2539 C C . GLY A 1 337 ? 4.229 22.245 -25.718 1.00 49.97 337 GLY A C 1
ATOM 2540 O O . GLY A 1 337 ? 5.324 21.930 -25.274 1.00 49.97 337 GLY A O 1
ATOM 2541 N N . LEU A 1 338 ? 3.085 21.727 -25.242 1.00 45.50 338 LEU A N 1
ATOM 2542 C CA . LEU A 1 338 ? 3.052 20.717 -24.168 1.00 45.50 338 LEU A CA 1
ATOM 2543 C C . LEU A 1 338 ? 2.865 19.285 -24.696 1.00 45.50 338 LEU A C 1
ATOM 2545 O O . LEU A 1 338 ? 3.453 18.358 -24.147 1.00 45.50 338 LEU A O 1
ATOM 2549 N N . LYS A 1 339 ? 2.122 19.114 -25.802 1.00 46.25 339 LYS A N 1
ATOM 2550 C CA . LYS A 1 339 ? 1.917 17.805 -26.455 1.00 46.25 339 LYS A CA 1
ATOM 2551 C C . LYS A 1 339 ? 3.203 17.151 -26.972 1.00 46.25 339 LYS A C 1
ATOM 2553 O O . LYS A 1 339 ? 3.201 15.957 -27.224 1.00 46.25 339 LYS A O 1
ATOM 2558 N N . GLN A 1 340 ? 4.273 17.921 -27.174 1.00 47.59 340 GLN A N 1
ATOM 2559 C CA . GLN A 1 340 ? 5.532 17.414 -27.733 1.00 47.59 340 GLN A CA 1
ATOM 2560 C C . GLN A 1 340 ? 6.430 16.703 -26.709 1.00 47.59 340 GLN A C 1
ATOM 2562 O O . GLN A 1 340 ? 7.467 16.189 -27.106 1.00 47.59 340 GLN A O 1
ATOM 2567 N N . VAL A 1 341 ? 6.075 16.687 -25.415 1.00 47.97 341 VAL A N 1
ATOM 2568 C CA . VAL A 1 341 ? 6.954 16.131 -24.364 1.00 47.97 341 VAL A CA 1
ATOM 2569 C C . VAL A 1 341 ? 6.235 15.161 -23.420 1.00 47.97 341 VAL A C 1
ATOM 2571 O O . VAL A 1 341 ? 6.857 14.206 -22.974 1.00 47.97 341 VAL A O 1
ATOM 2574 N N . ILE A 1 342 ? 4.950 15.376 -23.099 1.00 59.97 342 ILE A N 1
ATOM 2575 C CA . ILE A 1 342 ? 4.185 14.519 -22.172 1.00 59.97 342 ILE A CA 1
ATOM 2576 C C . ILE A 1 342 ? 2.743 14.375 -22.681 1.00 59.97 342 ILE A C 1
ATOM 2578 O O . ILE A 1 342 ? 2.056 15.381 -22.887 1.00 59.97 342 ILE A O 1
ATOM 2582 N N . ASP A 1 343 ? 2.257 13.137 -22.834 1.00 66.69 343 ASP A N 1
ATOM 2583 C CA . ASP A 1 343 ? 0.834 12.869 -23.069 1.00 66.69 343 ASP A CA 1
ATOM 2584 C C . ASP A 1 343 ? 0.050 13.026 -21.758 1.00 66.69 343 ASP A C 1
ATOM 2586 O O . ASP A 1 343 ? -0.104 12.101 -20.958 1.00 66.69 343 ASP A O 1
ATOM 2590 N N . MET A 1 344 ? -0.434 14.248 -21.528 1.00 68.25 344 MET A N 1
ATOM 2591 C CA . MET A 1 344 ? -1.206 14.600 -20.335 1.00 68.25 344 MET A CA 1
ATOM 2592 C C . MET A 1 344 ? -2.518 13.809 -20.208 1.00 68.25 344 MET A C 1
ATOM 2594 O O . MET A 1 344 ? -2.998 13.637 -19.088 1.00 68.25 344 MET A O 1
ATOM 2598 N N . GLY A 1 345 ? -3.089 13.334 -21.322 1.00 69.19 345 GLY A N 1
ATOM 2599 C CA . GLY A 1 345 ? -4.297 12.509 -21.314 1.00 69.19 345 GLY A CA 1
ATOM 2600 C C . GLY A 1 345 ? -3.999 11.117 -20.768 1.00 69.19 345 GLY A C 1
ATOM 2601 O O . GLY A 1 345 ? -4.606 10.702 -19.783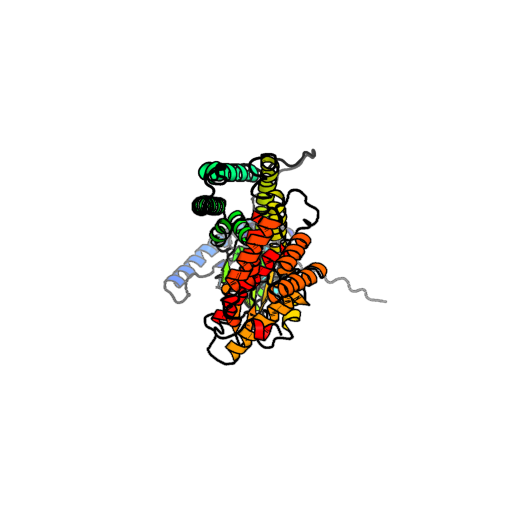 1.00 69.19 345 GLY A O 1
ATOM 2602 N N . ALA A 1 346 ? -2.985 10.450 -21.327 1.00 70.06 346 ALA A N 1
ATOM 2603 C CA . ALA A 1 346 ? -2.540 9.134 -20.861 1.00 70.06 346 ALA A CA 1
ATOM 2604 C C . ALA A 1 346 ? -2.057 9.158 -19.397 1.00 70.06 346 ALA A C 1
ATOM 2606 O O . ALA A 1 346 ? -2.330 8.235 -18.623 1.00 70.06 346 ALA A O 1
ATOM 2607 N N . VAL A 1 347 ? -1.374 10.237 -18.996 1.00 74.00 347 VAL A N 1
ATOM 2608 C CA . VAL A 1 347 ? -1.002 10.510 -17.600 1.00 74.00 347 VAL A CA 1
ATOM 2609 C C . VAL A 1 347 ? -2.240 10.556 -16.705 1.00 74.00 347 VAL A C 1
ATOM 2611 O O . VAL A 1 347 ? -2.285 9.854 -15.696 1.00 74.00 347 VAL A O 1
ATOM 2614 N N . PHE A 1 348 ? -3.251 11.350 -17.064 1.00 76.88 348 PHE A N 1
ATOM 2615 C CA . PHE A 1 348 ? -4.461 11.499 -16.257 1.00 76.88 348 PHE A CA 1
ATOM 2616 C C . PHE A 1 348 ? -5.257 10.194 -16.143 1.00 76.88 348 PHE A C 1
ATOM 2618 O O . PHE A 1 348 ? -5.614 9.797 -15.033 1.00 76.88 348 PHE A O 1
ATOM 2625 N N . GLU A 1 349 ? -5.494 9.504 -17.260 1.00 76.81 349 GLU A N 1
ATOM 2626 C CA . GLU A 1 349 ? -6.214 8.226 -17.271 1.00 76.81 349 GLU A CA 1
ATOM 2627 C C . GLU A 1 349 ? -5.533 7.198 -16.363 1.00 76.81 349 GLU A C 1
ATOM 2629 O O . GLU A 1 349 ? -6.189 6.533 -15.556 1.00 76.81 349 GLU A O 1
ATOM 2634 N N . HIS A 1 350 ? -4.202 7.112 -16.431 1.00 76.69 350 HIS A N 1
ATOM 2635 C CA . HIS A 1 350 ? -3.447 6.219 -15.567 1.00 76.69 350 HIS A CA 1
ATOM 2636 C C . HIS A 1 350 ? -3.536 6.606 -14.089 1.00 76.69 350 HIS A C 1
ATOM 2638 O O . HIS A 1 350 ? -3.737 5.737 -13.239 1.00 76.69 350 HIS A O 1
ATOM 2644 N N . LEU A 1 351 ? -3.383 7.893 -13.776 1.00 78.25 351 LEU A N 1
ATOM 2645 C CA . LEU A 1 351 ? -3.462 8.404 -12.409 1.00 78.25 351 LEU A CA 1
ATOM 2646 C C . LEU A 1 351 ? -4.821 8.111 -11.781 1.00 78.25 351 LEU A C 1
ATOM 2648 O O . LEU A 1 351 ? -4.887 7.557 -10.683 1.00 78.25 351 LEU A O 1
ATOM 2652 N N . SER A 1 352 ? -5.891 8.437 -12.507 1.00 82.75 352 SER A N 1
ATOM 2653 C CA . SER A 1 352 ? -7.261 8.170 -12.086 1.00 82.75 352 SER A CA 1
ATOM 2654 C C . SER A 1 352 ? -7.463 6.674 -11.847 1.00 82.75 352 SER A C 1
ATOM 2656 O O . SER A 1 352 ? -7.837 6.274 -10.744 1.00 82.75 352 SER A O 1
ATOM 2658 N N . GLY A 1 353 ? -7.118 5.826 -12.821 1.00 81.81 353 GLY A N 1
ATOM 2659 C CA . GLY A 1 353 ? -7.275 4.376 -12.696 1.00 81.81 353 GLY A CA 1
ATOM 2660 C C . GLY A 1 353 ? -6.465 3.757 -11.550 1.00 81.81 353 GLY A C 1
ATOM 2661 O O . GLY A 1 353 ? -6.932 2.826 -10.896 1.00 81.81 353 GLY A O 1
ATOM 2662 N N . SER A 1 354 ? -5.261 4.256 -11.270 1.00 81.12 354 SER A N 1
ATOM 2663 C CA . SER A 1 354 ? -4.434 3.764 -10.160 1.00 81.12 354 SER A CA 1
ATOM 2664 C C . SER A 1 354 ? -4.980 4.187 -8.793 1.00 81.12 354 SER A C 1
ATOM 2666 O O . SER A 1 354 ? -5.137 3.327 -7.931 1.00 81.12 354 SER A O 1
ATOM 2668 N N . LEU A 1 355 ? -5.373 5.453 -8.605 1.00 82.69 355 LEU A N 1
ATOM 2669 C CA . LEU A 1 355 ? -5.955 5.903 -7.332 1.00 82.69 355 LEU A CA 1
ATOM 2670 C C . LEU A 1 355 ? -7.291 5.219 -7.016 1.00 82.69 355 LEU A C 1
ATOM 2672 O O . LEU A 1 355 ? -7.539 4.853 -5.869 1.00 82.69 355 LEU A O 1
ATOM 2676 N N . HIS A 1 356 ? -8.136 4.991 -8.025 1.00 83.88 356 HIS A N 1
ATOM 2677 C CA . HIS A 1 356 ? -9.391 4.260 -7.839 1.00 83.88 356 HIS A CA 1
ATOM 2678 C C . HIS A 1 356 ? -9.164 2.814 -7.388 1.00 83.88 356 HIS A C 1
ATOM 2680 O O . HIS A 1 356 ? -9.926 2.314 -6.561 1.00 83.88 356 HIS A O 1
ATOM 2686 N N . ARG A 1 357 ? -8.119 2.149 -7.901 1.00 83.81 357 ARG A N 1
ATOM 2687 C CA . ARG A 1 357 ? -7.743 0.796 -7.466 1.00 83.81 357 ARG A CA 1
ATOM 2688 C C . ARG A 1 357 ? -7.257 0.780 -6.019 1.00 83.81 357 ARG A C 1
ATOM 2690 O O . ARG A 1 357 ? -7.638 -0.114 -5.276 1.00 83.81 357 ARG A O 1
ATOM 2697 N N . GLU A 1 358 ? -6.492 1.785 -5.596 1.00 85.31 358 GLU A N 1
ATOM 2698 C CA . GLU A 1 358 ? -6.038 1.896 -4.202 1.00 85.31 358 GLU A CA 1
ATOM 2699 C C . GLU A 1 358 ? -7.171 2.221 -3.205 1.00 85.31 358 GLU A C 1
ATOM 2701 O O . GLU A 1 358 ? -7.038 1.961 -2.010 1.00 85.31 358 GLU A O 1
ATOM 2706 N N . LEU A 1 359 ? -8.305 2.759 -3.673 1.00 88.88 359 LEU A N 1
ATOM 2707 C CA . LEU A 1 359 ? -9.490 3.038 -2.850 1.00 88.88 359 LEU A CA 1
ATOM 2708 C C . LEU A 1 359 ? -10.360 1.804 -2.550 1.00 88.88 359 LEU A C 1
ATOM 2710 O O . LEU A 1 359 ? -11.331 1.933 -1.798 1.00 88.88 359 LEU A O 1
ATOM 2714 N N . ASP A 1 360 ? -10.071 0.644 -3.141 1.00 92.06 360 ASP A N 1
ATOM 2715 C CA . ASP A 1 360 ? -10.815 -0.594 -2.903 1.00 92.06 360 ASP A CA 1
ATOM 2716 C C . ASP A 1 360 ? -9.878 -1.717 -2.455 1.00 92.06 360 ASP A C 1
ATOM 2718 O O . ASP A 1 360 ? -9.279 -2.422 -3.270 1.00 92.06 360 ASP A O 1
ATOM 2722 N N . PHE A 1 361 ? -9.780 -1.927 -1.141 1.00 94.81 361 PHE A N 1
ATOM 2723 C CA . PHE A 1 361 ? -8.858 -2.926 -0.595 1.00 94.81 361 PHE A CA 1
ATOM 2724 C C . PHE A 1 361 ? -9.215 -4.375 -0.938 1.00 94.81 361 PHE A C 1
ATOM 2726 O O . PHE A 1 361 ? -8.375 -5.259 -0.777 1.00 94.81 361 PHE A O 1
ATOM 2733 N N . ARG A 1 362 ? -10.404 -4.647 -1.492 1.00 93.44 362 ARG A N 1
ATOM 2734 C CA . ARG A 1 362 ? -10.724 -5.982 -2.024 1.00 93.44 362 ARG A CA 1
ATOM 2735 C C . ARG A 1 362 ? -9.830 -6.338 -3.206 1.00 93.44 362 ARG A C 1
ATOM 2737 O O . ARG A 1 362 ? -9.515 -7.509 -3.401 1.00 93.44 362 ARG A O 1
ATOM 2744 N N . GLN A 1 363 ? -9.407 -5.338 -3.981 1.00 91.94 363 GLN A N 1
ATOM 2745 C CA . GLN A 1 363 ? -8.469 -5.553 -5.075 1.00 91.94 363 GLN A CA 1
ATOM 2746 C C . GLN A 1 363 ? -7.095 -5.963 -4.541 1.00 91.94 363 GLN A C 1
ATOM 2748 O O . GLN A 1 363 ? -6.495 -6.897 -5.063 1.00 91.94 363 GLN A O 1
ATOM 2753 N N . GLU A 1 364 ? -6.618 -5.305 -3.484 1.00 93.44 364 GLU A N 1
ATOM 2754 C CA . GLU A 1 364 ? -5.352 -5.640 -2.827 1.00 93.44 364 GLU A CA 1
ATOM 2755 C C . GLU A 1 364 ? -5.406 -7.033 -2.183 1.00 93.44 364 GLU A C 1
ATOM 2757 O O . GLU A 1 364 ? -4.518 -7.843 -2.432 1.00 93.44 364 GLU A O 1
ATOM 2762 N N . ALA A 1 365 ? -6.489 -7.364 -1.471 1.00 95.25 365 ALA A N 1
ATOM 2763 C CA . ALA A 1 365 ? -6.743 -8.712 -0.954 1.00 95.25 365 ALA A CA 1
ATOM 2764 C C . ALA A 1 365 ? -6.671 -9.779 -2.060 1.00 95.25 365 ALA A C 1
ATOM 2766 O O . ALA A 1 365 ? -5.938 -10.759 -1.942 1.00 95.25 365 ALA A O 1
ATOM 2767 N N . SER A 1 366 ? -7.374 -9.555 -3.175 1.00 94.56 366 SER A N 1
ATOM 2768 C CA . SER A 1 366 ? -7.369 -10.477 -4.315 1.00 94.56 366 SER A CA 1
ATOM 2769 C C . SER A 1 366 ? -5.984 -10.601 -4.963 1.00 94.56 366 SER A C 1
ATOM 2771 O O . SER A 1 366 ? -5.596 -11.692 -5.385 1.00 94.56 366 SER A O 1
ATOM 2773 N N . ASN A 1 367 ? -5.214 -9.510 -5.018 1.00 94.75 367 ASN A N 1
ATOM 2774 C CA . ASN A 1 367 ? -3.841 -9.532 -5.519 1.00 94.75 367 ASN A CA 1
ATOM 2775 C C . ASN A 1 367 ? -2.926 -10.376 -4.620 1.00 94.75 367 ASN A C 1
ATOM 2777 O O . ASN A 1 367 ? -2.126 -11.150 -5.148 1.00 94.75 367 ASN A O 1
ATOM 2781 N N . ILE A 1 368 ? -3.065 -10.260 -3.292 1.00 95.88 368 ILE A N 1
ATOM 2782 C CA . ILE A 1 368 ? -2.324 -11.072 -2.316 1.00 95.88 368 ILE A CA 1
ATOM 2783 C C . ILE A 1 368 ? -2.643 -12.555 -2.524 1.00 95.88 368 ILE A C 1
ATOM 2785 O O . ILE A 1 368 ? -1.734 -13.360 -2.715 1.00 95.88 368 ILE A O 1
ATOM 2789 N N . GLU A 1 369 ? -3.925 -12.921 -2.568 1.00 95.56 369 GLU A N 1
ATOM 2790 C CA . GLU A 1 369 ? -4.359 -14.311 -2.762 1.00 95.56 369 GLU A CA 1
ATOM 2791 C C . GLU A 1 369 ? -3.869 -14.894 -4.095 1.00 95.56 369 GLU A C 1
ATOM 2793 O O . GLU A 1 369 ? -3.376 -16.024 -4.152 1.00 95.56 369 GLU A O 1
ATOM 2798 N N . ARG A 1 370 ? -3.944 -14.114 -5.181 1.00 95.81 370 ARG A N 1
ATOM 2799 C CA . ARG A 1 370 ? -3.418 -14.526 -6.488 1.00 95.81 370 ARG A CA 1
ATOM 2800 C C . ARG A 1 370 ? -1.905 -14.719 -6.441 1.00 95.81 370 ARG A C 1
ATOM 2802 O O . ARG A 1 370 ? -1.406 -15.688 -7.015 1.00 95.81 370 ARG A O 1
ATOM 2809 N N . MET A 1 371 ? -1.177 -13.830 -5.762 1.00 96.56 371 MET A N 1
ATOM 2810 C CA . MET A 1 371 ? 0.267 -13.979 -5.603 1.00 96.56 371 MET A CA 1
ATOM 2811 C C . MET A 1 371 ? 0.622 -15.201 -4.751 1.00 96.56 371 MET A C 1
ATOM 2813 O O . MET A 1 371 ? 1.577 -15.900 -5.078 1.00 96.56 371 MET A O 1
ATOM 2817 N N . ALA A 1 372 ? -0.164 -15.526 -3.721 1.00 96.31 372 ALA A N 1
ATOM 2818 C CA . ALA A 1 372 ? 0.041 -16.733 -2.921 1.00 96.31 372 ALA A CA 1
ATOM 2819 C C . ALA A 1 372 ? 0.055 -18.002 -3.797 1.00 96.31 372 ALA A C 1
ATOM 2821 O O . ALA A 1 372 ? 0.924 -18.862 -3.642 1.00 96.31 372 ALA A O 1
ATOM 2822 N N . GLU A 1 373 ? -0.855 -18.100 -4.773 1.00 95.62 373 GLU A N 1
ATOM 2823 C CA . GLU A 1 373 ? -0.871 -19.221 -5.721 1.00 95.62 373 GLU A CA 1
ATOM 2824 C C . GLU A 1 373 ? 0.312 -19.191 -6.700 1.00 95.62 373 GLU A C 1
ATOM 2826 O O . GLU A 1 373 ? 0.880 -20.243 -7.003 1.00 95.62 373 GLU A O 1
ATOM 2831 N N . VAL A 1 374 ? 0.740 -18.008 -7.153 1.00 94.88 374 VAL A N 1
ATOM 2832 C CA . VAL A 1 374 ? 1.934 -17.864 -8.005 1.00 94.88 374 VAL A CA 1
ATOM 2833 C C . VAL A 1 374 ? 3.204 -18.312 -7.276 1.00 94.88 374 VAL A C 1
ATOM 2835 O O . VAL A 1 374 ? 4.049 -18.985 -7.877 1.00 94.88 374 VAL A O 1
ATOM 2838 N N . LEU A 1 375 ? 3.317 -17.990 -5.984 1.00 96.44 375 LEU A N 1
ATOM 2839 C CA . LEU A 1 375 ? 4.490 -18.278 -5.159 1.00 96.44 375 LEU A CA 1
ATOM 2840 C C . LEU A 1 375 ? 4.514 -19.695 -4.573 1.00 96.44 375 LEU A C 1
ATOM 2842 O O . LEU A 1 375 ? 5.539 -20.121 -4.053 1.00 96.44 375 LEU A O 1
ATOM 2846 N N . LYS A 1 376 ? 3.437 -20.470 -4.712 1.00 95.25 376 LYS A N 1
ATOM 2847 C CA . LYS A 1 376 ? 3.271 -21.814 -4.129 1.00 95.25 376 LYS A CA 1
ATOM 2848 C C . LYS A 1 376 ? 4.394 -22.810 -4.446 1.00 95.25 376 LYS A C 1
ATOM 2850 O O . LYS A 1 376 ? 4.626 -23.741 -3.677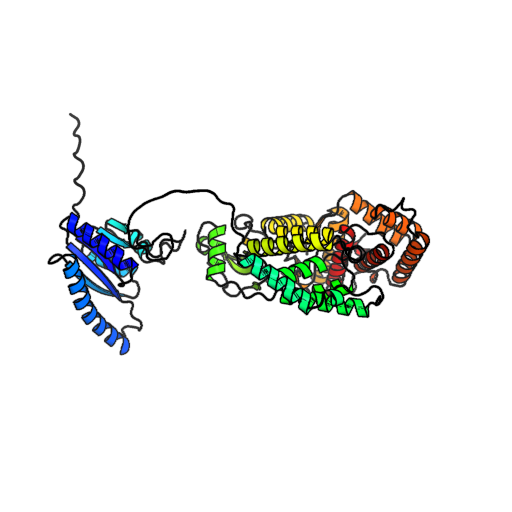 1.00 95.25 376 LYS A O 1
ATOM 2855 N N . ALA A 1 377 ? 5.073 -22.640 -5.582 1.00 94.25 377 ALA A N 1
ATOM 2856 C CA . ALA A 1 377 ? 6.204 -23.476 -5.991 1.00 94.25 377 ALA A CA 1
ATOM 2857 C C . ALA A 1 377 ? 7.516 -23.150 -5.245 1.00 94.25 377 ALA A C 1
ATOM 2859 O O . ALA A 1 377 ? 8.447 -23.954 -5.264 1.00 94.25 377 ALA A O 1
ATOM 2860 N N . TYR A 1 378 ? 7.585 -22.001 -4.573 1.00 96.88 378 TYR A N 1
ATOM 2861 C CA . TYR A 1 378 ? 8.788 -21.446 -3.964 1.00 96.88 378 TYR A CA 1
ATOM 2862 C C . TYR A 1 378 ? 8.693 -21.514 -2.438 1.00 96.88 378 TYR A C 1
ATOM 2864 O O . TYR A 1 378 ? 8.037 -20.711 -1.785 1.00 96.88 378 TYR A O 1
ATOM 2872 N N . SER A 1 379 ? 9.376 -22.489 -1.838 1.00 96.75 379 SER A N 1
ATOM 2873 C CA . SER A 1 379 ? 9.320 -22.766 -0.394 1.00 96.75 379 SER A CA 1
ATOM 2874 C C . SER A 1 379 ? 9.869 -21.655 0.514 1.00 96.75 379 SER A C 1
ATOM 2876 O O . SER A 1 379 ? 9.663 -21.707 1.730 1.00 96.75 379 SER A O 1
ATOM 2878 N N . ARG A 1 380 ? 10.595 -20.686 -0.055 1.00 97.25 380 ARG A N 1
ATOM 2879 C CA . ARG A 1 380 ? 11.213 -19.548 0.638 1.00 97.25 380 ARG A CA 1
ATOM 2880 C C . ARG A 1 380 ? 10.492 -18.226 0.398 1.00 97.25 380 ARG A C 1
ATOM 2882 O O . ARG A 1 380 ? 10.951 -17.221 0.931 1.00 97.25 380 ARG A O 1
ATOM 2889 N N . LEU A 1 381 ? 9.407 -18.209 -0.371 1.00 97.56 381 LEU A N 1
ATOM 2890 C CA . LEU A 1 381 ? 8.650 -17.000 -0.691 1.00 97.56 381 LEU A CA 1
ATOM 2891 C C . LEU A 1 381 ? 7.214 -17.138 -0.195 1.00 97.56 381 LEU A C 1
ATOM 2893 O O . LEU A 1 381 ? 6.607 -18.196 -0.339 1.00 97.56 381 LEU A O 1
ATOM 2897 N N . GLU A 1 382 ? 6.666 -16.077 0.385 1.00 97.12 382 GLU A N 1
ATOM 2898 C CA . GLU A 1 382 ? 5.308 -16.099 0.921 1.00 97.12 382 GLU A CA 1
ATOM 2899 C C . GLU A 1 382 ? 4.679 -14.700 0.922 1.00 97.12 382 GLU A C 1
ATOM 2901 O O . GLU A 1 382 ? 5.352 -13.685 0.746 1.00 97.12 382 GLU A O 1
ATOM 2906 N N . VAL A 1 383 ? 3.367 -14.645 1.105 1.00 97.06 383 VAL A N 1
ATOM 2907 C CA . VAL A 1 383 ? 2.612 -13.408 1.325 1.00 97.06 383 VAL A CA 1
ATOM 2908 C C . VAL A 1 383 ? 1.837 -13.544 2.637 1.00 97.06 383 VAL A C 1
ATOM 2910 O O . VAL A 1 383 ? 1.555 -14.674 3.039 1.00 97.06 383 VAL A O 1
ATOM 2913 N N . PRO A 1 384 ? 1.491 -12.442 3.321 1.00 96.69 384 PRO A N 1
ATOM 2914 C CA . PRO A 1 384 ? 0.617 -12.493 4.484 1.00 96.69 384 PRO A CA 1
ATOM 2915 C C . PRO A 1 384 ? -0.708 -13.187 4.156 1.00 96.69 384 PRO A C 1
ATOM 2917 O O . PRO A 1 384 ? -1.311 -12.918 3.114 1.00 96.69 384 PRO A O 1
ATOM 2920 N N . GLY A 1 385 ? -1.189 -14.048 5.053 1.00 96.88 385 GLY A N 1
ATOM 2921 C CA . GLY A 1 385 ? -2.551 -14.571 4.945 1.00 96.88 385 GLY A CA 1
ATOM 2922 C C . GLY A 1 385 ? -3.577 -13.437 5.027 1.00 96.88 385 GLY A C 1
ATOM 2923 O O . GLY A 1 385 ? -3.455 -12.568 5.885 1.00 96.88 385 GLY A O 1
ATOM 2924 N N . VAL A 1 386 ? -4.585 -13.434 4.155 1.00 97.31 386 VAL A N 1
ATOM 2925 C CA . VAL A 1 386 ? -5.682 -12.453 4.190 1.00 97.31 386 VAL A CA 1
ATOM 2926 C C . VAL A 1 386 ? -6.887 -13.064 4.891 1.00 97.31 386 VAL A C 1
ATOM 2928 O O . VAL A 1 386 ? -7.304 -14.174 4.556 1.00 97.31 386 VAL A O 1
ATOM 2931 N N . ASP A 1 387 ? -7.489 -12.325 5.821 1.00 96.44 387 ASP A N 1
ATOM 2932 C CA . ASP A 1 387 ? -8.814 -12.670 6.331 1.00 96.44 387 ASP A CA 1
ATOM 2933 C C . ASP A 1 387 ? -9.878 -12.055 5.415 1.00 96.44 387 ASP A C 1
ATOM 2935 O O . ASP A 1 387 ? -10.279 -10.895 5.556 1.00 96.44 387 ASP A O 1
ATOM 2939 N N . ALA A 1 388 ? -10.326 -12.840 4.435 1.00 93.88 388 ALA A N 1
ATOM 2940 C CA . ALA A 1 388 ? -11.343 -12.413 3.478 1.00 93.88 388 ALA A CA 1
ATOM 2941 C C . ALA A 1 388 ? -12.717 -12.157 4.127 1.00 93.88 388 ALA A C 1
ATOM 2943 O O . ALA A 1 388 ? -13.529 -11.429 3.560 1.00 93.88 388 ALA A O 1
ATOM 2944 N N . GLY A 1 389 ? -12.996 -12.748 5.295 1.00 92.94 389 GLY A N 1
ATOM 2945 C CA . GLY A 1 389 ? -14.253 -12.550 6.019 1.00 92.94 389 GLY A CA 1
ATOM 2946 C C . GLY A 1 389 ? -14.321 -11.197 6.725 1.00 92.94 389 GLY A C 1
ATOM 2947 O O . GLY A 1 389 ? -15.409 -10.642 6.872 1.00 92.94 389 GLY A O 1
ATOM 2948 N N . LEU A 1 390 ? -13.165 -10.664 7.125 1.00 95.06 390 LEU A N 1
ATOM 2949 C CA . LEU A 1 390 ? -13.029 -9.369 7.795 1.00 95.06 390 LEU A CA 1
ATOM 2950 C C . LEU A 1 390 ? -12.583 -8.232 6.862 1.00 95.06 390 LEU A C 1
ATOM 2952 O O . LEU A 1 390 ? -12.570 -7.072 7.272 1.00 95.06 390 LEU A O 1
ATOM 2956 N N . SER A 1 391 ? -12.227 -8.546 5.616 1.00 96.75 391 SER A N 1
ATOM 2957 C CA . SER A 1 391 ? -11.760 -7.563 4.636 1.00 96.75 391 SER A CA 1
ATOM 2958 C C . SER A 1 391 ? -12.895 -7.043 3.745 1.00 96.75 391 SER A C 1
ATOM 2960 O O . SER A 1 391 ? -13.688 -7.796 3.183 1.00 96.75 391 SER A O 1
ATOM 2962 N N . THR A 1 392 ? -12.953 -5.725 3.576 1.00 95.81 392 THR A N 1
ATOM 2963 C CA . THR A 1 392 ? -13.951 -4.979 2.800 1.00 95.81 392 THR A CA 1
ATOM 2964 C C . THR A 1 392 ? -13.270 -4.002 1.831 1.00 95.81 392 THR A C 1
ATOM 2966 O O . THR A 1 392 ? -12.059 -4.032 1.630 1.00 95.81 392 THR A O 1
ATOM 2969 N N . SER A 1 393 ? -14.031 -3.101 1.200 1.00 93.81 393 SER A N 1
ATOM 2970 C CA . SER A 1 393 ? -13.449 -2.041 0.365 1.00 93.81 393 SER A CA 1
ATOM 2971 C C . SER A 1 393 ? -12.632 -1.006 1.148 1.00 93.81 393 SER A C 1
ATOM 2973 O O . SER A 1 393 ? -11.813 -0.317 0.544 1.00 93.81 393 SER A O 1
ATOM 2975 N N . ARG A 1 394 ? -12.864 -0.859 2.462 1.00 95.12 394 ARG A N 1
ATOM 2976 C CA . ARG A 1 394 ? -12.244 0.187 3.303 1.00 95.12 394 ARG A CA 1
ATOM 2977 C C . ARG A 1 394 ? -11.500 -0.364 4.522 1.00 95.12 394 ARG A C 1
ATOM 2979 O O . ARG A 1 394 ? -10.894 0.416 5.258 1.00 95.12 394 ARG A O 1
ATOM 2986 N N . LEU A 1 395 ? -11.525 -1.680 4.714 1.00 96.38 395 LEU A N 1
ATOM 2987 C CA . LEU A 1 395 ? -10.830 -2.391 5.778 1.00 96.38 395 LEU A CA 1
ATOM 2988 C C . LEU A 1 395 ? -10.117 -3.611 5.188 1.00 96.38 395 LEU A C 1
ATOM 2990 O O . LEU A 1 395 ? -10.739 -4.380 4.469 1.00 96.38 395 LEU A O 1
ATOM 2994 N N . LEU A 1 396 ? -8.832 -3.799 5.467 1.00 97.25 396 LEU A N 1
ATOM 2995 C CA . LEU A 1 396 ? -8.084 -4.987 5.046 1.00 97.25 396 LEU A CA 1
ATOM 2996 C C . LEU A 1 396 ? -7.379 -5.590 6.250 1.00 97.25 396 LEU A C 1
ATOM 2998 O O . LEU A 1 396 ? -6.621 -4.898 6.930 1.00 97.25 396 LEU A O 1
ATOM 3002 N N . VAL A 1 397 ? -7.642 -6.869 6.500 1.00 97.50 397 VAL A N 1
ATOM 3003 C CA . VAL A 1 397 ? -7.097 -7.616 7.634 1.00 97.50 397 VAL A CA 1
ATOM 3004 C C . VAL A 1 397 ? -6.187 -8.714 7.100 1.00 97.50 397 VAL A C 1
ATOM 3006 O O . VAL A 1 397 ? -6.610 -9.551 6.302 1.00 97.50 397 VAL A O 1
ATOM 3009 N N . MET A 1 398 ? -4.928 -8.697 7.529 1.00 97.44 398 MET A N 1
ATOM 3010 C CA . MET A 1 398 ? -3.900 -9.636 7.077 1.00 97.44 398 MET A CA 1
ATOM 3011 C C . MET A 1 398 ? -3.036 -10.132 8.239 1.00 97.44 398 MET A C 1
ATOM 3013 O O . MET A 1 398 ? -2.952 -9.477 9.274 1.00 97.44 398 MET A O 1
ATOM 3017 N N . GLU A 1 399 ? -2.371 -11.271 8.079 1.00 97.12 399 GLU A N 1
ATOM 3018 C CA . GLU A 1 399 ? -1.424 -11.822 9.052 1.00 97.12 399 GLU A CA 1
ATOM 3019 C C . GLU A 1 399 ? -0.323 -10.808 9.402 1.00 97.12 399 GLU A C 1
ATOM 3021 O O . GLU A 1 399 ? 0.279 -10.184 8.525 1.00 97.12 399 GLU A O 1
ATOM 3026 N N . GLU A 1 400 ? -0.007 -10.663 10.694 1.00 96.38 400 GLU A N 1
ATOM 3027 C CA . GLU A 1 400 ? 1.159 -9.878 11.097 1.00 96.38 400 GLU A CA 1
ATOM 3028 C C . GLU A 1 400 ? 2.458 -10.671 10.900 1.00 96.38 400 GLU A C 1
ATOM 3030 O O . GLU A 1 400 ? 2.778 -11.595 11.656 1.00 96.38 400 GLU A O 1
ATOM 3035 N N . ILE A 1 401 ? 3.282 -10.217 9.955 1.00 95.88 401 ILE A N 1
ATOM 3036 C CA . ILE A 1 401 ? 4.642 -10.726 9.777 1.00 95.88 401 ILE A CA 1
ATOM 3037 C C . ILE A 1 401 ? 5.580 -10.046 10.780 1.00 95.88 401 ILE A C 1
ATOM 3039 O O . ILE A 1 401 ? 5.892 -8.861 10.684 1.00 95.88 401 ILE A O 1
ATOM 3043 N N . GLN A 1 402 ? 6.070 -10.814 11.754 1.00 93.69 402 GLN A N 1
ATOM 3044 C CA . GLN A 1 402 ? 6.951 -10.335 12.835 1.00 93.69 402 GLN A CA 1
ATOM 3045 C C . GLN A 1 402 ? 8.441 -10.428 12.458 1.00 93.69 402 GLN A C 1
ATOM 3047 O O . GLN A 1 402 ? 9.285 -10.840 13.259 1.00 93.69 402 GLN A O 1
ATOM 3052 N N . GLY A 1 403 ? 8.755 -10.128 11.199 1.00 93.31 403 GLY A N 1
ATOM 3053 C CA . GLY A 1 403 ? 10.084 -10.285 10.623 1.00 93.31 403 GLY A CA 1
ATOM 3054 C C . GLY A 1 403 ? 10.978 -9.053 10.731 1.00 93.31 403 GLY A C 1
ATOM 3055 O O . GLY A 1 403 ? 10.659 -8.049 11.369 1.00 93.31 403 GLY A O 1
ATOM 3056 N N . THR A 1 404 ? 12.135 -9.134 10.082 1.00 94.00 404 THR A N 1
ATOM 3057 C CA . THR A 1 404 ? 13.075 -8.019 9.912 1.00 94.00 404 THR A CA 1
ATOM 3058 C C . THR A 1 404 ? 13.149 -7.610 8.441 1.00 94.00 404 THR A C 1
ATOM 3060 O O . THR A 1 404 ? 12.847 -8.423 7.574 1.00 94.00 404 THR A O 1
ATOM 3063 N N . PRO A 1 405 ? 13.565 -6.374 8.109 1.00 92.38 405 PRO A N 1
ATOM 3064 C CA . PRO A 1 405 ? 13.834 -6.009 6.716 1.00 92.38 405 PRO A CA 1
ATOM 3065 C C . PRO A 1 405 ? 14.778 -7.018 6.047 1.00 92.38 405 PRO A C 1
ATOM 3067 O O . PRO A 1 405 ? 15.701 -7.501 6.709 1.00 92.38 405 PRO A O 1
ATOM 3070 N N . ILE A 1 406 ? 14.593 -7.303 4.752 1.00 90.94 406 ILE A N 1
ATOM 3071 C CA . ILE A 1 406 ? 15.414 -8.304 4.036 1.00 90.94 406 ILE A CA 1
ATOM 3072 C C . ILE A 1 406 ? 16.922 -8.035 4.107 1.00 90.94 406 ILE A C 1
ATOM 3074 O O . ILE A 1 406 ? 17.713 -8.974 4.187 1.00 90.94 406 ILE A O 1
ATOM 3078 N N . SER A 1 407 ? 17.325 -6.766 4.203 1.00 88.25 407 SER A N 1
ATOM 3079 C CA . SER A 1 407 ? 18.715 -6.338 4.403 1.00 88.25 407 SER A CA 1
ATOM 3080 C C . SER A 1 407 ? 19.362 -6.937 5.657 1.00 88.25 407 SER A C 1
ATOM 3082 O O . SER A 1 407 ? 20.574 -7.156 5.722 1.00 88.25 407 SER A O 1
ATOM 3084 N N . LYS A 1 408 ? 18.540 -7.256 6.663 1.00 92.19 408 LYS A N 1
ATOM 3085 C CA . LYS A 1 408 ? 18.928 -7.863 7.940 1.00 92.19 408 LYS A CA 1
ATOM 3086 C C . LYS A 1 408 ? 18.672 -9.371 7.997 1.00 92.19 408 LYS A C 1
ATOM 3088 O O . LYS A 1 408 ? 18.745 -9.935 9.089 1.00 92.19 408 LYS A O 1
ATOM 3093 N N . ALA A 1 409 ? 18.372 -10.028 6.875 1.00 93.06 409 ALA A N 1
ATOM 3094 C CA . ALA A 1 409 ? 18.252 -11.482 6.834 1.00 93.06 409 ALA A CA 1
ATOM 3095 C C . ALA A 1 409 ? 19.552 -12.139 7.353 1.00 93.06 409 ALA A C 1
ATOM 3097 O O . ALA A 1 409 ? 20.649 -11.694 6.998 1.00 93.06 409 ALA A O 1
ATOM 3098 N N . PRO A 1 410 ? 19.487 -13.181 8.196 1.00 94.12 410 PRO A N 1
ATOM 3099 C CA . PRO A 1 410 ? 20.674 -13.867 8.685 1.00 94.12 410 PRO A CA 1
ATOM 3100 C C . PRO A 1 410 ? 21.454 -14.484 7.519 1.00 94.12 410 PRO A C 1
ATOM 3102 O O . PRO A 1 410 ? 20.876 -15.016 6.575 1.00 94.12 410 PRO A O 1
ATOM 3105 N N . GLN A 1 411 ? 22.783 -14.402 7.576 1.00 93.38 411 GLN A N 1
ATOM 3106 C CA . GLN A 1 411 ? 23.643 -15.061 6.594 1.00 93.38 411 GLN A CA 1
ATOM 3107 C C . GLN A 1 411 ? 23.503 -16.580 6.724 1.00 93.38 411 GLN A C 1
ATOM 3109 O O . GLN A 1 411 ? 23.550 -17.107 7.836 1.00 93.38 411 GLN A O 1
ATOM 3114 N N . GLY A 1 412 ? 23.351 -17.280 5.602 1.00 93.75 412 GLY A N 1
ATOM 3115 C CA . GLY A 1 412 ? 23.147 -18.724 5.604 1.00 93.75 412 GLY A CA 1
ATOM 3116 C C . GLY A 1 412 ? 22.651 -19.267 4.264 1.00 93.75 412 GLY A C 1
ATOM 3117 O O . GLY A 1 412 ? 22.335 -18.488 3.358 1.00 93.75 412 GLY A O 1
ATOM 3118 N N . PRO A 1 413 ? 22.584 -20.601 4.123 1.00 94.94 413 PRO A N 1
ATOM 3119 C CA . PRO A 1 413 ? 22.092 -21.242 2.907 1.00 94.94 413 PRO A CA 1
ATOM 3120 C C . PRO A 1 413 ? 20.626 -20.895 2.616 1.00 94.94 413 PRO A C 1
ATOM 3122 O O . PRO A 1 413 ? 20.254 -20.771 1.455 1.00 94.94 413 PRO A O 1
ATOM 3125 N N . GLU A 1 414 ? 19.804 -20.669 3.642 1.00 95.75 414 GLU A N 1
ATOM 3126 C CA . GLU A 1 414 ? 18.401 -20.272 3.495 1.00 95.75 414 GLU A CA 1
ATOM 3127 C C . GLU A 1 414 ? 18.264 -18.913 2.807 1.00 95.75 414 GLU A C 1
ATOM 3129 O O . GLU A 1 414 ? 17.412 -18.753 1.938 1.00 95.75 414 GLU A O 1
ATOM 3134 N N . ARG A 1 415 ? 19.121 -17.948 3.167 1.00 95.00 415 ARG A N 1
ATOM 3135 C CA . ARG A 1 415 ? 19.154 -16.607 2.565 1.00 95.00 415 ARG A CA 1
ATOM 3136 C C . ARG A 1 415 ? 19.540 -16.667 1.089 1.00 95.00 415 ARG A C 1
ATOM 3138 O O . ARG A 1 415 ? 18.887 -16.021 0.276 1.00 95.00 415 ARG A O 1
ATOM 3145 N N . LYS A 1 416 ? 20.560 -17.463 0.746 1.00 94.00 416 LYS A N 1
ATOM 3146 C CA . LYS A 1 416 ? 20.994 -17.665 -0.648 1.00 94.00 416 LYS A CA 1
ATOM 3147 C C . LYS A 1 416 ? 19.917 -18.358 -1.484 1.00 94.00 416 LYS A C 1
ATOM 3149 O O . LYS A 1 416 ? 19.594 -17.915 -2.579 1.00 94.00 416 LYS A O 1
ATOM 3154 N N . GLU A 1 417 ? 19.293 -19.398 -0.936 1.00 95.31 417 GLU A N 1
ATOM 3155 C CA . GLU A 1 417 ? 18.193 -20.092 -1.611 1.00 95.31 417 GLU A CA 1
ATOM 3156 C C . GLU A 1 417 ? 16.967 -19.186 -1.793 1.00 95.31 417 GLU A C 1
ATOM 3158 O O . GLU A 1 417 ? 16.320 -19.229 -2.835 1.00 95.31 417 GLU A O 1
ATOM 3163 N N . ALA A 1 418 ? 16.659 -18.329 -0.817 1.00 95.75 418 ALA A N 1
ATOM 3164 C CA . ALA A 1 418 ? 15.593 -17.344 -0.953 1.00 95.75 418 ALA A CA 1
ATOM 3165 C C . ALA A 1 418 ? 15.900 -16.297 -2.035 1.00 95.75 418 ALA A C 1
ATOM 3167 O O . ALA A 1 418 ? 14.999 -15.940 -2.784 1.00 95.75 418 ALA A O 1
ATOM 3168 N N . ALA A 1 419 ? 17.157 -15.854 -2.164 1.00 93.50 419 ALA A N 1
ATOM 3169 C CA . ALA A 1 419 ? 17.594 -14.970 -3.249 1.00 93.50 419 ALA A CA 1
ATOM 3170 C C . ALA A 1 419 ? 17.395 -15.628 -4.625 1.00 93.50 419 ALA A C 1
ATOM 3172 O O . ALA A 1 419 ? 16.810 -15.031 -5.527 1.00 93.50 419 ALA A O 1
ATOM 3173 N N . ARG A 1 420 ? 17.803 -16.898 -4.754 1.00 92.94 420 ARG A N 1
ATOM 3174 C CA . ARG A 1 420 ? 17.610 -17.698 -5.969 1.00 92.94 420 ARG A CA 1
ATOM 3175 C C . ARG A 1 420 ? 16.130 -17.826 -6.333 1.00 92.94 420 ARG A C 1
ATOM 3177 O O . ARG A 1 420 ? 15.751 -17.531 -7.462 1.00 92.94 420 ARG A O 1
ATOM 3184 N N . GLN A 1 421 ? 15.289 -18.223 -5.374 1.00 95.44 421 GLN A N 1
ATOM 3185 C CA . GLN A 1 421 ? 13.846 -18.359 -5.594 1.00 95.44 421 GLN A CA 1
ATOM 3186 C C . GLN A 1 421 ? 13.180 -17.016 -5.903 1.00 95.44 421 GLN A C 1
ATOM 3188 O O . GLN A 1 421 ? 12.289 -16.977 -6.746 1.00 95.44 421 GLN A O 1
ATOM 3193 N N . LEU A 1 422 ? 13.605 -15.923 -5.258 1.00 93.94 422 LEU A N 1
ATOM 3194 C CA . LEU A 1 422 ? 13.095 -14.578 -5.528 1.00 93.94 422 LEU A CA 1
ATOM 3195 C C . LEU A 1 422 ? 13.273 -14.239 -7.009 1.00 93.94 422 LEU A C 1
ATOM 3197 O O . LEU A 1 422 ? 12.285 -13.958 -7.685 1.00 93.94 422 LEU A O 1
ATOM 3201 N N . LEU A 1 423 ? 14.492 -14.368 -7.529 1.00 90.44 423 LEU A N 1
ATOM 3202 C CA . LEU A 1 423 ? 14.786 -14.123 -8.937 1.00 90.44 423 LEU A CA 1
ATOM 3203 C C . LEU A 1 423 ? 14.003 -15.052 -9.881 1.00 90.44 423 LEU A C 1
ATOM 3205 O O . LEU A 1 423 ? 13.348 -14.576 -10.810 1.00 90.44 423 LEU A O 1
ATOM 3209 N N . GLU A 1 424 ? 14.011 -16.360 -9.611 1.00 91.75 424 GLU A N 1
ATOM 3210 C CA . GLU A 1 424 ? 13.293 -17.365 -10.410 1.00 91.75 424 GLU A CA 1
ATOM 3211 C C . GLU A 1 424 ? 11.789 -17.064 -10.484 1.00 91.75 424 GLU A C 1
ATOM 3213 O O . GLU A 1 424 ? 11.174 -17.094 -11.555 1.00 91.75 424 GLU A O 1
ATOM 3218 N N . SER A 1 425 ? 11.195 -16.717 -9.340 1.00 94.31 425 SER A N 1
ATOM 3219 C CA . SER A 1 425 ? 9.772 -16.408 -9.239 1.00 94.31 425 SER A CA 1
ATOM 3220 C C . SER A 1 425 ? 9.386 -15.191 -10.066 1.00 94.31 425 SER A C 1
ATOM 3222 O O . SER A 1 425 ? 8.284 -15.162 -10.601 1.00 94.31 425 SER A O 1
ATOM 3224 N N . TYR A 1 426 ? 10.277 -14.210 -10.219 1.00 91.50 426 TYR A N 1
ATOM 3225 C CA . TYR A 1 426 ? 10.015 -13.016 -11.019 1.00 91.50 426 TYR A CA 1
ATOM 3226 C C . TYR A 1 426 ? 10.010 -13.309 -12.512 1.00 91.50 426 TYR A C 1
ATOM 3228 O O . TYR A 1 426 ? 9.125 -12.833 -13.227 1.00 91.50 426 TYR A O 1
ATOM 3236 N N . TYR A 1 427 ? 10.943 -14.138 -12.984 1.00 88.56 427 TYR A N 1
ATOM 3237 C CA . TYR A 1 427 ? 10.903 -14.616 -14.363 1.00 88.56 427 TYR A CA 1
ATOM 3238 C C . TYR A 1 427 ? 9.614 -15.387 -14.637 1.00 88.56 427 TYR A C 1
ATOM 3240 O O . TYR A 1 427 ? 8.947 -15.113 -15.634 1.00 88.56 427 TYR A O 1
ATOM 3248 N N . LYS A 1 428 ? 9.199 -16.272 -13.722 1.00 91.44 428 LYS A N 1
ATOM 3249 C CA . LYS A 1 428 ? 7.927 -16.995 -13.843 1.00 91.44 428 LYS A CA 1
ATOM 3250 C C . LYS A 1 428 ? 6.717 -16.048 -13.833 1.00 91.44 428 LYS A C 1
ATOM 3252 O O . LYS A 1 428 ? 5.886 -16.128 -14.736 1.00 91.44 428 LYS A O 1
ATOM 3257 N N . GLN A 1 429 ? 6.651 -15.121 -12.879 1.00 93.56 429 GLN A N 1
ATOM 3258 C CA . GLN A 1 429 ? 5.590 -14.114 -12.754 1.00 93.56 429 GLN A CA 1
ATOM 3259 C C . GLN A 1 429 ? 5.374 -13.344 -14.068 1.00 93.56 429 GLN A C 1
ATOM 3261 O O . GLN A 1 429 ? 4.246 -13.204 -14.542 1.00 93.56 429 GLN A O 1
ATOM 3266 N N . ILE A 1 430 ? 6.459 -12.871 -14.689 1.00 90.88 430 ILE A N 1
ATOM 3267 C CA . ILE A 1 430 ? 6.404 -12.042 -15.900 1.00 90.88 430 ILE A CA 1
ATOM 3268 C C . ILE A 1 430 ? 6.187 -12.896 -17.156 1.00 90.88 430 ILE A C 1
ATOM 3270 O O . ILE A 1 430 ? 5.260 -12.642 -17.926 1.00 90.88 430 ILE A O 1
ATOM 3274 N N . LEU A 1 431 ? 7.044 -13.896 -17.381 1.00 87.75 431 LEU A N 1
ATOM 3275 C CA . LEU A 1 431 ? 7.133 -14.616 -18.657 1.00 87.75 431 LEU A CA 1
ATOM 3276 C C . LEU A 1 431 ? 6.131 -15.767 -18.769 1.00 87.75 431 LEU A C 1
ATOM 3278 O O . LEU A 1 431 ? 5.734 -16.122 -19.879 1.00 87.75 431 LEU A O 1
ATOM 3282 N N . VAL A 1 432 ? 5.706 -16.343 -17.643 1.00 90.12 432 VAL A N 1
ATOM 3283 C CA . VAL A 1 432 ? 4.807 -17.504 -17.616 1.00 90.12 432 VAL A CA 1
ATOM 3284 C C . VAL A 1 432 ? 3.411 -17.094 -17.163 1.00 90.12 432 VAL A C 1
ATOM 3286 O O . VAL A 1 432 ? 2.453 -17.251 -17.921 1.00 90.12 432 VAL A O 1
ATOM 3289 N N . ASP A 1 433 ? 3.284 -16.539 -15.957 1.00 91.88 433 ASP A N 1
ATOM 3290 C CA . ASP A 1 433 ? 1.977 -16.221 -15.372 1.00 91.88 433 ASP A CA 1
ATOM 3291 C C . ASP A 1 433 ? 1.365 -14.944 -15.973 1.00 91.88 433 ASP A C 1
ATOM 3293 O O . ASP A 1 433 ? 0.141 -14.801 -16.028 1.00 91.88 433 ASP A O 1
ATOM 3297 N N . GLY A 1 434 ? 2.205 -14.011 -16.436 1.00 91.81 434 GLY A N 1
ATOM 3298 C CA . GLY A 1 434 ? 1.775 -12.689 -16.894 1.00 91.81 434 GLY A CA 1
ATOM 3299 C C . GLY A 1 434 ? 1.159 -11.836 -15.790 1.00 91.81 434 GLY A C 1
ATOM 3300 O O . GLY A 1 434 ? 0.354 -10.956 -16.082 1.00 91.81 434 GLY A O 1
ATOM 3301 N N . PHE A 1 435 ? 1.504 -12.117 -14.537 1.00 93.75 435 PHE A N 1
ATOM 3302 C CA . PHE A 1 435 ? 1.066 -11.402 -13.348 1.00 93.75 435 PHE A CA 1
ATOM 3303 C C . PHE A 1 435 ? 2.247 -11.291 -12.400 1.00 93.75 435 PHE A C 1
ATOM 3305 O O . PHE A 1 435 ? 2.781 -12.304 -11.951 1.00 93.75 435 PHE A O 1
ATOM 3312 N N . PHE A 1 436 ? 2.656 -10.062 -12.113 1.00 92.50 436 PHE A N 1
ATOM 3313 C CA . PHE A 1 436 ? 3.865 -9.798 -11.349 1.00 92.50 436 PHE A CA 1
ATOM 3314 C C . PHE A 1 436 ? 3.657 -8.668 -10.352 1.00 92.50 436 PHE A C 1
ATOM 3316 O O . PHE A 1 436 ? 2.856 -7.755 -10.566 1.00 92.50 436 PHE A O 1
ATOM 3323 N N . HIS A 1 437 ? 4.404 -8.706 -9.256 1.00 91.75 437 HIS A N 1
ATOM 3324 C CA . HIS A 1 437 ? 4.443 -7.592 -8.319 1.00 91.75 437 HIS A CA 1
ATOM 3325 C C . HIS A 1 437 ? 5.268 -6.447 -8.923 1.00 91.75 437 HIS A C 1
ATOM 3327 O O . HIS A 1 437 ? 6.449 -6.612 -9.233 1.00 91.75 437 HIS A O 1
ATOM 3333 N N . ALA A 1 438 ? 4.646 -5.275 -9.078 1.00 86.06 438 ALA A N 1
ATOM 3334 C CA . ALA A 1 438 ? 5.178 -4.181 -9.892 1.00 86.06 438 ALA A CA 1
ATOM 3335 C C . ALA A 1 438 ? 6.090 -3.193 -9.141 1.00 86.06 438 ALA A C 1
ATOM 3337 O O . ALA A 1 438 ? 6.780 -2.407 -9.788 1.00 86.06 438 ALA A O 1
ATOM 3338 N N . ASP A 1 439 ? 6.107 -3.227 -7.804 1.00 82.94 439 ASP A N 1
ATOM 3339 C CA . ASP A 1 439 ? 7.006 -2.392 -6.989 1.00 82.94 439 ASP A CA 1
ATOM 3340 C C . ASP A 1 439 ? 7.709 -3.149 -5.835 1.00 82.94 439 ASP A C 1
ATOM 3342 O O . ASP A 1 439 ? 7.492 -2.850 -4.659 1.00 82.94 439 ASP A O 1
ATOM 3346 N N . PRO A 1 440 ? 8.535 -4.173 -6.117 1.00 83.62 440 PRO A N 1
ATOM 3347 C CA . PRO A 1 440 ? 9.145 -5.014 -5.083 1.00 83.62 440 PRO A CA 1
ATOM 3348 C C . PRO A 1 440 ? 10.402 -4.410 -4.471 1.00 83.62 440 PRO A C 1
ATOM 3350 O O . PRO A 1 440 ? 11.446 -5.056 -4.357 1.00 83.62 440 PRO A O 1
ATOM 3353 N N . HIS A 1 441 ? 10.335 -3.138 -4.101 1.00 81.75 441 HIS A N 1
ATOM 3354 C CA . HIS A 1 441 ? 11.462 -2.502 -3.451 1.00 81.75 441 HIS A CA 1
ATOM 3355 C C . HIS A 1 441 ? 11.759 -3.187 -2.099 1.00 81.75 441 HIS A C 1
ATOM 3357 O O . HIS A 1 441 ? 10.834 -3.657 -1.428 1.00 81.75 441 HIS A O 1
ATOM 3363 N N . PRO A 1 442 ? 13.012 -3.172 -1.608 1.00 80.75 442 PRO A N 1
ATOM 3364 C CA . PRO A 1 442 ? 13.388 -3.836 -0.354 1.00 80.75 442 PRO A CA 1
ATOM 3365 C C . PRO A 1 442 ? 12.533 -3.479 0.873 1.00 80.75 442 PRO A C 1
ATOM 3367 O O . PRO A 1 442 ? 12.380 -4.298 1.771 1.00 80.75 442 PRO A O 1
ATOM 3370 N N . GLY A 1 443 ? 11.945 -2.276 0.916 1.00 81.69 443 GLY A N 1
ATOM 3371 C CA . GLY A 1 443 ? 11.019 -1.865 1.982 1.00 81.69 443 GLY A CA 1
ATOM 3372 C C . GLY A 1 443 ? 9.696 -2.647 2.058 1.00 81.69 443 GLY A C 1
ATOM 3373 O O . GLY A 1 443 ? 9.099 -2.676 3.128 1.00 81.69 443 GLY A O 1
ATOM 3374 N N . ASN A 1 444 ? 9.272 -3.308 0.975 1.00 88.12 444 ASN A N 1
ATOM 3375 C CA . ASN A 1 444 ? 8.050 -4.122 0.908 1.00 88.12 444 ASN A CA 1
ATOM 3376 C C . ASN A 1 444 ? 8.345 -5.616 1.078 1.00 88.12 444 ASN A C 1
ATOM 3378 O O . ASN A 1 444 ? 7.454 -6.450 0.922 1.00 88.12 444 ASN A O 1
ATOM 3382 N N . LEU A 1 445 ? 9.596 -5.957 1.398 1.00 92.56 445 LEU A N 1
ATOM 3383 C CA . LEU A 1 445 ? 10.051 -7.319 1.607 1.00 92.56 445 LEU A CA 1
ATOM 3384 C C . LEU A 1 445 ? 10.516 -7.487 3.054 1.00 92.56 445 LEU A C 1
ATOM 3386 O O . LEU A 1 445 ? 11.278 -6.675 3.592 1.00 92.56 445 LEU A O 1
ATOM 3390 N N . MET A 1 446 ? 10.111 -8.586 3.681 1.00 94.69 446 MET A N 1
ATOM 3391 C CA . MET A 1 446 ? 10.459 -8.888 5.066 1.00 94.69 446 MET A CA 1
ATOM 3392 C C . MET A 1 446 ? 10.955 -10.322 5.220 1.00 94.69 446 MET A C 1
ATOM 3394 O O . MET A 1 446 ? 10.383 -11.254 4.673 1.00 94.69 446 MET A O 1
ATOM 3398 N N . TRP A 1 447 ? 12.019 -10.512 5.990 1.00 96.62 447 TRP A N 1
ATOM 3399 C CA . TRP A 1 447 ? 12.535 -11.824 6.352 1.00 96.62 447 TRP A CA 1
ATOM 3400 C C . TRP A 1 447 ? 11.873 -12.339 7.630 1.00 96.62 447 TRP A C 1
ATOM 3402 O O . TRP A 1 447 ? 12.010 -11.731 8.696 1.00 96.62 447 TRP A O 1
ATOM 3412 N N . TRP A 1 448 ? 11.208 -13.491 7.558 1.00 96.81 448 TRP A N 1
ATOM 3413 C CA . TRP A 1 448 ? 10.619 -14.153 8.722 1.00 96.81 448 TRP A CA 1
ATOM 3414 C C . TRP A 1 448 ? 10.584 -15.670 8.531 1.00 96.81 448 TRP A C 1
ATOM 3416 O O . TRP A 1 448 ? 10.304 -16.145 7.438 1.00 96.81 448 TRP A O 1
ATOM 3426 N N . LYS A 1 449 ? 10.884 -16.440 9.589 1.00 95.50 449 LYS A N 1
ATOM 3427 C CA . LYS A 1 449 ? 10.861 -17.923 9.582 1.00 95.50 449 LYS A CA 1
ATOM 3428 C C . LYS A 1 449 ? 11.557 -18.555 8.359 1.00 95.50 449 LYS A C 1
ATOM 3430 O O . LYS A 1 449 ? 11.042 -19.486 7.747 1.00 95.50 449 LYS A O 1
ATOM 3435 N N . ASP A 1 450 ? 12.732 -18.033 8.015 1.00 96.12 450 ASP A N 1
ATOM 3436 C CA . ASP A 1 450 ? 13.542 -18.455 6.866 1.00 96.12 450 ASP A CA 1
ATOM 3437 C C . ASP A 1 450 ? 12.859 -18.313 5.493 1.00 96.12 450 ASP A C 1
ATOM 3439 O O . ASP A 1 450 ? 13.112 -19.111 4.582 1.00 96.12 450 ASP A O 1
ATOM 3443 N N . ARG A 1 451 ? 11.974 -17.318 5.362 1.00 97.06 451 ARG A N 1
ATOM 3444 C CA . ARG A 1 451 ? 11.242 -16.953 4.144 1.00 97.06 451 ARG A CA 1
ATOM 3445 C C . ARG A 1 451 ? 11.266 -15.441 3.923 1.00 97.06 451 ARG A C 1
ATOM 3447 O O . ARG A 1 451 ? 11.433 -14.668 4.870 1.00 97.06 451 ARG A O 1
ATOM 3454 N N . ILE A 1 452 ? 11.064 -15.036 2.674 1.00 97.00 452 ILE A N 1
ATOM 3455 C CA . ILE A 1 452 ? 10.804 -13.657 2.260 1.00 97.00 452 ILE A CA 1
ATOM 3456 C C . ILE A 1 452 ? 9.292 -13.482 2.114 1.00 97.00 452 ILE A C 1
ATOM 3458 O O . ILE A 1 452 ? 8.662 -14.176 1.318 1.00 97.00 452 ILE A O 1
ATOM 3462 N N . TYR A 1 453 ? 8.737 -12.539 2.866 1.00 96.69 453 TYR A N 1
ATOM 3463 C CA . TYR A 1 453 ? 7.351 -12.105 2.775 1.00 96.69 453 TYR A CA 1
ATOM 3464 C C . TYR A 1 453 ? 7.245 -10.832 1.945 1.00 96.69 453 TYR A C 1
ATOM 3466 O O . TYR A 1 453 ? 7.934 -9.852 2.233 1.00 96.69 453 TYR A O 1
ATOM 3474 N N . PHE A 1 454 ? 6.355 -10.842 0.958 1.00 95.44 454 PHE A N 1
ATOM 3475 C CA . PHE A 1 454 ? 5.946 -9.650 0.216 1.00 95.44 454 PHE A CA 1
ATOM 3476 C C . PHE A 1 454 ? 4.775 -8.994 0.946 1.00 95.44 454 PHE A C 1
ATOM 3478 O O . PHE A 1 454 ? 3.778 -9.663 1.201 1.00 95.44 454 PHE A O 1
ATOM 3485 N N . LEU A 1 455 ? 4.890 -7.718 1.317 1.00 90.31 455 LEU A N 1
ATOM 3486 C CA . LEU A 1 455 ? 3.935 -7.073 2.226 1.00 90.31 455 LEU A CA 1
ATOM 3487 C C . LEU A 1 455 ? 2.877 -6.202 1.539 1.00 90.31 455 LEU A C 1
ATOM 3489 O O . LEU A 1 455 ? 1.770 -6.099 2.057 1.00 90.31 455 LEU A O 1
ATOM 3493 N N . ASP A 1 456 ? 3.205 -5.560 0.417 1.00 86.06 456 ASP A N 1
ATOM 3494 C CA . ASP A 1 456 ? 2.336 -4.574 -0.239 1.00 86.06 456 ASP A CA 1
ATOM 3495 C C . ASP A 1 456 ? 1.981 -5.029 -1.656 1.00 86.06 456 ASP A C 1
ATOM 3497 O O . ASP A 1 456 ? 2.857 -5.255 -2.482 1.00 86.06 456 ASP A O 1
ATOM 3501 N N . PHE A 1 457 ? 0.686 -5.140 -1.947 1.00 87.19 457 PHE A N 1
ATOM 3502 C CA . PHE A 1 457 ? 0.167 -5.527 -3.262 1.00 87.19 457 PHE A CA 1
ATOM 3503 C C . PHE A 1 457 ? -0.751 -4.465 -3.874 1.00 87.19 457 PHE A C 1
ATOM 3505 O O . PHE A 1 457 ? -1.564 -4.762 -4.760 1.00 87.19 457 PHE A O 1
ATOM 3512 N N . GLY A 1 458 ? -0.596 -3.210 -3.441 1.00 76.38 458 GLY A N 1
ATOM 3513 C CA . GLY A 1 458 ? -1.236 -2.053 -4.061 1.00 76.38 458 GLY A CA 1
ATOM 3514 C C . GLY A 1 458 ? -0.819 -1.864 -5.523 1.00 76.38 458 GLY A C 1
ATOM 3515 O O . GLY A 1 458 ? -1.584 -1.321 -6.320 1.00 76.38 458 GLY A O 1
ATOM 3516 N N . MET A 1 459 ? 0.358 -2.375 -5.910 1.00 79.81 459 MET A N 1
ATOM 3517 C CA . MET A 1 459 ? 0.874 -2.295 -7.276 1.00 79.81 459 MET A CA 1
ATOM 3518 C C . MET A 1 459 ? 1.257 -3.662 -7.849 1.00 79.81 459 MET A C 1
ATOM 3520 O O . MET A 1 459 ? 2.304 -4.236 -7.542 1.00 79.81 459 MET A O 1
ATOM 3524 N N . VAL A 1 460 ? 0.437 -4.134 -8.784 1.00 88.31 460 VAL A N 1
ATOM 3525 C CA . VAL A 1 460 ? 0.683 -5.330 -9.599 1.00 88.31 460 VAL A CA 1
ATOM 3526 C C . VAL A 1 460 ? 0.631 -4.979 -11.082 1.00 88.31 460 VAL A C 1
ATOM 3528 O O . VAL A 1 460 ? -0.070 -4.050 -11.494 1.00 88.31 460 VAL A O 1
ATOM 3531 N N . GLY A 1 461 ? 1.398 -5.713 -11.879 1.00 87.19 461 GLY A N 1
ATOM 3532 C CA . GLY A 1 461 ? 1.438 -5.593 -13.326 1.00 87.19 461 GLY A CA 1
ATOM 3533 C C . GLY A 1 461 ? 0.875 -6.839 -13.996 1.00 87.19 461 GLY A C 1
ATOM 3534 O O . GLY A 1 461 ? 1.007 -7.952 -13.485 1.00 87.19 461 GLY A O 1
ATOM 3535 N N . GLU A 1 462 ? 0.262 -6.641 -15.160 1.00 87.94 462 GLU A N 1
ATOM 3536 C CA . GLU A 1 462 ? -0.221 -7.726 -16.009 1.00 87.94 462 GLU A CA 1
ATOM 3537 C C . GLU A 1 462 ? 0.417 -7.650 -17.394 1.00 87.94 462 GLU A C 1
ATOM 3539 O O . GLU A 1 462 ? 0.574 -6.572 -17.971 1.00 87.94 462 GLU A O 1
ATOM 3544 N N . VAL A 1 463 ? 0.774 -8.817 -17.926 1.00 87.50 463 VAL A N 1
ATOM 3545 C CA . VAL A 1 463 ? 1.364 -8.978 -19.253 1.00 87.50 463 VAL A CA 1
ATOM 3546 C C . VAL A 1 463 ? 0.563 -10.024 -20.017 1.00 87.50 463 VAL A C 1
ATOM 3548 O O . VAL A 1 463 ? 0.568 -11.210 -19.673 1.00 87.50 463 VAL A O 1
ATOM 3551 N N . GLY A 1 464 ? -0.145 -9.581 -21.059 1.00 88.31 464 GLY A N 1
ATOM 3552 C CA . GLY A 1 464 ? -0.910 -10.460 -21.947 1.00 88.31 464 GLY A CA 1
ATOM 3553 C C . GLY A 1 464 ? -0.018 -11.448 -22.705 1.00 88.31 464 GLY A C 1
ATOM 3554 O O . GLY A 1 464 ? 1.180 -11.220 -22.846 1.00 88.31 464 GLY A O 1
ATOM 3555 N N . ALA A 1 465 ? -0.601 -12.539 -23.207 1.00 88.06 465 ALA A N 1
ATOM 3556 C CA . ALA A 1 465 ? 0.144 -13.614 -23.872 1.00 88.06 465 ALA A CA 1
ATOM 3557 C C . ALA A 1 465 ? 1.023 -13.111 -25.030 1.00 88.06 465 ALA A C 1
ATOM 3559 O O . ALA A 1 465 ? 2.218 -13.390 -25.035 1.00 88.06 465 ALA A O 1
ATOM 3560 N N . ASP A 1 466 ? 0.466 -12.288 -25.922 1.00 86.25 466 ASP A N 1
ATOM 3561 C CA . ASP A 1 466 ? 1.188 -11.721 -27.070 1.00 86.25 466 ASP A CA 1
ATOM 3562 C C . ASP A 1 466 ? 2.416 -10.906 -26.630 1.00 86.25 466 ASP A C 1
ATOM 3564 O O . ASP A 1 466 ? 3.503 -11.034 -27.190 1.00 86.25 466 ASP A O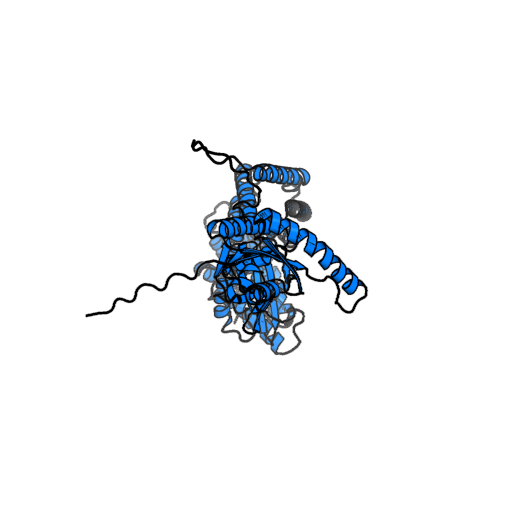 1
ATOM 3568 N N . MET A 1 467 ? 2.270 -10.111 -25.566 1.00 83.50 467 MET A N 1
ATOM 3569 C CA . MET A 1 467 ? 3.372 -9.328 -25.004 1.00 83.50 467 MET A CA 1
ATOM 3570 C C . MET A 1 467 ? 4.431 -10.222 -24.352 1.00 83.50 467 MET A C 1
ATOM 3572 O O . MET A 1 467 ? 5.618 -9.924 -24.438 1.00 83.50 467 MET A O 1
ATOM 3576 N N . ARG A 1 468 ? 4.038 -11.334 -23.718 1.00 88.75 468 ARG A N 1
ATOM 3577 C CA . ARG A 1 468 ? 5.001 -12.303 -23.168 1.00 88.75 468 ARG A CA 1
ATOM 3578 C C . ARG A 1 468 ? 5.814 -12.970 -24.272 1.00 88.75 468 ARG A C 1
ATOM 3580 O O . ARG A 1 468 ? 7.022 -13.116 -24.116 1.00 88.75 468 ARG A O 1
ATOM 3587 N N . GLU A 1 469 ? 5.186 -13.313 -25.394 1.00 87.56 469 GLU A N 1
ATOM 3588 C CA . GLU A 1 469 ? 5.901 -13.822 -26.569 1.00 87.56 469 GLU A CA 1
ATOM 3589 C C . GLU A 1 469 ? 6.885 -12.775 -27.106 1.00 87.56 469 GLU A C 1
ATOM 3591 O O . GLU A 1 469 ? 8.056 -13.081 -27.320 1.00 87.56 469 GLU A O 1
ATOM 3596 N N . GLN A 1 470 ? 6.460 -11.517 -27.237 1.00 86.50 470 GLN A N 1
ATOM 3597 C CA . GLN A 1 470 ? 7.330 -10.425 -27.687 1.00 86.50 470 GLN A CA 1
ATOM 3598 C C . GLN A 1 470 ? 8.494 -10.156 -26.721 1.00 86.50 470 GLN A C 1
ATOM 3600 O O . GLN A 1 470 ? 9.616 -9.932 -27.168 1.00 86.50 470 GLN A O 1
ATOM 3605 N N . LEU A 1 471 ? 8.264 -10.237 -25.408 1.00 84.62 471 LEU A N 1
ATOM 3606 C CA . LEU A 1 471 ? 9.315 -10.181 -24.390 1.00 84.62 471 LEU A CA 1
ATOM 3607 C C . LEU A 1 471 ? 10.341 -11.302 -24.573 1.00 84.62 471 LEU A C 1
ATOM 3609 O O . LEU A 1 471 ? 11.541 -11.047 -24.506 1.00 84.62 471 LEU A O 1
ATOM 3613 N N . MET A 1 472 ? 9.893 -12.531 -24.839 1.00 85.12 472 MET A N 1
ATOM 3614 C CA . MET A 1 472 ? 10.801 -13.645 -25.125 1.00 85.12 472 MET A CA 1
ATOM 3615 C C . MET A 1 472 ? 11.611 -13.396 -26.401 1.00 85.12 472 MET A C 1
ATOM 3617 O O . MET A 1 472 ? 12.807 -13.677 -26.413 1.00 85.12 472 MET A O 1
ATOM 3621 N N . LEU A 1 473 ? 11.003 -12.826 -27.448 1.00 88.69 473 LEU A N 1
ATOM 3622 C CA . LEU A 1 473 ? 11.717 -12.452 -28.673 1.00 88.69 473 LEU A CA 1
ATOM 3623 C C . LEU A 1 473 ? 12.750 -11.347 -28.424 1.00 88.69 473 LEU A C 1
ATOM 3625 O O . LEU A 1 473 ? 13.866 -11.461 -28.919 1.00 88.69 473 LEU A O 1
ATOM 3629 N N . LEU A 1 474 ? 12.421 -10.326 -27.623 1.00 85.56 474 LEU A N 1
ATOM 3630 C CA . LEU A 1 474 ? 13.371 -9.285 -27.210 1.00 85.56 474 LEU A CA 1
ATOM 3631 C C . LEU A 1 474 ? 14.570 -9.891 -26.472 1.00 85.56 474 LEU A C 1
ATOM 3633 O O . LEU A 1 474 ? 15.717 -9.614 -26.819 1.00 85.56 474 LEU A O 1
ATOM 3637 N N . LEU A 1 475 ? 14.311 -10.745 -25.477 1.00 80.69 475 LEU A N 1
ATOM 3638 C CA . LEU A 1 475 ? 15.361 -11.417 -24.708 1.00 80.69 475 LEU A CA 1
ATOM 3639 C C . LEU A 1 475 ? 16.209 -12.338 -25.597 1.00 80.69 475 LEU A C 1
ATOM 3641 O O . LEU A 1 475 ? 17.429 -12.374 -25.458 1.00 80.69 475 LEU A O 1
ATOM 3645 N N . MET A 1 476 ? 15.585 -13.044 -26.543 1.00 82.38 476 MET A N 1
ATOM 3646 C CA . MET A 1 476 ? 16.271 -13.903 -27.508 1.00 82.38 476 MET A CA 1
ATOM 3647 C C . MET A 1 476 ? 17.137 -13.098 -28.485 1.00 82.38 476 MET A C 1
ATOM 3649 O O . MET A 1 476 ? 18.270 -13.494 -28.746 1.00 82.38 476 MET A O 1
ATOM 3653 N N . ALA A 1 477 ? 16.641 -11.970 -28.996 1.00 85.88 477 ALA A N 1
ATOM 3654 C CA . ALA A 1 477 ? 17.398 -11.073 -29.867 1.00 85.88 477 ALA A CA 1
ATOM 3655 C C . ALA A 1 477 ? 18.613 -10.485 -29.140 1.00 85.88 477 ALA A C 1
ATOM 3657 O O . ALA A 1 477 ? 19.724 -10.477 -29.673 1.00 85.88 477 ALA A O 1
ATOM 3658 N N . PHE A 1 478 ? 18.407 -10.069 -27.888 1.00 79.75 478 PHE A N 1
ATOM 3659 C CA . PHE A 1 478 ? 19.475 -9.590 -27.024 1.00 79.75 478 PHE A CA 1
ATOM 3660 C C . PHE A 1 478 ? 20.529 -10.679 -26.778 1.00 79.75 478 PHE A C 1
ATOM 3662 O O . PHE A 1 478 ? 21.719 -10.421 -26.942 1.00 79.75 478 PHE A O 1
ATOM 3669 N N . TRP A 1 479 ? 20.098 -11.909 -26.465 1.00 74.81 479 TRP A N 1
ATOM 3670 C CA . TRP A 1 479 ? 20.990 -13.059 -26.287 1.00 74.81 479 TRP A CA 1
ATOM 3671 C C . TRP A 1 479 ? 21.812 -13.323 -27.547 1.00 74.81 479 TRP A C 1
ATOM 3673 O O . TRP A 1 479 ? 23.028 -13.478 -27.475 1.00 74.81 479 TRP A O 1
ATOM 3683 N N . GLN A 1 480 ? 21.171 -13.378 -28.714 1.00 82.50 480 GLN A N 1
ATOM 3684 C CA . GLN A 1 480 ? 21.835 -13.722 -29.974 1.00 82.50 480 GLN A CA 1
ATOM 3685 C C . GLN A 1 480 ? 22.782 -12.639 -30.500 1.00 82.50 480 GLN A C 1
ATOM 3687 O O . GLN A 1 480 ? 23.389 -12.830 -31.553 1.00 82.50 480 GLN A O 1
ATOM 3692 N N . GLU A 1 481 ? 22.931 -11.527 -29.778 1.00 81.44 481 GLU A N 1
ATOM 3693 C CA . GLU A 1 481 ? 23.669 -10.350 -30.226 1.00 81.44 481 GLU A CA 1
ATOM 3694 C C . GLU A 1 481 ? 23.128 -9.801 -31.568 1.00 81.44 481 GLU A C 1
ATOM 3696 O O . GLU A 1 481 ? 23.865 -9.197 -32.352 1.00 81.44 481 GLU A O 1
ATOM 3701 N N . ASP A 1 482 ? 21.833 -10.001 -31.845 1.00 89.12 482 ASP A N 1
ATOM 3702 C CA . ASP A 1 482 ? 21.203 -9.615 -33.108 1.00 89.12 482 ASP A CA 1
ATOM 3703 C C . ASP A 1 482 ? 20.522 -8.246 -32.987 1.00 89.12 482 ASP A C 1
ATOM 3705 O O . ASP A 1 482 ? 19.331 -8.120 -32.696 1.00 89.12 482 ASP A O 1
ATOM 3709 N N . VAL A 1 483 ? 21.314 -7.198 -33.230 1.00 90.69 483 VAL A N 1
ATOM 3710 C CA . VAL A 1 483 ? 20.865 -5.795 -33.218 1.00 90.69 483 VAL A CA 1
ATOM 3711 C C . VAL A 1 483 ? 19.723 -5.557 -34.211 1.00 90.69 483 VAL A C 1
ATOM 3713 O O . VAL A 1 483 ? 18.809 -4.781 -33.926 1.00 90.69 483 VAL A O 1
ATOM 3716 N N . GLY A 1 484 ? 19.767 -6.204 -35.381 1.00 91.50 484 GLY A N 1
ATOM 3717 C CA . GLY A 1 484 ? 18.733 -6.053 -36.405 1.00 91.50 484 GLY A CA 1
ATOM 3718 C C . GLY A 1 484 ? 17.411 -6.627 -35.919 1.00 91.50 484 GLY A C 1
ATOM 3719 O O . GLY A 1 484 ? 16.404 -5.925 -35.893 1.00 91.50 484 GLY A O 1
ATOM 3720 N N . PHE A 1 485 ? 17.445 -7.861 -35.420 1.00 92.00 485 PHE A N 1
ATOM 3721 C CA . PHE A 1 485 ? 16.255 -8.504 -34.885 1.00 92.00 485 PHE A CA 1
ATOM 3722 C C . PHE A 1 485 ? 15.697 -7.774 -33.655 1.00 92.00 485 PHE A C 1
ATOM 3724 O O . PHE A 1 485 ? 14.486 -7.588 -33.550 1.00 92.00 485 PHE A O 1
ATOM 3731 N N . LEU A 1 486 ? 16.555 -7.277 -32.757 1.00 89.44 486 LEU A N 1
ATOM 3732 C CA . LEU A 1 486 ? 16.117 -6.497 -31.595 1.00 89.44 486 LEU A CA 1
ATOM 3733 C C . LEU A 1 486 ? 15.417 -5.192 -32.013 1.00 89.44 486 LEU A C 1
ATOM 3735 O O . LEU A 1 486 ? 14.412 -4.798 -31.412 1.00 89.44 486 LEU A O 1
ATOM 3739 N N . THR A 1 487 ? 15.914 -4.550 -33.073 1.00 91.44 487 THR A N 1
ATOM 3740 C CA . THR A 1 487 ? 15.299 -3.356 -33.668 1.00 91.44 487 THR A CA 1
ATOM 3741 C C . THR A 1 487 ? 13.928 -3.684 -34.256 1.00 91.44 487 THR A C 1
ATOM 3743 O O . THR A 1 487 ? 12.954 -2.997 -33.948 1.00 91.44 487 THR A O 1
ATOM 3746 N N . ASP A 1 488 ? 13.823 -4.765 -35.033 1.00 90.25 488 ASP A N 1
ATOM 3747 C CA . ASP A 1 488 ? 12.565 -5.197 -35.654 1.00 90.25 488 ASP A CA 1
ATOM 3748 C C . ASP A 1 488 ? 11.487 -5.505 -34.604 1.00 90.25 488 ASP A C 1
ATOM 3750 O O . ASP A 1 488 ? 10.345 -5.053 -34.724 1.00 90.25 488 ASP A O 1
ATOM 3754 N N . VAL A 1 489 ? 11.847 -6.224 -33.534 1.00 89.06 489 VAL A N 1
ATOM 3755 C CA . VAL A 1 489 ? 10.921 -6.534 -32.433 1.00 89.06 489 VAL A CA 1
ATOM 3756 C C . VAL A 1 489 ? 10.493 -5.258 -31.696 1.00 89.06 489 VAL A C 1
ATOM 3758 O O . VAL A 1 489 ? 9.318 -5.113 -31.354 1.00 89.06 489 VAL A O 1
ATOM 3761 N N . SER A 1 490 ? 11.401 -4.298 -31.500 1.00 88.19 490 SER A N 1
ATOM 3762 C CA . SER A 1 490 ? 11.081 -3.006 -30.870 1.00 88.19 490 SER A CA 1
ATOM 3763 C C . SER A 1 490 ? 10.104 -2.177 -31.716 1.00 88.19 490 SER A C 1
ATOM 3765 O O . SER A 1 490 ? 9.122 -1.646 -31.193 1.00 88.19 490 SER A O 1
ATOM 3767 N N . LEU A 1 491 ? 10.308 -2.123 -33.037 1.00 88.25 491 LEU A N 1
ATOM 3768 C CA . LEU A 1 491 ? 9.387 -1.460 -33.967 1.00 88.25 491 LEU A CA 1
ATOM 3769 C C . LEU A 1 491 ? 8.020 -2.154 -34.010 1.00 88.25 491 LEU A C 1
ATOM 3771 O O . LEU A 1 491 ? 6.988 -1.482 -34.078 1.00 88.25 491 LEU A O 1
ATOM 3775 N N . MET A 1 492 ? 7.994 -3.488 -33.936 1.00 86.31 492 MET A N 1
ATOM 3776 C CA . MET A 1 492 ? 6.757 -4.264 -33.843 1.00 86.31 492 MET A CA 1
ATOM 3777 C C . MET A 1 492 ? 5.968 -3.923 -32.578 1.00 86.31 492 MET A C 1
ATOM 3779 O O . MET A 1 492 ? 4.765 -3.673 -32.657 1.00 86.31 492 MET A O 1
ATOM 3783 N N . LEU A 1 493 ? 6.642 -3.868 -31.430 1.00 83.62 493 LEU A N 1
ATOM 3784 C CA . LEU A 1 493 ? 6.043 -3.539 -30.136 1.00 83.62 493 LEU A CA 1
ATOM 3785 C C . LEU A 1 493 ? 5.444 -2.132 -30.090 1.00 83.62 493 LEU A C 1
ATOM 3787 O O . LEU A 1 493 ? 4.380 -1.935 -29.508 1.00 83.62 493 LEU A O 1
ATOM 3791 N N . ALA A 1 494 ? 6.106 -1.168 -30.726 1.00 81.75 494 ALA A N 1
ATOM 3792 C CA . ALA A 1 494 ? 5.622 0.204 -30.834 1.00 81.75 494 ALA A CA 1
ATOM 3793 C C . ALA A 1 494 ? 4.539 0.400 -31.915 1.00 81.75 494 ALA A C 1
ATOM 3795 O O . ALA A 1 494 ? 4.049 1.514 -32.097 1.00 81.75 494 ALA A O 1
ATOM 3796 N N . GLY A 1 495 ? 4.173 -0.646 -32.672 1.00 81.06 495 GLY A N 1
ATOM 3797 C CA . GLY A 1 495 ? 3.254 -0.519 -33.810 1.00 81.06 495 GLY A CA 1
ATOM 3798 C C . GLY A 1 495 ? 3.802 0.389 -34.920 1.00 81.06 495 GLY A C 1
ATOM 3799 O O . GLY A 1 495 ? 3.041 1.042 -35.632 1.00 81.06 495 GLY A O 1
ATOM 3800 N N . ALA A 1 496 ? 5.127 0.458 -35.038 1.00 76.56 496 ALA A N 1
ATOM 3801 C CA . ALA A 1 496 ? 5.860 1.452 -35.812 1.00 76.56 496 ALA A CA 1
ATOM 3802 C C . ALA A 1 496 ? 6.462 0.907 -37.122 1.00 76.56 496 ALA A C 1
ATOM 3804 O O . ALA A 1 496 ? 7.131 1.648 -37.835 1.00 76.56 496 ALA A O 1
ATOM 3805 N N . ILE A 1 497 ? 6.201 -0.362 -37.461 1.00 67.19 497 ILE A N 1
ATOM 3806 C CA . ILE A 1 497 ? 6.788 -1.063 -38.622 1.00 67.19 497 ILE A CA 1
A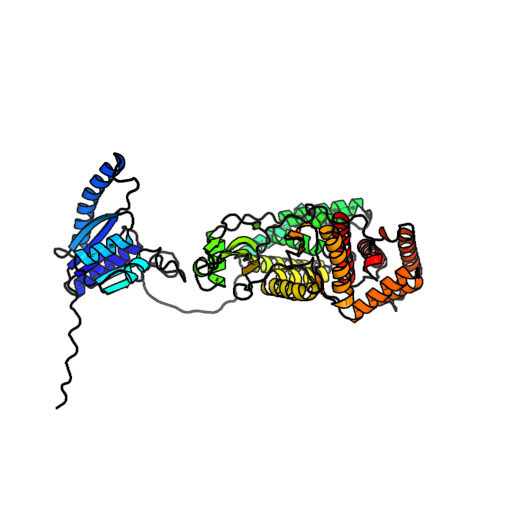TOM 3807 C C . ILE A 1 497 ? 6.598 -0.286 -39.943 1.00 67.19 497 ILE A C 1
ATOM 3809 O O . ILE A 1 497 ? 7.501 -0.263 -40.774 1.00 67.19 497 ILE A O 1
ATOM 3813 N N . ASP A 1 498 ? 5.459 0.391 -40.124 1.00 64.50 498 ASP A N 1
ATOM 3814 C CA . ASP A 1 498 ? 5.092 1.067 -41.381 1.00 64.50 498 ASP A CA 1
ATOM 3815 C C . ASP A 1 498 ? 5.279 2.603 -41.357 1.00 64.50 498 ASP A C 1
ATOM 3817 O O . ASP A 1 498 ? 4.807 3.315 -42.251 1.00 64.50 498 ASP A O 1
ATOM 3821 N N . ARG A 1 499 ? 5.940 3.158 -40.332 1.00 72.75 499 ARG A N 1
ATOM 3822 C CA . ARG A 1 499 ? 6.136 4.611 -40.180 1.00 72.75 499 ARG A CA 1
ATOM 3823 C C . ARG A 1 499 ? 7.299 5.103 -41.050 1.00 72.75 499 ARG A C 1
ATOM 3825 O O . ARG A 1 499 ? 8.466 4.903 -40.735 1.00 72.75 499 ARG A O 1
ATOM 3832 N N . SER A 1 500 ? 6.981 5.798 -42.145 1.00 67.25 500 SER A N 1
ATOM 3833 C CA . SER A 1 500 ? 7.978 6.330 -43.092 1.00 67.25 500 SER A CA 1
ATOM 3834 C C . SER A 1 500 ? 8.790 7.526 -42.574 1.00 67.25 500 SER A C 1
ATOM 3836 O O . SER A 1 500 ? 9.738 7.952 -43.227 1.00 67.25 500 SER A O 1
ATOM 3838 N N . ASP A 1 501 ? 8.365 8.126 -41.466 1.00 77.94 501 ASP A N 1
ATOM 3839 C CA . ASP A 1 501 ? 8.992 9.280 -40.816 1.00 77.94 501 ASP A CA 1
ATOM 3840 C C . ASP A 1 501 ? 10.093 8.900 -39.812 1.00 77.94 501 ASP A C 1
ATOM 3842 O O . ASP A 1 501 ? 10.823 9.784 -39.369 1.00 77.94 501 ASP A O 1
ATOM 3846 N N . LEU A 1 502 ? 10.235 7.613 -39.478 1.00 81.12 502 LEU A N 1
ATOM 3847 C CA . LEU A 1 502 ? 11.237 7.129 -38.529 1.00 81.12 502 LEU A CA 1
ATOM 3848 C C . LEU A 1 502 ? 12.604 6.924 -39.188 1.00 81.12 502 LEU A C 1
ATOM 3850 O O . LEU A 1 502 ? 12.728 6.268 -40.224 1.00 81.12 502 LEU A O 1
ATOM 3854 N N . ASP A 1 503 ? 13.653 7.419 -38.534 1.00 85.75 503 ASP A N 1
ATOM 3855 C CA . ASP A 1 503 ? 15.040 7.119 -38.894 1.00 85.75 503 ASP A CA 1
ATOM 3856 C C . ASP A 1 503 ? 15.465 5.781 -38.268 1.00 85.75 503 ASP A C 1
ATOM 3858 O O . ASP A 1 503 ? 16.128 5.719 -37.231 1.00 85.75 503 ASP A O 1
ATOM 3862 N N . VAL A 1 504 ? 15.035 4.686 -38.903 1.00 87.75 504 VAL A N 1
ATOM 3863 C CA . VAL A 1 504 ? 15.299 3.316 -38.431 1.00 87.75 504 VAL A CA 1
ATOM 3864 C C . VAL A 1 504 ? 16.797 3.031 -38.323 1.00 87.75 504 VAL A C 1
ATOM 3866 O O . VAL A 1 504 ? 17.220 2.330 -37.409 1.00 87.75 504 VAL A O 1
ATOM 3869 N N . THR A 1 505 ? 17.617 3.593 -39.218 1.00 88.75 505 THR A N 1
ATOM 3870 C CA . THR A 1 505 ? 19.072 3.395 -39.185 1.00 88.75 505 THR A CA 1
ATOM 3871 C C . THR A 1 505 ? 19.670 3.991 -37.919 1.00 88.75 505 THR A C 1
ATOM 3873 O O . THR A 1 505 ? 20.411 3.306 -37.219 1.00 88.75 505 THR A O 1
ATOM 3876 N N . LYS A 1 506 ? 19.301 5.228 -37.580 1.00 89.56 506 LYS A N 1
ATOM 3877 C CA . LYS A 1 506 ? 19.794 5.882 -36.367 1.00 89.56 506 LYS A CA 1
ATOM 3878 C C . LYS A 1 506 ? 19.290 5.203 -35.088 1.00 89.56 506 LYS A C 1
ATOM 3880 O O . LYS A 1 506 ? 20.039 5.086 -34.121 1.00 89.56 506 LYS A O 1
ATOM 3885 N N . PHE A 1 507 ? 18.043 4.730 -35.080 1.00 89.94 507 PHE A N 1
ATOM 3886 C CA . PHE A 1 507 ? 17.507 3.948 -33.963 1.00 89.94 507 PHE A CA 1
ATOM 3887 C C . PHE A 1 507 ? 18.281 2.633 -33.776 1.00 89.94 507 PHE A C 1
ATOM 3889 O O . PHE A 1 507 ? 18.719 2.324 -32.669 1.00 89.94 507 PHE A O 1
ATOM 3896 N N . GLN A 1 508 ? 18.530 1.900 -34.865 1.00 91.69 508 GLN A N 1
ATOM 3897 C CA . GLN A 1 508 ? 19.310 0.662 -34.852 1.00 91.69 508 GLN A CA 1
ATOM 3898 C C . GLN A 1 508 ? 20.756 0.881 -34.376 1.00 91.69 508 GLN A C 1
ATOM 3900 O O . GLN A 1 508 ? 21.291 0.045 -33.648 1.00 91.69 508 GLN A O 1
ATOM 3905 N N . GLU A 1 509 ? 21.394 1.991 -34.763 1.00 91.75 509 GLU A N 1
ATOM 3906 C CA . GLU A 1 509 ? 22.734 2.362 -34.287 1.00 91.75 509 GLU A CA 1
ATOM 3907 C C . GLU A 1 509 ? 22.766 2.513 -32.758 1.00 91.75 509 GLU A C 1
ATOM 3909 O O . GLU A 1 509 ? 23.614 1.903 -32.107 1.00 91.75 509 GLU A O 1
ATOM 3914 N N . GLU A 1 510 ? 21.810 3.237 -32.166 1.00 91.81 510 GLU A N 1
ATOM 3915 C CA . GLU A 1 510 ? 21.742 3.413 -30.707 1.00 91.81 510 GLU A CA 1
ATOM 3916 C C . GLU A 1 510 ? 21.380 2.123 -29.954 1.00 91.81 510 GLU A C 1
ATOM 3918 O O . GLU A 1 510 ? 21.924 1.864 -28.879 1.00 91.81 510 GLU A O 1
ATOM 3923 N N . ILE A 1 511 ? 20.515 1.272 -30.516 1.00 90.19 511 ILE A N 1
ATOM 3924 C CA . ILE A 1 511 ? 20.265 -0.072 -29.968 1.00 90.19 511 ILE A CA 1
ATOM 3925 C C . ILE A 1 511 ? 21.546 -0.925 -30.024 1.00 90.19 511 ILE A C 1
ATOM 3927 O O . ILE A 1 511 ? 21.847 -1.664 -29.085 1.00 90.19 511 ILE A O 1
ATOM 3931 N N . GLY A 1 512 ? 22.349 -0.791 -31.081 1.00 88.69 512 GLY A N 1
ATOM 3932 C CA . GLY A 1 512 ? 23.655 -1.441 -31.191 1.00 88.69 512 GLY A CA 1
ATOM 3933 C C . GLY A 1 512 ? 24.655 -0.962 -30.135 1.00 88.69 512 GLY A C 1
ATOM 3934 O O . GLY A 1 512 ? 25.360 -1.782 -29.540 1.00 88.69 512 GLY A O 1
ATOM 3935 N N . GLU A 1 513 ? 24.696 0.343 -29.855 1.00 89.00 513 GLU A N 1
ATOM 3936 C CA . GLU A 1 513 ? 25.502 0.918 -28.769 1.00 89.00 513 GLU A CA 1
ATOM 3937 C C . GLU A 1 513 ? 25.065 0.388 -27.399 1.00 89.00 513 GLU A C 1
ATOM 3939 O O . GLU A 1 513 ? 25.912 -0.002 -26.588 1.00 89.00 513 GLU A O 1
ATOM 3944 N N . LEU A 1 514 ? 23.750 0.303 -27.168 1.00 86.62 514 LEU A N 1
ATOM 3945 C CA . LEU A 1 514 ? 23.169 -0.280 -25.962 1.00 86.62 514 LEU A CA 1
ATOM 3946 C C . LEU A 1 514 ? 23.627 -1.732 -25.775 1.00 86.62 514 LEU A C 1
ATOM 3948 O O . LEU A 1 514 ? 24.165 -2.082 -24.727 1.00 86.62 514 LEU A O 1
ATOM 3952 N N . MET A 1 515 ? 23.481 -2.576 -26.796 1.00 82.06 515 MET A N 1
ATOM 3953 C CA . MET A 1 515 ? 23.925 -3.973 -26.728 1.00 82.06 515 MET A CA 1
ATOM 3954 C C . MET A 1 515 ? 25.436 -4.085 -26.485 1.00 82.06 515 MET A C 1
ATOM 3956 O O . MET A 1 515 ? 25.880 -4.873 -25.648 1.00 82.06 515 MET A O 1
ATOM 3960 N N . ALA A 1 516 ? 26.243 -3.260 -27.159 1.00 83.00 516 ALA A N 1
ATOM 3961 C CA . ALA A 1 516 ? 27.694 -3.252 -26.988 1.00 83.00 516 ALA A CA 1
ATOM 3962 C C . ALA A 1 516 ? 28.129 -2.839 -25.570 1.00 83.00 516 ALA A C 1
ATOM 3964 O O . ALA A 1 516 ? 29.128 -3.357 -25.069 1.00 83.00 516 ALA A O 1
ATOM 3965 N N . LYS A 1 517 ? 27.382 -1.947 -24.908 1.00 81.25 517 LYS A N 1
ATOM 3966 C CA . LYS A 1 517 ? 27.635 -1.506 -23.527 1.00 81.25 517 LYS A CA 1
ATOM 3967 C C . LYS A 1 517 ? 27.523 -2.652 -22.519 1.00 81.25 517 LYS A C 1
ATOM 3969 O O . LYS A 1 517 ? 28.369 -2.766 -21.636 1.00 81.25 517 LYS A O 1
ATOM 3974 N N . TYR A 1 518 ? 26.515 -3.510 -22.660 1.00 74.50 518 TYR A N 1
ATOM 3975 C CA . TYR A 1 518 ? 26.293 -4.640 -21.746 1.00 74.50 518 TYR A CA 1
ATOM 3976 C C . TYR A 1 518 ? 27.113 -5.890 -22.110 1.00 74.50 518 TYR A C 1
ATOM 3978 O O . TYR A 1 518 ? 27.217 -6.812 -21.307 1.00 74.50 518 TYR A O 1
ATOM 3986 N N . ARG A 1 519 ? 27.773 -5.892 -23.276 1.00 65.25 519 ARG A N 1
ATOM 3987 C CA . ARG A 1 519 ? 28.615 -6.989 -23.783 1.00 65.25 519 ARG A CA 1
ATOM 3988 C C . ARG A 1 519 ? 29.857 -7.290 -22.941 1.00 65.25 519 ARG A C 1
ATOM 3990 O O . ARG A 1 519 ? 30.327 -8.422 -22.922 1.00 65.25 519 ARG A O 1
ATOM 3997 N N . THR A 1 520 ? 30.466 -6.274 -22.328 1.00 55.78 520 THR A N 1
ATOM 3998 C CA . THR A 1 520 ? 31.747 -6.430 -21.607 1.00 55.78 520 THR A CA 1
ATOM 3999 C C . THR A 1 520 ? 31.587 -6.834 -20.146 1.00 55.78 520 THR A C 1
ATOM 4001 O O . THR A 1 520 ? 32.586 -7.100 -19.477 1.00 55.78 520 THR A O 1
ATOM 4004 N N . SER A 1 521 ? 30.353 -6.851 -19.652 1.00 59.94 521 SER A N 1
ATOM 4005 C CA . SER A 1 521 ? 30.010 -7.324 -18.315 1.00 59.94 521 SER A CA 1
ATOM 4006 C C . SER A 1 521 ? 30.049 -8.852 -18.288 1.00 59.94 521 SER A C 1
ATOM 4008 O O . SER A 1 521 ? 29.744 -9.496 -19.293 1.00 59.94 521 SER A O 1
ATOM 4010 N N . SER A 1 522 ? 30.447 -9.459 -17.166 1.00 52.81 522 SER A N 1
ATOM 4011 C CA . SER A 1 522 ? 30.257 -10.906 -17.025 1.00 52.81 522 SER A CA 1
ATOM 4012 C C . SER A 1 522 ? 28.752 -11.219 -17.045 1.00 52.81 522 SER A C 1
ATOM 4014 O O . SER A 1 522 ? 27.953 -10.346 -16.714 1.00 52.81 522 SER A O 1
ATOM 4016 N N . LEU A 1 523 ? 28.344 -12.427 -17.454 1.00 47.91 523 LEU A N 1
ATOM 4017 C CA . LEU A 1 523 ? 26.923 -12.829 -17.456 1.00 47.91 523 LEU A CA 1
ATOM 4018 C C . LEU A 1 523 ? 26.268 -12.587 -16.081 1.00 47.91 523 LEU A C 1
ATOM 4020 O O . LEU A 1 523 ? 25.188 -12.007 -16.022 1.00 47.91 523 LEU A O 1
ATOM 4024 N N . ALA A 1 524 ? 27.001 -12.852 -14.997 1.00 48.28 524 ALA A N 1
ATOM 4025 C CA . ALA A 1 524 ? 26.591 -12.564 -13.623 1.00 48.28 524 ALA A CA 1
ATOM 4026 C C . ALA A 1 524 ? 26.333 -11.069 -13.324 1.00 48.28 524 ALA A C 1
ATOM 4028 O O . ALA A 1 524 ? 25.579 -10.745 -12.411 1.00 48.28 524 ALA A O 1
ATOM 4029 N N . ASP A 1 525 ? 26.919 -10.151 -14.097 1.00 57.09 525 ASP A N 1
ATOM 4030 C CA . ASP A 1 525 ? 26.774 -8.700 -13.926 1.00 57.09 525 ASP A CA 1
ATOM 4031 C C . ASP A 1 525 ? 25.684 -8.088 -14.830 1.00 57.09 525 ASP A C 1
ATOM 4033 O O . ASP A 1 525 ? 25.393 -6.890 -14.725 1.00 57.09 525 ASP A O 1
ATOM 4037 N N . ILE A 1 526 ? 25.092 -8.860 -15.754 1.00 64.25 526 ILE A N 1
ATOM 4038 C CA . ILE A 1 526 ? 24.073 -8.340 -16.673 1.00 64.25 526 ILE A CA 1
ATOM 4039 C C . ILE A 1 526 ? 22.733 -8.198 -15.936 1.00 64.25 526 ILE A C 1
ATOM 4041 O O . ILE A 1 526 ? 22.108 -9.161 -15.491 1.00 64.25 526 ILE A O 1
ATOM 4045 N N . GLN A 1 527 ? 22.252 -6.957 -15.856 1.00 71.81 527 GLN A N 1
ATOM 4046 C CA . GLN A 1 527 ? 20.979 -6.621 -15.228 1.00 71.81 527 GLN A CA 1
ATOM 4047 C C . GLN A 1 527 ? 19.911 -6.362 -16.299 1.00 71.81 527 GLN A C 1
ATOM 4049 O O . GLN A 1 527 ? 19.933 -5.336 -16.981 1.00 71.81 527 GLN A O 1
ATOM 4054 N N . LEU A 1 528 ? 18.963 -7.295 -16.449 1.00 76.69 528 LEU A N 1
ATOM 4055 C CA . LEU A 1 528 ? 17.877 -7.199 -17.432 1.00 76.69 528 LEU A CA 1
ATOM 4056 C C . LEU A 1 528 ? 16.976 -5.982 -17.195 1.00 76.69 528 LEU A C 1
ATOM 4058 O O . LEU A 1 528 ? 16.519 -5.369 -18.156 1.00 76.69 528 LEU A O 1
ATOM 4062 N N . GLY A 1 529 ? 16.738 -5.607 -15.934 1.00 80.31 529 GLY A N 1
ATOM 4063 C CA . GLY A 1 529 ? 15.919 -4.439 -15.605 1.00 80.31 529 GLY A CA 1
ATOM 4064 C C . GLY A 1 529 ? 16.458 -3.137 -16.218 1.00 80.31 529 GLY A C 1
ATOM 4065 O O . GLY A 1 529 ? 15.757 -2.519 -17.023 1.00 80.31 529 GLY A O 1
ATOM 4066 N N . PRO A 1 530 ? 17.708 -2.743 -15.909 1.00 80.06 530 PRO A N 1
ATOM 4067 C CA . PRO A 1 530 ? 18.384 -1.601 -16.526 1.00 80.06 530 PRO A CA 1
ATOM 4068 C C . PRO A 1 530 ? 18.434 -1.636 -18.056 1.00 80.06 530 PRO A C 1
ATOM 4070 O O . PRO A 1 530 ? 18.232 -0.599 -18.682 1.00 80.06 530 PRO A O 1
ATOM 4073 N N . ILE A 1 531 ? 18.636 -2.807 -18.673 1.00 84.12 531 ILE A N 1
ATOM 4074 C CA . ILE A 1 531 ? 18.623 -2.936 -20.141 1.00 84.12 531 ILE A CA 1
ATOM 4075 C C . ILE A 1 531 ? 17.255 -2.548 -20.708 1.00 84.12 531 ILE A C 1
ATOM 4077 O O . ILE A 1 531 ? 17.177 -1.739 -21.630 1.00 84.12 531 ILE A O 1
ATOM 4081 N N . LEU A 1 532 ? 16.170 -3.096 -20.152 1.00 84.12 532 LEU A N 1
ATOM 4082 C CA . LEU A 1 532 ? 14.809 -2.794 -20.608 1.00 84.12 532 LEU A CA 1
ATOM 4083 C C . LEU A 1 532 ? 14.430 -1.324 -20.374 1.00 84.12 532 LEU A C 1
ATOM 4085 O O . LEU A 1 532 ? 13.723 -0.731 -21.192 1.00 84.12 532 LEU A O 1
ATOM 4089 N N . GLN A 1 533 ? 14.913 -0.723 -19.284 1.00 81.81 533 GLN A N 1
ATOM 4090 C CA . GLN A 1 533 ? 14.735 0.706 -19.015 1.00 81.81 533 GLN A CA 1
ATOM 4091 C C . GLN A 1 533 ? 15.464 1.565 -20.050 1.00 81.81 533 GLN A C 1
ATOM 4093 O O . GLN A 1 533 ? 14.839 2.412 -20.682 1.00 81.81 533 GLN A O 1
ATOM 4098 N N . GLU A 1 534 ? 16.749 1.308 -20.288 1.00 85.06 534 GLU A N 1
ATOM 4099 C CA . GLU A 1 534 ? 17.551 2.070 -21.250 1.00 85.06 534 GLU A CA 1
ATOM 4100 C C . GLU A 1 534 ? 17.032 1.879 -22.686 1.00 85.06 534 GLU A C 1
ATOM 4102 O O . GLU A 1 534 ? 16.968 2.833 -23.458 1.00 85.06 534 GLU A O 1
ATOM 4107 N N . MET A 1 535 ? 16.543 0.683 -23.031 1.00 85.75 535 MET A N 1
ATOM 4108 C CA . MET A 1 535 ? 15.850 0.432 -24.299 1.00 85.75 535 MET A CA 1
ATOM 4109 C C . MET A 1 535 ? 14.564 1.260 -24.426 1.00 85.75 535 MET A C 1
ATOM 4111 O O . MET A 1 535 ? 14.297 1.820 -25.490 1.00 85.75 535 MET A O 1
ATOM 4115 N N . THR A 1 536 ? 13.784 1.391 -23.348 1.00 83.94 536 THR A N 1
ATOM 4116 C CA . THR A 1 536 ? 12.597 2.264 -23.316 1.00 83.94 536 THR A CA 1
ATOM 4117 C C . THR A 1 536 ? 12.991 3.729 -23.524 1.00 83.94 536 THR A C 1
ATOM 4119 O O . THR A 1 536 ? 12.373 4.420 -24.332 1.00 83.94 536 THR A O 1
ATOM 4122 N N . GLU A 1 537 ? 14.068 4.190 -22.883 1.00 81.75 537 GLU A N 1
ATOM 4123 C CA . GLU A 1 537 ? 14.596 5.551 -23.047 1.00 81.75 537 GLU A CA 1
ATOM 4124 C C . GLU A 1 537 ? 15.092 5.833 -24.475 1.00 81.75 537 GLU A C 1
ATOM 4126 O O . GLU A 1 537 ? 14.829 6.908 -25.020 1.00 81.75 537 GLU A O 1
ATOM 4131 N N . VAL A 1 538 ? 15.808 4.889 -25.103 1.00 86.25 538 VAL A N 1
ATOM 4132 C CA . VAL A 1 538 ? 16.211 4.988 -26.518 1.00 86.25 538 VAL A CA 1
ATOM 4133 C C . VAL A 1 538 ? 14.964 5.086 -27.393 1.00 86.25 538 VAL A C 1
ATOM 4135 O O . VAL A 1 538 ? 14.858 5.993 -28.212 1.00 86.25 538 VAL A O 1
ATOM 4138 N N . SER A 1 539 ? 13.984 4.212 -27.182 1.00 85.56 539 SER A N 1
ATOM 4139 C CA . SER A 1 539 ? 12.803 4.141 -28.045 1.00 85.56 539 SER A CA 1
ATOM 4140 C C . SER A 1 539 ? 11.946 5.414 -27.968 1.00 85.56 539 SER A C 1
ATOM 4142 O O . SER A 1 539 ? 11.511 5.921 -28.999 1.00 85.56 539 SER A O 1
ATOM 4144 N N . ILE A 1 540 ? 11.810 6.029 -26.785 1.00 80.69 540 ILE A N 1
ATOM 4145 C CA . ILE A 1 540 ? 11.161 7.345 -26.625 1.00 80.69 540 ILE A CA 1
ATOM 4146 C C . ILE A 1 540 ? 11.904 8.443 -27.403 1.00 80.69 540 ILE A C 1
ATOM 4148 O O . ILE A 1 540 ? 11.265 9.264 -28.057 1.00 80.69 540 ILE A O 1
ATOM 4152 N N . ARG A 1 541 ? 13.246 8.468 -27.372 1.00 82.31 541 ARG A N 1
ATOM 4153 C CA . ARG A 1 541 ? 14.052 9.487 -28.081 1.00 82.31 541 ARG A CA 1
ATOM 4154 C C . ARG A 1 541 ? 13.930 9.419 -29.604 1.00 82.31 541 ARG A C 1
ATOM 4156 O O . ARG A 1 541 ? 14.225 10.414 -30.265 1.00 82.31 541 ARG A O 1
ATOM 4163 N N . HIS A 1 542 ? 13.521 8.271 -30.138 1.00 83.44 542 HIS A N 1
ATOM 4164 C CA . HIS A 1 542 ? 13.337 8.030 -31.571 1.00 83.44 542 HIS A CA 1
ATOM 4165 C C . HIS A 1 542 ? 11.862 7.965 -31.990 1.00 83.44 542 HIS A C 1
ATOM 4167 O O . HIS A 1 542 ? 11.580 7.497 -33.085 1.00 83.44 542 HIS A O 1
ATOM 4173 N N . ASP A 1 543 ? 10.923 8.430 -31.155 1.00 78.00 543 ASP A N 1
ATOM 4174 C CA . ASP A 1 543 ? 9.475 8.402 -31.435 1.00 78.00 543 ASP A CA 1
ATOM 4175 C C . ASP A 1 543 ? 8.907 6.981 -31.674 1.00 78.00 543 ASP A C 1
ATOM 4177 O O . ASP A 1 543 ? 7.925 6.787 -32.397 1.00 78.00 543 ASP A O 1
ATOM 4181 N N . VAL A 1 544 ? 9.501 5.979 -31.013 1.00 83.56 544 VAL A N 1
ATOM 4182 C CA . VAL A 1 544 ? 9.098 4.561 -31.000 1.00 83.56 544 VAL A CA 1
ATOM 4183 C C . VAL A 1 544 ? 8.604 4.200 -29.586 1.00 83.56 544 VAL A C 1
ATOM 4185 O O . VAL A 1 544 ? 9.274 3.475 -28.858 1.00 83.56 544 VAL A O 1
ATOM 4188 N N . PRO A 1 545 ? 7.469 4.733 -29.099 1.00 77.12 545 PRO A N 1
ATOM 4189 C CA . PRO A 1 545 ? 7.049 4.508 -27.717 1.00 77.12 545 PRO A CA 1
ATOM 4190 C C . PRO A 1 545 ? 6.707 3.030 -27.487 1.00 77.12 545 PRO A C 1
ATOM 4192 O O . PRO A 1 545 ? 5.760 2.496 -28.067 1.00 77.12 545 PRO A O 1
ATOM 4195 N N . LEU A 1 546 ? 7.484 2.364 -26.631 1.00 83.19 546 LEU A N 1
ATOM 4196 C CA . LEU A 1 546 ? 7.230 0.975 -26.265 1.00 83.19 546 LEU A CA 1
ATOM 4197 C C . LEU A 1 546 ? 6.053 0.873 -25.274 1.00 83.19 546 LEU A C 1
ATOM 4199 O O . LEU A 1 546 ? 5.789 1.818 -24.528 1.00 83.19 546 LEU A O 1
ATOM 4203 N N . PRO A 1 547 ? 5.349 -0.272 -25.215 1.00 81.00 547 PRO A N 1
ATOM 4204 C CA . PRO A 1 547 ? 4.194 -0.430 -24.332 1.00 81.00 547 PRO A CA 1
ATOM 4205 C C . PRO A 1 547 ? 4.533 -0.278 -22.843 1.00 81.00 547 PRO A C 1
ATOM 4207 O O . PRO A 1 547 ? 5.533 -0.807 -22.360 1.00 81.00 547 PRO A O 1
ATOM 4210 N N . ALA A 1 548 ? 3.643 0.368 -22.082 1.00 78.56 548 ALA A N 1
ATOM 4211 C CA . ALA A 1 548 ? 3.829 0.645 -20.651 1.00 78.56 548 ALA A CA 1
ATOM 4212 C C . ALA A 1 548 ? 4.132 -0.607 -19.804 1.00 78.56 548 ALA A C 1
ATOM 4214 O O . ALA A 1 548 ? 4.881 -0.543 -18.829 1.00 78.56 548 ALA A O 1
ATOM 4215 N N . SER A 1 549 ? 3.581 -1.764 -20.187 1.00 79.94 549 SER A N 1
ATOM 4216 C CA . SER A 1 549 ? 3.847 -3.051 -19.534 1.00 79.94 549 SER A CA 1
ATOM 4217 C C . SER A 1 549 ? 5.329 -3.428 -19.569 1.00 79.94 549 SER A C 1
ATOM 4219 O O . SER A 1 549 ? 5.829 -4.000 -18.603 1.00 79.94 549 SER A O 1
ATOM 4221 N N . LEU A 1 550 ? 6.047 -3.083 -20.642 1.00 82.94 550 LEU A N 1
ATOM 4222 C CA . LEU A 1 550 ? 7.478 -3.346 -20.788 1.00 82.94 550 LEU A CA 1
ATOM 4223 C C . LEU A 1 550 ? 8.304 -2.460 -19.855 1.00 82.94 550 LEU A C 1
ATOM 4225 O O . LEU A 1 550 ? 9.192 -2.946 -19.157 1.00 82.94 550 LEU A O 1
ATOM 4229 N N . ALA A 1 551 ? 7.954 -1.177 -19.790 1.00 80.88 551 ALA A N 1
ATOM 4230 C CA . ALA A 1 551 ? 8.596 -0.204 -18.916 1.00 80.88 551 ALA A CA 1
ATOM 4231 C C . ALA A 1 551 ? 8.420 -0.590 -17.430 1.00 80.88 551 ALA A C 1
ATOM 4233 O O . ALA A 1 551 ? 9.383 -0.600 -16.656 1.00 80.88 551 ALA A O 1
ATOM 4234 N N . LEU A 1 552 ? 7.205 -1.008 -17.048 1.00 81.94 552 LEU A N 1
ATOM 4235 C CA . LEU A 1 552 ? 6.895 -1.510 -15.705 1.00 81.94 552 LEU A CA 1
ATOM 4236 C C . LEU A 1 552 ? 7.639 -2.816 -15.385 1.00 81.94 552 LEU A C 1
ATOM 4238 O O . LEU A 1 552 ? 8.158 -2.973 -14.281 1.00 81.94 552 LEU A O 1
ATOM 4242 N N . THR A 1 553 ? 7.737 -3.724 -16.360 1.00 86.94 553 THR A N 1
ATOM 4243 C CA . THR A 1 553 ? 8.506 -4.974 -16.246 1.00 86.94 553 THR A CA 1
ATOM 4244 C C . THR A 1 553 ? 9.987 -4.687 -15.993 1.00 86.94 553 THR A C 1
ATOM 4246 O O . THR A 1 553 ? 10.571 -5.242 -15.063 1.00 86.94 553 THR A O 1
ATOM 4249 N N . GLY A 1 554 ? 10.588 -3.775 -16.767 1.00 85.75 554 GLY A N 1
ATOM 4250 C CA . GLY A 1 554 ? 11.979 -3.355 -16.587 1.00 85.75 554 GLY A CA 1
ATOM 4251 C C . GLY A 1 554 ? 12.237 -2.765 -15.199 1.00 85.75 554 GLY A C 1
ATOM 4252 O O . GLY A 1 554 ? 13.206 -3.140 -14.541 1.00 85.75 554 GLY A O 1
ATOM 4253 N N . LYS A 1 555 ? 11.329 -1.910 -14.703 1.00 83.81 555 LYS A N 1
ATOM 4254 C CA . LYS A 1 555 ? 11.394 -1.365 -13.335 1.00 83.81 555 LYS A CA 1
ATOM 4255 C C . LYS A 1 555 ? 11.329 -2.457 -12.265 1.00 83.81 555 LYS A C 1
ATOM 4257 O O . LYS A 1 555 ? 12.195 -2.485 -11.390 1.00 83.81 555 LYS A O 1
ATOM 4262 N N . ALA A 1 556 ? 10.336 -3.342 -12.333 1.00 88.50 556 ALA A N 1
ATOM 4263 C CA . ALA A 1 556 ? 10.154 -4.395 -11.338 1.00 88.50 556 ALA A CA 1
ATOM 4264 C C . ALA A 1 556 ? 11.363 -5.346 -11.292 1.00 88.50 556 ALA A C 1
ATOM 4266 O O . ALA A 1 556 ? 11.854 -5.664 -10.208 1.00 88.50 556 ALA A O 1
ATOM 4267 N N . LEU A 1 557 ? 11.897 -5.729 -12.459 1.00 87.12 557 LEU A N 1
ATOM 4268 C CA . LEU A 1 557 ? 13.121 -6.527 -12.555 1.00 87.12 557 LEU A CA 1
ATOM 4269 C C . LEU A 1 557 ? 14.327 -5.792 -11.965 1.00 87.12 557 LEU A C 1
ATOM 4271 O O . LEU A 1 557 ? 15.069 -6.396 -11.199 1.00 87.12 557 LEU A O 1
ATOM 4275 N N . ALA A 1 558 ? 14.508 -4.500 -12.252 1.00 84.44 558 ALA A N 1
ATOM 4276 C CA . ALA A 1 558 ? 15.623 -3.727 -11.704 1.00 84.44 558 ALA A CA 1
ATOM 4277 C C . ALA A 1 558 ? 15.589 -3.683 -10.164 1.00 84.44 558 ALA A C 1
ATOM 4279 O O . ALA A 1 558 ? 16.597 -3.947 -9.509 1.00 84.44 558 ALA A O 1
ATOM 4280 N N . GLN A 1 559 ? 14.423 -3.401 -9.573 1.00 85.75 559 GLN A N 1
ATOM 4281 C CA . GLN A 1 559 ? 14.252 -3.369 -8.115 1.00 85.75 559 GLN A CA 1
ATOM 4282 C C . GLN A 1 559 ? 14.486 -4.742 -7.476 1.00 85.75 559 GLN A C 1
ATOM 4284 O O . GLN A 1 559 ? 15.173 -4.844 -6.458 1.00 85.75 559 GLN A O 1
ATOM 4289 N N . MET A 1 560 ? 13.958 -5.802 -8.087 1.00 88.25 560 MET A N 1
ATOM 4290 C CA . MET A 1 560 ? 14.144 -7.162 -7.594 1.00 88.25 560 MET A CA 1
ATOM 4291 C C . MET A 1 560 ? 15.604 -7.619 -7.711 1.00 88.25 560 MET A C 1
ATOM 4293 O O . MET A 1 560 ? 16.116 -8.239 -6.780 1.00 88.25 560 MET A O 1
ATOM 4297 N N . GLN A 1 561 ? 16.307 -7.293 -8.801 1.00 84.69 561 GLN A N 1
ATOM 4298 C CA . GLN A 1 561 ? 17.723 -7.642 -8.956 1.00 84.69 561 GLN A CA 1
ATOM 4299 C C . GLN A 1 561 ? 18.584 -6.959 -7.889 1.00 84.69 561 GLN A C 1
ATOM 4301 O O . GLN A 1 561 ? 19.475 -7.595 -7.334 1.00 84.69 561 GLN A O 1
ATOM 4306 N N . LEU A 1 562 ? 18.272 -5.709 -7.526 1.00 83.19 562 LEU A N 1
ATOM 4307 C CA . LEU A 1 562 ? 18.921 -5.029 -6.402 1.00 83.19 562 LEU A CA 1
ATOM 4308 C C . LEU A 1 562 ? 18.663 -5.747 -5.068 1.00 83.19 562 LEU A C 1
ATOM 4310 O O . LEU A 1 562 ? 19.605 -5.988 -4.315 1.00 83.19 562 LEU A O 1
ATOM 4314 N N . ALA A 1 563 ? 17.412 -6.129 -4.790 1.00 86.75 563 ALA A N 1
ATOM 4315 C CA . ALA A 1 563 ? 17.061 -6.882 -3.583 1.00 86.75 563 ALA A CA 1
ATOM 4316 C C . ALA A 1 563 ? 17.756 -8.257 -3.534 1.00 86.75 563 ALA A C 1
ATOM 4318 O O . ALA A 1 563 ? 18.230 -8.694 -2.486 1.00 86.75 563 ALA A O 1
ATOM 4319 N N . THR A 1 564 ? 17.861 -8.924 -4.681 1.00 88.75 564 THR A N 1
ATOM 4320 C CA . THR A 1 564 ? 18.525 -10.222 -4.826 1.00 88.75 564 THR A CA 1
ATOM 4321 C C . THR A 1 564 ? 20.031 -10.103 -4.613 1.00 88.75 564 THR A C 1
ATOM 4323 O O . THR A 1 564 ? 20.589 -10.879 -3.843 1.00 88.75 564 THR A O 1
ATOM 4326 N N . ALA A 1 565 ? 20.676 -9.097 -5.209 1.00 84.69 565 ALA A N 1
ATOM 4327 C CA . ALA A 1 565 ? 22.102 -8.828 -5.028 1.00 84.69 565 ALA A CA 1
ATOM 4328 C C . ALA A 1 565 ? 22.445 -8.458 -3.576 1.00 84.69 565 ALA A C 1
ATOM 4330 O O . ALA A 1 565 ? 23.528 -8.778 -3.090 1.00 84.69 565 ALA A O 1
ATOM 4331 N N . GLU A 1 566 ? 21.521 -7.818 -2.852 1.00 85.44 566 GLU A N 1
ATOM 4332 C CA . GLU A 1 566 ? 21.678 -7.596 -1.415 1.00 85.44 566 GLU A CA 1
ATOM 4333 C C . GLU A 1 566 ? 21.668 -8.921 -0.637 1.00 85.44 566 GLU A C 1
ATOM 4335 O O . GLU A 1 566 ? 22.420 -9.075 0.328 1.00 85.44 566 GLU A O 1
ATOM 4340 N N . LEU A 1 567 ? 20.853 -9.898 -1.045 1.00 88.69 567 LEU A N 1
ATOM 4341 C CA . LEU A 1 567 ? 20.733 -11.197 -0.381 1.00 88.69 567 LEU A CA 1
ATOM 4342 C C . LEU A 1 567 ? 21.881 -12.157 -0.720 1.00 88.69 567 LEU A C 1
ATOM 4344 O O . LEU A 1 567 ? 22.443 -12.739 0.212 1.00 88.69 567 LEU A O 1
ATOM 4348 N N . ASP A 1 568 ? 22.233 -12.293 -1.999 1.00 89.44 568 ASP A N 1
ATOM 4349 C CA . ASP A 1 568 ? 23.350 -13.101 -2.496 1.00 89.44 568 ASP A CA 1
ATOM 4350 C C . ASP A 1 568 ? 24.079 -12.384 -3.652 1.00 89.44 568 ASP A C 1
ATOM 4352 O O . ASP A 1 568 ? 23.653 -12.475 -4.804 1.00 89.44 568 ASP A O 1
ATOM 4356 N N . PRO A 1 569 ? 25.192 -11.680 -3.371 1.00 84.00 569 PRO A N 1
ATOM 4357 C CA . PRO A 1 569 ? 25.952 -10.950 -4.389 1.00 84.00 569 PRO A CA 1
ATOM 4358 C C . PRO A 1 569 ? 26.627 -11.836 -5.445 1.00 84.00 569 PRO A C 1
ATOM 4360 O O . PRO A 1 569 ? 27.114 -11.318 -6.443 1.00 84.00 569 PRO A O 1
ATOM 4363 N N . GLU A 1 570 ? 26.736 -13.144 -5.194 1.00 83.06 570 GLU A N 1
ATOM 4364 C CA . GLU A 1 570 ? 27.402 -14.106 -6.083 1.00 83.06 570 GLU A CA 1
ATOM 4365 C C . GLU A 1 570 ? 26.418 -14.823 -7.020 1.00 83.06 570 GLU A C 1
ATOM 4367 O O . GLU A 1 570 ? 26.842 -15.656 -7.820 1.00 83.06 570 GLU A O 1
ATOM 4372 N N . LEU A 1 571 ? 25.113 -14.551 -6.899 1.00 81.62 571 LEU A N 1
ATOM 4373 C CA . LEU A 1 571 ? 24.093 -15.207 -7.706 1.00 81.62 571 LEU A CA 1
ATOM 4374 C C . LEU A 1 571 ? 24.141 -14.694 -9.149 1.00 81.62 571 LEU A C 1
ATOM 4376 O O . LEU A 1 571 ? 23.865 -13.521 -9.398 1.00 81.62 571 LEU A O 1
ATOM 4380 N N . ASP A 1 572 ? 24.426 -15.590 -10.093 1.00 75.75 572 ASP A N 1
ATOM 4381 C CA . ASP A 1 572 ? 24.326 -15.294 -11.522 1.00 75.75 572 ASP A CA 1
ATOM 4382 C C . ASP A 1 572 ? 22.846 -15.282 -11.947 1.00 75.75 572 ASP A C 1
ATOM 4384 O O . ASP A 1 572 ? 22.160 -16.303 -11.797 1.00 75.75 572 ASP A O 1
ATOM 4388 N N . PRO A 1 573 ? 22.320 -14.165 -12.489 1.00 70.12 573 PRO A N 1
ATOM 4389 C CA . PRO A 1 573 ? 20.928 -14.112 -12.900 1.00 70.12 573 PRO A CA 1
ATOM 4390 C C . PRO A 1 573 ? 20.549 -15.094 -14.017 1.00 70.12 573 PRO A C 1
ATOM 4392 O O . PRO A 1 573 ? 19.387 -15.492 -14.120 1.00 70.12 573 PRO A O 1
ATOM 4395 N N . PHE A 1 574 ? 21.516 -15.504 -14.840 1.00 65.50 574 PHE A N 1
ATOM 4396 C CA . PHE A 1 574 ? 21.299 -16.387 -15.987 1.00 65.50 574 PHE A CA 1
ATOM 4397 C C . PHE A 1 574 ? 21.274 -17.861 -15.599 1.00 65.50 574 PHE A C 1
ATOM 4399 O O . PHE A 1 574 ? 20.550 -18.629 -16.230 1.00 65.50 574 PHE A O 1
ATOM 4406 N N . ASP A 1 575 ? 21.969 -18.248 -14.528 1.00 65.88 575 ASP A N 1
ATOM 4407 C CA . ASP A 1 575 ? 21.912 -19.614 -13.991 1.00 65.88 575 ASP A CA 1
ATOM 4408 C C . ASP A 1 575 ? 20.508 -19.973 -13.467 1.00 65.88 575 ASP A C 1
ATOM 4410 O O . ASP A 1 575 ? 20.166 -21.147 -13.331 1.00 65.88 575 ASP A O 1
ATOM 4414 N N . VAL A 1 576 ? 19.684 -18.960 -13.180 1.00 65.25 576 VAL A N 1
ATOM 4415 C CA . VAL A 1 576 ? 18.325 -19.103 -12.638 1.00 65.25 576 VAL A CA 1
ATOM 4416 C C . VAL A 1 576 ? 17.245 -19.025 -13.726 1.00 65.25 576 VAL A C 1
ATOM 4418 O O . VAL A 1 576 ? 16.129 -19.491 -13.517 1.00 65.25 576 VAL A O 1
ATOM 4421 N N . ALA A 1 577 ? 17.561 -18.455 -14.892 1.00 57.16 577 ALA A N 1
ATOM 4422 C CA . ALA A 1 577 ? 16.627 -18.308 -16.012 1.00 57.16 577 ALA A CA 1
ATOM 4423 C C . ALA A 1 577 ? 16.485 -19.579 -16.885 1.00 57.16 577 ALA A C 1
ATOM 4425 O O . ALA A 1 577 ? 15.705 -19.564 -17.840 1.00 57.16 577 ALA A O 1
ATOM 4426 N N . GLY A 1 578 ? 17.267 -20.629 -16.592 1.00 43.72 578 GLY A N 1
ATOM 4427 C CA . GLY A 1 578 ? 17.433 -21.849 -17.398 1.00 43.72 578 GLY A CA 1
ATOM 4428 C C . GLY A 1 578 ? 16.388 -22.941 -17.208 1.00 43.72 578 GLY A C 1
ATOM 4429 O O . GLY A 1 578 ? 15.977 -23.191 -16.053 1.00 43.72 578 GLY A O 1
#

Radius of gyration: 34.53 Å; Cα contacts (8 Å, |Δi|>4): 870; chains: 1; bounding box: 99×57×97 Å

Sequence (578 aa):
MSNRERPREAPGVGRVMVATDRSETADRAVGWAATLADRYGAELYVVQVVVPANPAVTEYGAAEATQAGAAADELQRFAMGLAGERGRSRVMVDDDPAMAIVRAAEEEAADVLVVGNAGMAGRKEFLLANVPNRISHNAQCTVIIVNTISPDGDVQVVRPRTAIRGGEFPKTEPHLAARGTRIATVMAKHGVKALFGRPGEDGATGRRGQARHLRSALEELGPTFAKLGQVLSTRPDLLPTEFIEELATLQDNVPPLTEEEVVRVMEQELGVPWEDVFDTIDPAPLAAGTIAQVHRATLTGGERVVVKVQRPTAREEIEQDLALLELFAEKVSDRPGLKQVIDMGAVFEHLSGSLHRELDFRQEASNIERMAEVLKAYSRLEVPGVDAGLSTSRLLVMEEIQGTPISKAPQGPERKEAARQLLESYYKQILVDGFFHADPHPGNLMWWKDRIYFLDFGMVGEVGADMREQLMLLLMAFWQEDVGFLTDVSLMLAGAIDRSDLDVTKFQEEIGELMAKYRTSSLADIQLGPILQEMTEVSIRHDVPLPASLALTGKALAQMQLATAELDPELDPFDVAG

Foldseek 3Di:
DDDDDDPDPDPQQAEEEAEDPPDLLSVVLLLVSLVVCVVRVHAYEYEYEDEDPDPCPDPSVVVVVVVQVVVLVVQQVVQCVSNNPSGHYYYHYDNDPQVVSQVVCVVVVGQEYTDECVVVPDFADPCPPDNLSSNVVRHPHHYDYDHSDDPPNDDDDDDDDDDDDDDDDDDDDPVLVVLLVQLVVLCVVLPVCLLQPDPPPPDPVSLLSNLQSQLVSLVSSAQLSLVLLCLVLLFLLFDPPSNNVSSVPRAHPDDDDAPVQQQVQLCVLLVYGVVQFFVDWDRDFPDDGLFWTKIWTATPVRFTKIKIFGGPCSVVVNVSVLVSLVVVLVVCVPPPSPVVRGPSVVSSVSSNVLSVLVQFCVNFLVLQVVVQVLCVVQPQEHEWAWPPSSGTGGMTMTGDAPFAQLLPADDDPLLLSQLLSLLLSLCCCVQPVQKAQLAQASVQWGDDPSHIYRYGRSGMGGDDNVRSVLVVQCVVCLVVLPLPSNLVSLCVQLVNNPPPPFPSVVLSVVSNVLSVVQVVDDLQPRQQLVSLSVNCVSCVVRVSHGDSSSNSSSNRSNNSVVSSCSSPVRDRSVVSSD

Nearest PDB structures (foldseek):
  7cz2-assembly1_A  TM=7.839E-01  e=1.382E-14  Mycolicibacterium smegmatis MC2 155
  5i35-assembly1_A  TM=7.656E-01  e=1.596E-14  Homo sapiens
  4ped-assembly1_A  TM=6.801E-01  e=2.022E-15  Homo sapiens
  7udq-assembly1_A  TM=6.952E-01  e=4.157E-15  Homo sapiens
  4wny-assembly1_A-2  TM=7.241E-01  e=1.125E-05  Burkholderia pseudomallei 1710b

Mean predicted aligned error: 16.51 Å

pLDDT: mean 79.4, std 16.98, range [23.45, 97.75]